Protein AF-A0A0J0XPX5-F1 (afdb_monomer)

Sequence (444 aa):
MSTADPACYPANHHSSPKAEHSPHMAPEQLPKPTETNNGHEPRLIIVSNRLPVTISKDADGEYSFKVSFSNSILWPLFHYHPGEMNFDASYWLAYREANIRFADVVASFVRTGDVVWVQDYHLMLLPMLLRSMITGESNQGEMTRREMGRVKEGVDEAVVNDINIKMPPPNRGNGGGADEGVEMLEDVEEESNPKSPTHRQSSSTPGMTPFQKSEIQARRRGKGGVRIGFFLHTPFPSSEIYRILPVRREILLGVLQCDLIGFHTYDYARHFLSACTRILGLETQPNGIEFEGRWVQVGTFPIGIDPWQFVEGVKLPVVQERLDRLEKRFEDCKVIIGVDRLDYIKGIPQKLHAFEVFLTQHPEWIEKVILIQLAIPSRQDVEEYMNLRSCVNELVGRINGQFSTPTWTPIVFMHRSVPFEELTAMYALADVCLVTSTRDGMNL

Structure (mmCIF, N/CA/C/O backbone):
data_AF-A0A0J0XPX5-F1
#
_entry.id   AF-A0A0J0XPX5-F1
#
loop_
_atom_site.group_PDB
_atom_site.id
_atom_site.type_symbol
_atom_site.label_atom_id
_atom_site.label_alt_id
_atom_site.label_comp_id
_atom_site.label_asym_id
_atom_site.label_entity_id
_atom_site.label_seq_id
_atom_site.pdbx_PDB_ins_code
_atom_site.Cartn_x
_atom_site.Cartn_y
_atom_site.Cartn_z
_atom_site.occupancy
_atom_site.B_iso_or_equiv
_atom_site.auth_seq_id
_atom_site.auth_comp_id
_atom_site.auth_asym_id
_atom_site.auth_atom_id
_atom_site.pdbx_PDB_model_num
ATOM 1 N N . MET A 1 1 ? 36.789 -47.185 -1.901 1.00 39.66 1 MET A N 1
ATOM 2 C CA . MET A 1 1 ? 35.592 -46.555 -1.307 1.00 39.66 1 MET A CA 1
ATOM 3 C C . MET A 1 1 ? 34.750 -46.053 -2.460 1.00 39.66 1 MET A C 1
ATOM 5 O O . MET A 1 1 ? 35.220 -45.224 -3.221 1.00 39.66 1 MET A O 1
ATOM 9 N N . SER A 1 2 ? 33.616 -46.716 -2.673 1.00 26.98 2 SER A N 1
ATOM 10 C CA . SER A 1 2 ? 32.777 -46.626 -3.869 1.00 26.98 2 SER A CA 1
ATOM 11 C C . SER A 1 2 ? 31.976 -45.328 -3.894 1.00 26.98 2 SER A C 1
ATOM 13 O O . SER A 1 2 ? 31.293 -45.012 -2.924 1.00 26.98 2 SER A O 1
ATOM 15 N N . THR A 1 3 ? 32.032 -44.625 -5.020 1.00 28.30 3 THR A N 1
ATOM 16 C CA . THR A 1 3 ? 31.056 -43.625 -5.464 1.00 28.30 3 THR A CA 1
ATOM 17 C C . THR A 1 3 ? 29.748 -44.332 -5.819 1.00 28.30 3 THR A C 1
ATOM 19 O O . THR A 1 3 ? 29.783 -45.354 -6.505 1.00 28.30 3 THR A O 1
ATOM 22 N N . ALA A 1 4 ? 28.614 -43.821 -5.342 1.00 28.02 4 ALA A N 1
ATOM 23 C CA . ALA A 1 4 ? 27.286 -44.318 -5.685 1.00 28.02 4 ALA A CA 1
ATOM 24 C C . ALA A 1 4 ? 26.395 -43.146 -6.114 1.00 28.02 4 ALA A C 1
ATOM 26 O O . ALA A 1 4 ? 26.244 -42.172 -5.374 1.00 28.02 4 ALA A O 1
ATOM 27 N N . ASP A 1 5 ? 25.850 -43.278 -7.322 1.00 25.75 5 ASP A N 1
ATOM 28 C CA . ASP A 1 5 ? 24.805 -42.455 -7.925 1.00 25.75 5 ASP A CA 1
ATOM 29 C C . ASP A 1 5 ? 23.528 -42.403 -7.066 1.00 25.75 5 ASP A C 1
ATOM 31 O O . ASP A 1 5 ? 23.144 -43.414 -6.465 1.00 25.75 5 ASP A O 1
ATOM 35 N N . PRO A 1 6 ? 22.794 -41.276 -7.059 1.00 31.08 6 PRO A N 1
ATOM 36 C CA . PRO A 1 6 ? 21.443 -41.230 -6.526 1.00 31.08 6 PRO A CA 1
ATOM 37 C C . PRO A 1 6 ? 20.442 -41.785 -7.552 1.00 31.08 6 PRO A C 1
ATOM 39 O O . PRO A 1 6 ? 20.221 -41.226 -8.626 1.00 31.08 6 PRO A O 1
ATOM 42 N N . ALA A 1 7 ? 19.828 -42.911 -7.191 1.00 27.81 7 ALA A N 1
ATOM 43 C CA . ALA A 1 7 ? 18.809 -43.602 -7.965 1.00 27.81 7 ALA A CA 1
ATOM 44 C C . ALA A 1 7 ? 17.503 -42.795 -8.114 1.00 27.81 7 ALA A C 1
ATOM 46 O O . ALA A 1 7 ? 17.009 -42.173 -7.172 1.00 27.81 7 ALA A O 1
ATOM 47 N N . CYS A 1 8 ? 16.935 -42.893 -9.319 1.00 23.02 8 CYS A N 1
ATOM 48 C CA . CYS A 1 8 ? 15.578 -42.518 -9.707 1.00 23.02 8 CYS A CA 1
ATOM 49 C C . CYS A 1 8 ? 14.509 -43.018 -8.722 1.00 23.02 8 CYS A C 1
ATOM 51 O O . CYS A 1 8 ? 14.453 -44.211 -8.423 1.00 23.02 8 CYS A O 1
ATOM 53 N N . TYR A 1 9 ? 13.579 -42.138 -8.345 1.00 26.06 9 TYR A N 1
ATOM 54 C CA . TYR A 1 9 ? 12.259 -42.537 -7.852 1.00 26.06 9 TYR A CA 1
ATOM 55 C C . TYR A 1 9 ? 11.246 -42.521 -9.014 1.00 26.06 9 TYR A C 1
ATOM 57 O O . TYR A 1 9 ? 11.241 -41.566 -9.793 1.00 26.06 9 TYR A O 1
ATOM 65 N N . PRO A 1 10 ? 10.403 -43.560 -9.168 1.00 25.75 10 PRO A N 1
ATOM 66 C CA . PRO A 1 10 ? 9.508 -43.699 -10.310 1.00 25.75 10 PRO A CA 1
ATOM 67 C C . PRO A 1 10 ? 8.281 -42.785 -10.210 1.00 25.75 10 PRO A C 1
ATOM 69 O O . PRO A 1 10 ? 7.664 -42.643 -9.154 1.00 25.75 10 PRO A O 1
ATOM 72 N N . ALA A 1 11 ? 7.908 -42.205 -11.351 1.00 26.33 11 ALA A N 1
ATOM 73 C CA . ALA A 1 11 ? 6.668 -41.468 -11.543 1.00 26.33 11 ALA A CA 1
ATOM 74 C C . ALA A 1 11 ? 5.464 -42.417 -11.423 1.00 26.33 11 ALA A C 1
ATOM 76 O O . ALA A 1 11 ? 5.260 -43.294 -12.264 1.00 26.33 11 ALA A O 1
ATOM 77 N N . ASN A 1 12 ? 4.644 -42.230 -10.388 1.00 27.17 12 ASN A N 1
ATOM 78 C CA . ASN A 1 12 ? 3.336 -42.870 -10.309 1.00 27.17 12 ASN A CA 1
ATOM 79 C C . ASN A 1 12 ? 2.366 -42.153 -11.253 1.00 27.17 12 ASN A C 1
ATOM 81 O O . ASN A 1 12 ? 1.932 -41.028 -11.003 1.00 27.17 12 ASN A O 1
ATOM 85 N N . HIS A 1 13 ? 2.010 -42.842 -12.335 1.00 27.92 13 HIS A N 1
ATOM 86 C CA . HIS A 1 13 ? 0.866 -42.526 -13.175 1.00 27.92 13 HIS A CA 1
ATOM 87 C C . HIS A 1 13 ? -0.432 -42.684 -12.372 1.00 27.92 13 HIS A C 1
ATOM 89 O O . HIS A 1 13 ? -0.979 -43.779 -12.267 1.00 27.92 13 HIS A O 1
ATOM 95 N N . HIS A 1 14 ? -0.963 -41.576 -11.860 1.00 27.80 14 HIS A N 1
ATOM 96 C CA . HIS A 1 14 ? -2.399 -41.441 -11.649 1.00 27.80 14 HIS A CA 1
ATOM 97 C C . HIS A 1 14 ? -2.954 -40.502 -12.715 1.00 27.80 14 HIS A C 1
ATOM 99 O O . HIS A 1 14 ? -2.689 -39.305 -12.741 1.00 27.80 14 HIS A O 1
ATOM 105 N N . SER A 1 15 ? -3.690 -41.104 -13.641 1.00 26.22 15 SER A N 1
ATOM 106 C CA . SER A 1 15 ? -4.502 -40.454 -14.659 1.00 26.22 15 SER A CA 1
ATOM 107 C C . SER A 1 15 ? -5.501 -39.489 -14.017 1.00 26.22 15 SER A C 1
ATOM 109 O O . SER A 1 15 ? -6.462 -39.929 -13.383 1.00 26.22 15 SER A O 1
ATOM 111 N N . SER A 1 16 ? -5.296 -38.185 -14.204 1.00 27.44 16 SER A N 1
ATOM 112 C CA . SER A 1 16 ? -6.329 -37.176 -13.960 1.00 27.44 16 SER A CA 1
ATOM 113 C C . SER A 1 16 ? -7.534 -37.447 -14.875 1.00 27.44 16 SER A C 1
ATOM 115 O O . SER A 1 16 ? -7.331 -37.774 -16.051 1.00 27.44 16 SER A O 1
ATOM 117 N N . PRO A 1 17 ? -8.784 -37.317 -14.396 1.00 27.50 17 PRO A N 1
ATOM 118 C CA . PRO A 1 17 ? -9.951 -37.420 -15.261 1.00 27.50 17 PRO A CA 1
ATOM 119 C C . PRO A 1 17 ? -9.884 -36.327 -16.330 1.00 27.50 17 PRO A C 1
ATOM 121 O O . PRO A 1 17 ? -9.614 -35.165 -16.024 1.00 27.50 17 PRO A O 1
ATOM 124 N N . LYS A 1 18 ? -10.119 -36.709 -17.589 1.00 26.02 18 LYS A N 1
ATOM 125 C CA . LYS A 1 18 ? -10.290 -35.775 -18.705 1.00 26.02 18 LYS A CA 1
ATOM 126 C C . LYS A 1 18 ? -11.412 -34.799 -18.344 1.00 26.02 18 LYS A C 1
ATOM 128 O O . LYS A 1 18 ? -12.549 -35.226 -18.170 1.00 26.02 18 LYS A O 1
ATOM 133 N N . ALA A 1 19 ? -11.089 -33.515 -18.232 1.00 28.69 19 ALA A N 1
ATOM 134 C CA . ALA A 1 19 ? -12.093 -32.466 -18.175 1.00 28.69 19 ALA A CA 1
ATOM 135 C C . ALA A 1 19 ? -12.814 -32.442 -19.529 1.00 28.69 19 ALA A C 1
ATOM 137 O O . ALA A 1 19 ? -12.223 -32.088 -20.552 1.00 28.69 19 ALA A O 1
ATOM 138 N N . GLU A 1 20 ? -14.064 -32.894 -19.544 1.00 27.08 20 GLU A N 1
ATOM 139 C CA . GLU A 1 20 ? -14.953 -32.728 -20.685 1.00 27.08 20 GLU A CA 1
ATOM 140 C C . GLU A 1 20 ? -15.083 -31.231 -20.996 1.00 27.08 20 GLU A C 1
ATOM 142 O O . GLU A 1 20 ? -15.319 -30.405 -20.112 1.00 27.08 20 GLU A O 1
ATOM 147 N N . HIS A 1 21 ? -14.863 -30.874 -22.261 1.00 30.92 21 HIS A N 1
ATOM 148 C CA . HIS A 1 21 ? -15.092 -29.533 -22.778 1.00 30.92 21 HIS A CA 1
ATOM 149 C C . HIS A 1 21 ? -16.581 -29.186 -22.672 1.00 30.92 21 HIS A C 1
ATOM 151 O O . HIS A 1 21 ? -17.382 -29.609 -23.505 1.00 30.92 21 HIS A O 1
ATOM 157 N N . SER A 1 22 ? -16.943 -28.378 -21.676 1.00 27.98 22 SER A N 1
ATOM 158 C CA . SER A 1 22 ? -18.191 -27.616 -21.717 1.00 27.98 22 SER A CA 1
ATOM 159 C C . SER A 1 22 ? -18.088 -26.547 -22.814 1.00 27.98 22 SER A C 1
ATOM 161 O O . SER A 1 22 ? -17.069 -25.855 -22.887 1.00 27.98 22 SER A O 1
ATOM 163 N N . PRO A 1 23 ? -19.103 -26.396 -23.681 1.00 31.84 23 PRO A N 1
ATOM 164 C CA . PRO A 1 23 ? -19.054 -25.447 -24.782 1.00 31.84 23 PRO A CA 1
ATOM 165 C C . PRO A 1 23 ? -19.019 -24.007 -24.258 1.00 31.84 23 PRO A C 1
ATOM 167 O O . PRO A 1 23 ? -19.751 -23.646 -23.337 1.00 31.84 23 PRO A O 1
ATOM 170 N N . HIS A 1 24 ? -18.157 -23.195 -24.874 1.00 35.06 24 HIS A N 1
ATOM 171 C CA . HIS A 1 24 ? -18.049 -21.754 -24.670 1.00 35.06 24 HIS A CA 1
ATOM 172 C C . HIS A 1 24 ? -19.430 -21.081 -24.726 1.00 35.06 24 HIS A C 1
ATOM 174 O O . HIS A 1 24 ? -20.058 -21.035 -25.784 1.00 35.06 24 HIS A O 1
ATOM 180 N N . MET A 1 25 ? -19.884 -20.528 -23.600 1.00 28.92 25 MET A N 1
ATOM 181 C CA . MET A 1 25 ? -20.967 -19.547 -23.595 1.00 28.92 25 MET A CA 1
ATOM 182 C C . MET A 1 25 ? -20.390 -18.181 -23.981 1.00 28.92 25 MET A C 1
ATOM 184 O O . MET A 1 25 ? -19.427 -17.709 -23.376 1.00 28.92 25 MET A O 1
ATOM 188 N N . ALA A 1 26 ? -20.967 -17.577 -25.018 1.00 34.22 26 ALA A N 1
ATOM 189 C CA . ALA A 1 26 ? -20.735 -16.191 -25.409 1.00 34.22 26 ALA A CA 1
ATOM 190 C C . ALA A 1 26 ? -21.084 -15.228 -24.250 1.00 34.22 26 ALA A C 1
ATOM 192 O O . ALA A 1 26 ? -21.871 -15.602 -23.377 1.00 34.22 26 ALA A O 1
ATOM 193 N N . PRO A 1 27 ? -20.538 -13.995 -24.223 1.00 35.91 27 PRO A N 1
ATOM 194 C CA . PRO A 1 27 ? -20.803 -13.023 -23.167 1.00 35.91 27 PRO A CA 1
ATOM 195 C C . PRO A 1 27 ? -22.201 -12.413 -23.342 1.00 35.91 27 PRO A C 1
ATOM 197 O O . PRO A 1 27 ? -22.354 -11.244 -23.681 1.00 35.91 27 PRO A O 1
ATOM 200 N N . GLU A 1 28 ? -23.241 -13.207 -23.112 1.00 40.84 28 GLU A N 1
ATOM 201 C CA . GLU A 1 28 ? -24.588 -12.704 -22.896 1.00 40.84 28 GLU A CA 1
ATOM 202 C C . GLU A 1 28 ? -24.887 -12.706 -21.398 1.00 40.84 28 GLU A C 1
ATOM 204 O O . GLU A 1 28 ? -25.047 -13.742 -20.761 1.00 40.84 28 GLU A O 1
ATOM 209 N N . GLN A 1 29 ? -24.994 -11.484 -20.873 1.00 37.91 29 GLN A N 1
ATOM 210 C CA . GLN A 1 29 ? -25.779 -11.140 -19.692 1.00 37.91 29 GLN A CA 1
ATOM 211 C C . GLN A 1 29 ? -25.262 -11.729 -18.372 1.00 37.91 29 GLN A C 1
ATOM 213 O O . GLN A 1 29 ? -25.859 -12.620 -17.771 1.00 37.91 29 GLN A O 1
ATOM 218 N N . LEU A 1 30 ? -24.221 -11.090 -17.822 1.00 31.62 30 LEU A N 1
ATOM 219 C CA . LEU A 1 30 ? -24.138 -10.954 -16.366 1.00 31.62 30 LEU A CA 1
ATOM 220 C C . LEU A 1 30 ? -25.518 -10.493 -15.859 1.00 31.62 30 LEU A C 1
ATOM 222 O O . LEU A 1 30 ? -26.053 -9.521 -16.410 1.00 31.62 30 LEU A O 1
ATOM 226 N N . PRO A 1 31 ? -26.120 -11.164 -14.861 1.00 30.62 31 PRO A N 1
ATOM 227 C CA . PRO A 1 31 ? -27.405 -10.741 -14.336 1.00 30.62 31 PRO A CA 1
ATOM 228 C C . PRO A 1 31 ? -27.250 -9.304 -13.842 1.00 30.62 31 PRO A C 1
ATOM 230 O O . PRO A 1 31 ? -26.474 -9.030 -12.925 1.00 30.62 31 PRO A O 1
ATOM 233 N N . LYS A 1 32 ? -27.966 -8.372 -14.484 1.00 34.78 32 LYS A N 1
ATOM 234 C CA . LYS A 1 32 ? -28.124 -7.020 -13.947 1.00 34.78 32 LYS A CA 1
ATOM 235 C C . LYS A 1 32 ? -28.615 -7.170 -12.505 1.00 34.78 32 LYS A C 1
ATOM 237 O O . LYS A 1 32 ? -29.470 -8.032 -12.275 1.00 34.78 32 LYS A O 1
ATOM 242 N N . PRO A 1 33 ? -28.099 -6.378 -11.548 1.00 34.19 33 PRO A N 1
ATOM 243 C CA . PRO A 1 33 ? -28.595 -6.422 -10.183 1.00 34.19 33 PRO A CA 1
ATOM 244 C C . PRO A 1 33 ? -30.110 -6.270 -10.251 1.00 34.19 33 PRO A C 1
ATOM 246 O O . PRO A 1 33 ? -30.606 -5.285 -10.796 1.00 34.19 33 PRO A O 1
ATOM 249 N N . THR A 1 34 ? -30.845 -7.278 -9.786 1.00 37.31 34 THR A N 1
ATOM 250 C CA . THR A 1 34 ? -32.293 -7.181 -9.646 1.00 37.31 34 THR A CA 1
ATOM 251 C C . THR A 1 34 ? -32.571 -5.961 -8.787 1.00 37.31 34 THR A C 1
ATOM 253 O O . THR A 1 34 ? -32.210 -5.956 -7.609 1.00 37.31 34 THR A O 1
ATOM 256 N N . GLU A 1 35 ? -33.164 -4.926 -9.385 1.00 38.56 35 GLU A N 1
ATOM 257 C CA . GLU A 1 35 ? -33.693 -3.768 -8.676 1.00 38.56 35 GLU A CA 1
ATOM 258 C C . GLU A 1 35 ? -34.715 -4.280 -7.660 1.00 38.56 35 GLU A C 1
ATOM 260 O O . GLU A 1 35 ? -35.885 -4.518 -7.965 1.00 38.56 35 GLU A O 1
ATOM 265 N N . THR A 1 36 ? -34.267 -4.505 -6.426 1.00 40.50 36 THR A N 1
ATOM 266 C CA . THR A 1 36 ? -35.172 -4.621 -5.293 1.00 40.50 36 THR A CA 1
ATOM 267 C C . THR A 1 36 ? -35.782 -3.246 -5.109 1.00 40.50 36 THR A C 1
ATOM 269 O O . THR A 1 36 ? -35.185 -2.352 -4.511 1.00 40.50 36 THR A O 1
ATOM 272 N N . ASN A 1 37 ? -36.956 -3.095 -5.707 1.00 40.28 37 ASN A N 1
ATOM 273 C CA . ASN A 1 37 ? -37.774 -1.900 -5.756 1.00 40.28 37 ASN A CA 1
ATOM 274 C C . ASN A 1 37 ? -38.374 -1.613 -4.362 1.00 40.28 37 ASN A C 1
ATOM 2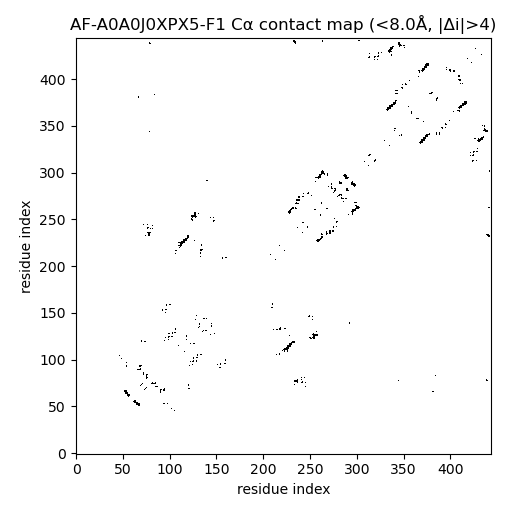76 O O . ASN A 1 37 ? -39.573 -1.732 -4.137 1.00 40.28 37 ASN A O 1
ATOM 280 N N . ASN A 1 38 ? -37.521 -1.280 -3.394 1.00 43.28 38 ASN A N 1
ATOM 281 C CA . ASN A 1 38 ? -37.903 -0.481 -2.236 1.00 43.28 38 ASN A CA 1
ATOM 282 C C . ASN 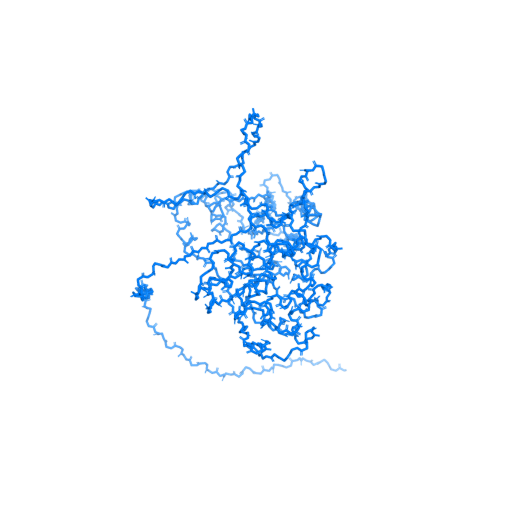A 1 38 ? -37.565 0.952 -2.636 1.00 43.28 38 ASN A C 1
ATOM 284 O O . ASN A 1 38 ? -36.398 1.199 -2.904 1.00 43.28 38 ASN A O 1
ATOM 288 N N . GLY A 1 39 ? -38.548 1.856 -2.719 1.00 48.12 39 GLY A N 1
ATOM 289 C CA . GLY A 1 39 ? -38.445 3.240 -3.228 1.00 48.12 39 GLY A CA 1
ATOM 290 C C . GLY A 1 39 ? -37.472 4.193 -2.504 1.00 48.12 39 GLY A C 1
ATOM 291 O O . GLY A 1 39 ? -37.816 5.329 -2.184 1.00 48.12 39 GLY A O 1
ATOM 292 N N . HIS A 1 40 ? -36.256 3.745 -2.230 1.00 55.50 40 HIS A N 1
ATOM 293 C CA . HIS A 1 40 ? -35.109 4.510 -1.793 1.00 55.50 40 HIS A CA 1
ATOM 294 C C . HIS A 1 40 ? -34.035 4.378 -2.865 1.00 55.50 40 HIS A C 1
ATOM 296 O O . HIS A 1 40 ? -33.471 3.304 -3.058 1.00 55.50 40 HIS A O 1
ATOM 302 N N . GLU A 1 41 ? -33.761 5.480 -3.561 1.00 62.19 41 GLU A N 1
ATOM 303 C CA . GLU A 1 41 ? -32.601 5.572 -4.443 1.00 62.19 41 GLU A CA 1
ATOM 304 C C . GLU A 1 41 ? -31.329 5.168 -3.673 1.00 62.19 41 GLU A C 1
ATOM 306 O O . GLU A 1 41 ? -31.143 5.600 -2.525 1.00 62.19 41 GLU A O 1
ATOM 311 N N . PRO A 1 42 ? -30.450 4.341 -4.268 1.00 69.00 42 PRO A N 1
ATOM 312 C CA . PRO A 1 42 ? -29.202 3.953 -3.632 1.00 69.00 42 PRO A CA 1
ATOM 313 C C . PRO A 1 42 ? -28.352 5.201 -3.367 1.00 69.00 42 PRO A C 1
ATOM 315 O O . PRO A 1 42 ? -27.966 5.931 -4.277 1.00 69.00 42 PRO A O 1
ATOM 318 N N . ARG A 1 43 ? -28.061 5.457 -2.089 1.00 82.62 43 ARG A N 1
ATOM 319 C CA . ARG A 1 43 ? -27.279 6.612 -1.638 1.00 82.62 43 ARG A CA 1
ATOM 320 C C . ARG A 1 43 ? -25.824 6.202 -1.431 1.00 82.62 43 ARG A C 1
ATOM 322 O O . ARG A 1 43 ? -25.484 5.673 -0.376 1.00 82.62 43 ARG A O 1
ATOM 329 N N . LEU A 1 44 ? -24.963 6.488 -2.406 1.00 86.19 44 LEU A N 1
ATOM 330 C CA . LEU A 1 44 ? -23.510 6.370 -2.256 1.00 86.19 44 LEU A CA 1
ATOM 331 C C . LEU A 1 44 ? -22.920 7.718 -1.827 1.00 86.19 44 LEU A C 1
ATOM 333 O O . LEU A 1 44 ? -23.132 8.733 -2.486 1.00 86.19 44 LEU A O 1
ATOM 337 N N . ILE A 1 45 ? -22.173 7.730 -0.723 1.00 85.88 45 ILE A N 1
ATOM 338 C CA . ILE A 1 45 ? -21.400 8.893 -0.278 1.00 85.88 45 ILE A CA 1
ATOM 339 C C . ILE A 1 45 ? -19.945 8.477 -0.177 1.00 85.88 45 ILE A C 1
ATOM 341 O O . ILE A 1 45 ? -19.612 7.549 0.556 1.00 85.88 45 ILE A O 1
ATOM 345 N N . ILE A 1 46 ? -19.087 9.207 -0.882 1.00 83.31 46 ILE A N 1
ATOM 346 C CA . ILE A 1 46 ? -17.642 9.057 -0.785 1.00 83.31 46 ILE A CA 1
ATOM 347 C C . ILE A 1 46 ? -17.130 10.180 0.109 1.00 83.31 46 ILE A C 1
ATOM 349 O O . ILE A 1 46 ? -17.268 11.359 -0.211 1.00 83.31 46 ILE A O 1
ATOM 353 N N . VAL A 1 47 ? -16.549 9.801 1.243 1.00 80.81 47 VAL A N 1
ATOM 354 C CA . VAL A 1 47 ? -15.798 10.711 2.109 1.00 80.81 47 VAL A CA 1
ATOM 355 C C . VAL A 1 47 ? -14.332 10.346 1.944 1.00 80.81 47 VAL A C 1
ATOM 357 O O . VAL A 1 47 ? -13.952 9.205 2.188 1.00 80.81 47 VAL A O 1
ATOM 360 N N . SER A 1 48 ? -13.511 11.296 1.510 1.00 75.88 48 SER A N 1
ATOM 361 C CA . SER A 1 48 ? -12.074 11.091 1.325 1.00 75.88 48 SER A CA 1
ATOM 362 C C . SER A 1 48 ? -11.297 12.178 2.045 1.00 75.88 48 SER A C 1
ATOM 364 O O . SER A 1 48 ? -11.635 13.354 1.917 1.00 75.88 48 SER A O 1
ATOM 366 N N . ASN A 1 49 ? -10.222 11.801 2.732 1.00 67.19 49 ASN A N 1
ATOM 367 C CA . ASN A 1 49 ? -9.213 12.753 3.168 1.00 67.19 49 ASN A CA 1
ATOM 368 C C . ASN A 1 49 ? -8.097 12.765 2.118 1.00 67.19 49 ASN A C 1
ATOM 370 O O . ASN A 1 49 ? -7.479 11.732 1.875 1.00 67.19 49 ASN A O 1
ATOM 374 N N . ARG A 1 50 ? -7.865 13.918 1.484 1.00 57.44 50 ARG A N 1
ATOM 375 C CA . ARG A 1 50 ? -6.796 14.096 0.486 1.00 57.44 50 ARG A CA 1
ATOM 376 C C . ARG A 1 50 ? -5.509 14.668 1.077 1.00 57.44 50 ARG A C 1
ATOM 378 O O . ARG A 1 50 ? -4.540 14.830 0.347 1.00 57.44 50 ARG A O 1
ATOM 385 N N . LEU A 1 51 ? -5.488 14.971 2.374 1.00 48.75 51 LEU A N 1
ATOM 386 C CA . LEU A 1 51 ? -4.324 15.538 3.039 1.00 48.75 51 LEU A CA 1
ATOM 387 C C . LEU A 1 51 ? -3.565 14.417 3.766 1.00 48.75 51 LEU A C 1
ATOM 389 O O . LEU A 1 51 ? -4.059 13.908 4.776 1.00 48.75 51 LEU A O 1
ATOM 393 N N . PRO A 1 52 ? -2.358 14.030 3.303 1.00 46.28 52 PRO A N 1
ATOM 394 C CA . PRO A 1 52 ? -1.496 13.071 3.999 1.00 46.28 52 PRO A CA 1
ATOM 395 C C . PRO A 1 52 ? -0.810 13.690 5.229 1.00 46.28 52 PRO A C 1
ATOM 397 O O . PRO A 1 52 ? 0.150 13.125 5.756 1.00 46.28 52 PRO A O 1
ATOM 400 N N . VAL A 1 53 ? -1.289 14.858 5.659 1.00 49.69 53 VAL A N 1
ATOM 401 C CA . VAL A 1 53 ? -0.624 15.791 6.553 1.00 49.69 53 VAL A CA 1
ATOM 402 C C . VAL A 1 53 ? -1.619 16.248 7.604 1.00 49.69 53 VAL A C 1
ATOM 404 O O . VAL A 1 53 ? -2.759 16.599 7.295 1.00 49.69 53 VAL A O 1
ATOM 407 N N . THR A 1 54 ? -1.183 16.239 8.858 1.00 50.56 54 THR A N 1
ATOM 408 C CA . THR A 1 54 ? -1.934 16.910 9.919 1.00 50.56 54 THR A CA 1
ATOM 409 C C . THR A 1 54 ? -1.568 18.379 9.885 1.00 50.56 54 THR A C 1
ATOM 411 O O . THR A 1 54 ? -0.389 18.722 9.920 1.00 50.56 54 THR A O 1
ATOM 414 N N . ILE A 1 55 ? -2.589 19.220 9.766 1.00 51.88 55 ILE A N 1
ATOM 415 C CA . ILE A 1 55 ? -2.460 20.669 9.820 1.00 51.88 55 ILE A CA 1
ATOM 416 C C . ILE A 1 55 ? -2.536 21.066 11.292 1.00 51.88 55 ILE A C 1
ATOM 418 O O . ILE A 1 55 ? -3.594 20.916 11.911 1.00 51.88 55 ILE A O 1
ATOM 422 N N . SER A 1 56 ? -1.422 21.548 11.839 1.00 48.91 56 SER A N 1
ATOM 423 C CA . SER A 1 56 ? -1.383 22.214 13.143 1.00 48.91 56 SER A CA 1
ATOM 424 C C . SER A 1 56 ? -1.220 23.710 12.942 1.00 48.91 56 SER A C 1
ATOM 426 O O . SER A 1 56 ? -0.394 24.138 12.144 1.00 48.91 56 SER A O 1
ATOM 428 N N . LYS A 1 57 ? -2.005 24.497 13.671 1.00 47.00 57 LYS A N 1
ATOM 429 C CA . LYS A 1 57 ? -1.864 25.948 13.727 1.00 47.00 57 LYS A CA 1
ATOM 430 C C . LYS A 1 57 ? -1.059 26.283 14.976 1.00 47.00 57 LYS A C 1
ATOM 432 O O . LYS A 1 57 ? -1.413 25.802 16.053 1.00 47.00 57 LYS A O 1
ATOM 437 N N . ASP A 1 58 ? 0.042 27.006 14.838 1.00 60.22 58 ASP A N 1
ATOM 438 C CA . ASP A 1 58 ? 0.802 27.452 16.003 1.00 60.22 58 ASP A CA 1
ATOM 439 C C . ASP A 1 58 ? 0.108 28.626 16.723 1.00 60.22 58 ASP A C 1
ATOM 441 O O . ASP A 1 58 ? -0.982 29.067 16.344 1.00 60.22 58 ASP A O 1
ATOM 445 N N . ALA A 1 59 ? 0.718 29.098 17.814 1.00 57.06 59 ALA A N 1
ATOM 446 C CA . ALA A 1 59 ? 0.178 30.187 18.628 1.00 57.06 59 ALA A CA 1
ATOM 447 C C . ALA A 1 59 ? 0.088 31.527 17.872 1.00 57.06 59 ALA A C 1
ATOM 449 O O . ALA A 1 59 ? -0.709 32.382 18.262 1.00 57.06 59 ALA A O 1
ATOM 450 N N . ASP A 1 60 ? 0.865 31.683 16.798 1.00 62.75 60 ASP A N 1
ATOM 451 C CA . ASP A 1 60 ? 0.922 32.882 15.960 1.00 62.75 60 ASP A CA 1
ATOM 452 C C . ASP A 1 60 ? -0.050 32.800 14.771 1.00 62.75 60 ASP A C 1
ATOM 454 O O . ASP A 1 60 ? -0.331 33.793 14.101 1.00 62.75 60 ASP A O 1
ATOM 458 N N . GLY A 1 61 ? -0.654 31.630 14.565 1.00 47.44 61 GLY A N 1
ATOM 459 C CA . GLY A 1 61 ? -1.654 31.389 13.544 1.00 47.44 61 GLY A CA 1
ATOM 460 C C . GLY A 1 61 ? -1.106 30.791 12.252 1.00 47.44 61 GLY A C 1
ATOM 461 O O . GLY A 1 61 ? -1.881 30.634 11.306 1.00 47.44 61 GLY A O 1
ATOM 462 N N . GLU A 1 62 ? 0.172 30.421 12.225 1.00 40.03 62 GLU A N 1
ATOM 463 C CA . GLU A 1 62 ? 0.832 29.805 11.080 1.00 40.03 62 GLU A CA 1
ATOM 464 C C . GLU A 1 62 ? 0.526 28.309 11.008 1.00 40.03 62 GLU A C 1
ATOM 466 O O . GLU A 1 62 ? 0.502 27.582 12.010 1.00 40.03 62 GLU A O 1
ATOM 471 N N . TYR A 1 63 ? 0.268 27.833 9.792 1.00 47.16 63 TYR A N 1
ATOM 472 C CA . TYR A 1 63 ? -0.022 26.428 9.543 1.00 47.16 63 TYR A CA 1
ATOM 473 C C . TYR A 1 63 ? 1.277 25.652 9.334 1.00 47.16 63 TYR A C 1
ATOM 475 O O . TYR A 1 63 ? 2.036 25.904 8.403 1.00 47.16 63 TYR A O 1
ATOM 483 N N . SER A 1 64 ? 1.507 24.649 10.176 1.00 46.91 64 SER A N 1
ATOM 484 C CA . SER A 1 64 ? 2.602 23.696 10.040 1.00 46.91 64 SER A CA 1
ATOM 485 C C . SER A 1 64 ? 2.092 22.340 9.560 1.00 46.91 64 SER A C 1
ATOM 487 O O . SER A 1 64 ? 1.037 21.841 9.963 1.00 46.91 64 SER A O 1
ATOM 489 N N . PHE A 1 65 ? 2.886 21.745 8.677 1.00 49.94 65 PHE A N 1
ATOM 490 C CA . PHE A 1 65 ? 2.620 20.486 8.003 1.00 49.94 65 PHE A CA 1
ATOM 491 C C . PHE A 1 65 ? 3.579 19.435 8.565 1.00 49.94 65 PHE A C 1
ATOM 493 O O . PHE A 1 65 ? 4.791 19.550 8.394 1.00 49.94 65 PHE A O 1
ATOM 500 N N . LYS A 1 66 ? 3.064 18.420 9.270 1.00 53.44 66 LYS A N 1
ATOM 501 C CA . LYS A 1 66 ? 3.892 17.330 9.814 1.00 53.44 66 LYS A CA 1
ATOM 502 C C . LYS A 1 66 ? 3.695 16.016 9.070 1.00 53.44 66 LYS A C 1
ATOM 504 O O . LYS A 1 66 ? 2.575 15.637 8.720 1.00 53.44 66 LYS A O 1
ATOM 509 N N . VAL A 1 67 ? 4.809 15.305 8.910 1.00 58.78 67 VAL A N 1
ATOM 510 C CA . VAL A 1 67 ? 4.883 13.925 8.427 1.00 58.78 67 VAL A CA 1
ATOM 511 C C . VAL A 1 67 ? 3.880 13.047 9.187 1.00 58.78 67 VAL A C 1
ATOM 513 O O . VAL A 1 67 ? 3.725 13.160 10.403 1.00 58.78 67 VAL A O 1
ATOM 516 N N . SER A 1 68 ? 3.142 12.196 8.471 1.00 73.69 68 SER A N 1
ATOM 517 C CA . SER A 1 68 ? 2.063 11.411 9.070 1.00 73.69 68 SER A CA 1
ATOM 518 C C . SER A 1 68 ? 2.550 10.100 9.675 1.00 73.69 68 SER A C 1
ATOM 520 O O . SER A 1 68 ? 3.279 9.328 9.052 1.00 73.69 68 SER A O 1
ATOM 522 N N . PHE A 1 69 ? 2.021 9.785 10.860 1.00 86.25 69 PHE A N 1
ATOM 523 C CA . PHE A 1 69 ? 2.118 8.474 11.513 1.00 86.25 69 PHE A CA 1
ATOM 524 C C . PHE A 1 69 ? 1.875 7.309 10.544 1.00 86.25 69 PHE A C 1
ATOM 526 O O . PHE A 1 69 ? 2.561 6.293 10.577 1.00 86.25 69 PHE A O 1
ATOM 533 N N . SER A 1 70 ? 0.917 7.472 9.632 1.00 88.31 70 SER A N 1
ATOM 534 C CA . SER A 1 70 ? 0.602 6.491 8.600 1.00 88.31 70 SER A CA 1
ATOM 535 C C . SER A 1 70 ? 1.818 6.151 7.730 1.00 88.31 70 SER A C 1
ATOM 537 O O . SER A 1 70 ? 2.099 4.974 7.528 1.00 88.31 70 SER A O 1
ATOM 539 N N . ASN A 1 71 ? 2.566 7.147 7.248 1.00 84.25 71 ASN A N 1
ATOM 540 C CA . ASN A 1 71 ? 3.669 6.936 6.308 1.00 84.25 71 ASN A CA 1
ATOM 541 C C . ASN A 1 71 ? 5.021 6.683 6.991 1.00 84.25 71 ASN A C 1
ATOM 543 O O . ASN A 1 71 ? 5.839 5.975 6.414 1.00 84.25 71 ASN A O 1
ATOM 547 N N . SER A 1 72 ? 5.236 7.194 8.208 1.00 84.00 72 SER A N 1
ATOM 548 C CA . SER A 1 72 ? 6.497 7.007 8.952 1.00 84.00 72 SER A CA 1
ATOM 549 C C . SER A 1 72 ? 6.479 5.870 9.968 1.00 84.00 72 SER A C 1
ATOM 551 O O . SER A 1 72 ? 7.534 5.474 10.448 1.00 84.00 72 SER A O 1
ATOM 553 N N . ILE A 1 73 ? 5.303 5.341 10.323 1.00 90.00 73 ILE A N 1
ATOM 554 C CA . ILE A 1 73 ? 5.163 4.256 11.310 1.00 90.00 73 ILE A CA 1
ATOM 555 C C . ILE A 1 73 ? 4.447 3.064 10.693 1.00 90.00 73 ILE A C 1
ATOM 557 O O . ILE A 1 73 ? 5.022 1.984 10.603 1.00 90.00 73 ILE A O 1
ATOM 561 N N . LEU A 1 74 ? 3.186 3.238 10.279 1.00 93.88 74 LEU A N 1
ATOM 562 C CA . LEU A 1 74 ? 2.359 2.108 9.848 1.00 93.88 74 LEU A CA 1
ATOM 563 C C . LEU A 1 74 ? 2.851 1.519 8.526 1.00 93.88 74 LEU A C 1
ATOM 565 O O . LEU A 1 74 ? 2.982 0.305 8.427 1.00 93.88 74 LEU A O 1
ATOM 569 N N . TRP A 1 75 ? 3.172 2.360 7.541 1.00 93.88 75 TRP A N 1
ATOM 570 C CA . TRP A 1 75 ? 3.683 1.922 6.243 1.00 93.88 75 TRP A CA 1
ATOM 571 C C . TRP A 1 75 ? 4.975 1.094 6.355 1.00 93.88 75 TRP A C 1
ATOM 573 O O . TRP A 1 75 ? 4.938 -0.062 5.924 1.00 93.88 75 TRP A O 1
ATOM 583 N N . PRO A 1 76 ? 6.078 1.586 6.961 1.00 93.62 76 PRO A N 1
ATOM 584 C CA . PRO A 1 76 ? 7.294 0.786 7.121 1.00 93.62 76 PRO A CA 1
ATOM 585 C C . PRO A 1 76 ? 7.047 -0.487 7.934 1.00 93.62 76 PRO A C 1
ATOM 587 O O . PRO A 1 76 ? 7.464 -1.573 7.528 1.00 93.62 76 PRO A O 1
ATOM 590 N N . LEU A 1 77 ? 6.304 -0.396 9.042 1.00 96.31 77 LEU A N 1
ATOM 591 C CA . LEU A 1 77 ? 6.001 -1.549 9.890 1.00 96.31 77 LEU A CA 1
ATOM 592 C C . LEU A 1 77 ? 5.243 -2.646 9.130 1.00 96.31 77 LEU A C 1
ATOM 594 O O . LEU A 1 77 ? 5.597 -3.824 9.213 1.00 96.31 77 LEU A O 1
ATOM 598 N N . PHE A 1 78 ? 4.192 -2.271 8.399 1.00 97.88 78 PHE A N 1
ATOM 599 C CA . PHE A 1 78 ? 3.321 -3.216 7.700 1.00 97.88 78 PHE A CA 1
ATOM 600 C C . PHE A 1 78 ? 4.019 -3.855 6.494 1.00 97.88 78 PHE A C 1
ATOM 602 O O . PHE A 1 78 ? 3.713 -4.993 6.141 1.00 97.88 78 PHE A O 1
ATOM 609 N N . HIS A 1 79 ? 5.044 -3.197 5.949 1.00 97.50 79 HIS A N 1
ATOM 610 C CA . HIS A 1 79 ? 5.892 -3.731 4.883 1.00 97.50 79 HIS A CA 1
ATOM 611 C C . HIS A 1 79 ? 7.198 -4.363 5.386 1.00 97.50 79 HIS A C 1
ATOM 613 O O . HIS A 1 79 ? 8.099 -4.597 4.590 1.00 97.50 79 HIS A O 1
ATOM 619 N N . TYR A 1 80 ? 7.296 -4.717 6.674 1.00 96.88 80 TYR A N 1
ATOM 620 C CA . TYR A 1 80 ? 8.464 -5.404 7.249 1.00 96.88 80 TYR A CA 1
ATOM 621 C C . TYR A 1 80 ? 9.777 -4.599 7.171 1.00 96.88 80 TYR A C 1
ATOM 623 O O . TYR A 1 80 ? 10.863 -5.179 7.160 1.00 96.88 80 TYR A O 1
ATOM 631 N N . HIS A 1 81 ? 9.685 -3.271 7.206 1.00 93.75 81 HIS A N 1
ATOM 632 C CA . HIS A 1 81 ? 10.813 -2.340 7.262 1.00 93.75 81 HIS A CA 1
ATOM 633 C C . HIS A 1 81 ? 10.856 -1.578 8.603 1.00 93.75 81 HIS A C 1
ATOM 635 O O . HIS A 1 81 ? 10.835 -0.351 8.610 1.00 93.75 81 HIS A O 1
ATOM 641 N N . PRO A 1 82 ? 10.920 -2.255 9.772 1.00 89.38 82 PRO A N 1
ATOM 642 C CA . PRO A 1 82 ? 10.862 -1.572 11.066 1.00 89.38 82 PRO A CA 1
ATOM 643 C C . PRO A 1 82 ? 12.067 -0.657 11.344 1.00 89.38 82 PRO A C 1
ATOM 645 O O . PRO A 1 82 ? 11.982 0.185 12.229 1.00 89.38 82 PRO A O 1
ATOM 648 N N . GLY A 1 83 ? 13.177 -0.819 10.611 1.00 87.50 83 GLY A N 1
ATOM 649 C CA . GLY A 1 83 ? 14.340 0.074 10.694 1.00 87.50 83 GLY A CA 1
ATOM 650 C C . GLY A 1 83 ? 14.080 1.478 10.141 1.00 87.50 83 GLY A C 1
ATOM 651 O O . GLY A 1 83 ? 14.728 2.416 10.580 1.00 87.50 83 GLY A O 1
ATOM 652 N N . GLU A 1 84 ? 13.087 1.622 9.260 1.00 83.75 84 GLU A N 1
ATOM 653 C CA . GLU A 1 84 ? 12.668 2.896 8.655 1.00 83.75 84 GLU A CA 1
ATOM 654 C C . GLU A 1 84 ? 11.539 3.569 9.464 1.00 83.75 84 GLU A C 1
ATOM 656 O O . GLU A 1 84 ? 10.855 4.469 8.983 1.00 83.75 84 GLU A O 1
ATOM 661 N N . MET A 1 85 ? 11.251 3.077 10.677 1.00 86.06 85 MET A N 1
ATOM 662 C CA . MET A 1 85 ? 10.231 3.665 11.544 1.00 86.06 85 MET A CA 1
ATOM 663 C C . MET A 1 85 ? 10.809 4.828 12.347 1.00 86.06 85 MET A C 1
ATOM 665 O O . MET A 1 85 ? 11.730 4.636 13.139 1.00 86.06 85 MET A O 1
ATOM 669 N N . ASN A 1 86 ? 10.176 5.998 12.256 1.00 77.94 86 ASN A N 1
ATOM 670 C CA . ASN A 1 86 ? 10.552 7.169 13.049 1.00 77.94 86 ASN A CA 1
ATOM 671 C C . ASN A 1 86 ? 9.437 7.572 14.027 1.00 77.94 86 ASN A C 1
ATOM 673 O O . ASN A 1 86 ? 8.496 8.276 13.654 1.00 77.94 86 ASN A O 1
ATOM 677 N N . PHE A 1 87 ? 9.517 7.088 15.274 1.00 76.69 87 PHE A N 1
ATOM 678 C CA . PHE A 1 87 ? 8.489 7.331 16.291 1.00 76.69 87 PHE A CA 1
ATOM 679 C C . PHE A 1 87 ? 8.589 8.721 16.920 1.00 76.69 87 PHE A C 1
ATOM 681 O O . PHE A 1 87 ? 9.428 8.972 17.782 1.00 76.69 87 PHE A O 1
ATOM 688 N N . ASP A 1 88 ? 7.624 9.569 16.574 1.00 78.38 88 ASP A N 1
ATOM 689 C CA . ASP A 1 88 ? 7.335 10.828 17.251 1.00 78.38 88 ASP A CA 1
ATOM 690 C C . ASP A 1 88 ? 5.917 10.766 17.848 1.00 78.38 88 ASP A C 1
ATOM 692 O O . ASP A 1 88 ? 4.931 10.475 17.161 1.00 78.38 88 ASP A O 1
ATOM 696 N N . ALA A 1 89 ? 5.799 11.041 19.150 1.00 79.62 89 ALA A N 1
ATOM 697 C CA . ALA A 1 89 ? 4.513 11.056 19.848 1.00 79.62 89 ALA A CA 1
ATOM 698 C C . ALA A 1 89 ? 3.527 12.076 19.244 1.00 79.62 89 ALA A C 1
ATOM 700 O O . ALA A 1 89 ? 2.314 11.851 19.268 1.00 79.62 89 ALA A O 1
ATOM 701 N N . SER A 1 90 ? 4.033 13.162 18.652 1.00 80.31 90 SER A N 1
ATOM 702 C CA . SER A 1 90 ? 3.220 14.155 17.951 1.00 80.31 90 SER A CA 1
ATOM 703 C C . SER A 1 90 ? 2.566 13.593 16.688 1.00 80.31 90 SER A C 1
ATOM 705 O O . SER A 1 90 ? 1.442 13.981 16.378 1.00 80.31 90 SER A O 1
ATOM 707 N N . TYR A 1 91 ? 3.178 12.612 16.012 1.00 84.25 91 TYR A N 1
ATOM 708 C CA . TYR A 1 91 ? 2.557 11.936 14.866 1.00 84.25 91 TYR A CA 1
ATOM 709 C C . TYR A 1 91 ? 1.352 11.105 15.302 1.00 84.25 91 TYR A C 1
ATOM 711 O O . TYR A 1 91 ? 0.322 11.084 14.626 1.00 84.25 91 TYR A O 1
ATOM 719 N N . TRP A 1 92 ? 1.456 10.433 16.451 1.00 87.56 92 TRP A N 1
ATOM 720 C CA . TRP A 1 92 ? 0.345 9.663 17.000 1.00 87.56 92 TRP A CA 1
ATOM 721 C C . TRP A 1 92 ? -0.839 10.550 17.397 1.00 87.56 92 TRP A C 1
ATOM 723 O O . TRP A 1 92 ? -1.983 10.205 17.098 1.00 87.56 92 TRP A O 1
ATOM 733 N N . LEU A 1 93 ? -0.578 11.703 18.023 1.00 84.50 93 LEU A N 1
ATOM 734 C CA . LEU A 1 93 ? -1.621 12.684 18.334 1.00 84.50 93 LEU A CA 1
ATOM 735 C C . LEU A 1 93 ? -2.355 13.122 17.057 1.00 84.50 93 LEU A C 1
ATOM 737 O O . LEU A 1 93 ? -3.568 12.959 16.956 1.00 84.50 93 LEU A O 1
ATOM 741 N N . ALA A 1 94 ? -1.596 13.545 16.049 1.00 81.56 94 ALA A N 1
ATOM 742 C CA . ALA A 1 94 ? -2.078 13.905 14.719 1.00 81.56 94 ALA A CA 1
ATOM 743 C C . ALA A 1 94 ? -2.976 12.822 14.078 1.00 81.56 94 ALA A C 1
ATOM 745 O O . ALA A 1 94 ? -4.068 13.101 13.577 1.00 81.56 94 ALA A O 1
ATOM 746 N N . TYR A 1 95 ? -2.554 11.555 14.139 1.00 87.44 95 TYR A N 1
ATOM 747 C CA . TYR A 1 95 ? -3.320 10.424 13.609 1.00 87.44 95 TYR A CA 1
ATOM 748 C C . TYR A 1 95 ? -4.679 10.253 14.299 1.00 87.44 95 TYR A C 1
ATOM 750 O O . TYR A 1 95 ? -5.693 9.985 13.644 1.00 87.44 95 TYR A O 1
ATOM 758 N N . ARG A 1 96 ? -4.709 10.423 15.624 1.00 89.00 96 ARG A N 1
ATOM 759 C CA . ARG A 1 96 ? -5.932 10.346 16.429 1.00 89.00 96 ARG A CA 1
ATOM 760 C C . ARG A 1 96 ? -6.879 11.498 16.108 1.00 89.00 96 ARG A C 1
ATOM 762 O O . ARG A 1 96 ? -8.059 11.246 15.884 1.00 89.00 96 ARG A O 1
ATOM 769 N N . GLU A 1 97 ? -6.369 12.725 16.014 1.00 83.31 97 GLU A N 1
ATOM 770 C CA . GLU A 1 97 ? -7.152 13.911 15.639 1.00 83.31 97 GLU A CA 1
ATOM 771 C C . GLU A 1 97 ? -7.793 13.760 14.259 1.00 83.31 97 GLU A C 1
ATOM 773 O O . GLU A 1 97 ? -8.992 13.996 14.095 1.00 83.31 97 GLU A O 1
ATOM 778 N N . ALA A 1 98 ? -7.018 13.298 13.274 1.00 84.31 98 ALA A N 1
ATOM 779 C CA . ALA A 1 98 ? -7.517 13.040 11.930 1.00 84.31 98 ALA A CA 1
ATOM 780 C C . ALA A 1 98 ? -8.637 11.984 11.931 1.00 84.31 98 ALA A C 1
ATOM 782 O O . ALA A 1 98 ? -9.679 12.194 11.311 1.00 84.31 98 ALA A O 1
ATOM 783 N N . ASN A 1 99 ? -8.463 10.879 12.664 1.00 90.19 99 ASN A N 1
ATOM 784 C CA . ASN A 1 99 ? -9.477 9.827 12.771 1.00 90.19 99 ASN A CA 1
ATOM 785 C C . ASN A 1 99 ? -10.747 10.299 13.504 1.00 90.19 99 ASN A C 1
ATOM 787 O O . ASN A 1 99 ? -11.847 9.922 13.101 1.00 90.19 99 ASN A O 1
ATOM 791 N N . ILE A 1 100 ? -10.622 11.139 14.539 1.00 87.06 100 ILE A N 1
ATOM 792 C CA . ILE A 1 100 ? -11.764 11.738 15.256 1.00 87.06 100 ILE A CA 1
ATOM 793 C C . ILE A 1 100 ? -12.551 12.664 14.329 1.00 87.06 100 ILE A C 1
ATOM 795 O O . ILE A 1 100 ? -13.758 12.481 14.178 1.00 87.06 100 ILE A O 1
ATOM 799 N N . ARG A 1 101 ? -11.868 13.582 13.633 1.00 83.31 101 ARG A N 1
ATOM 800 C CA . ARG A 1 101 ? -12.492 14.477 12.644 1.00 83.31 101 ARG A CA 1
ATOM 801 C C . ARG A 1 101 ? -13.213 13.686 11.553 1.00 83.31 101 ARG A C 1
ATOM 803 O O . ARG A 1 101 ? -14.346 13.999 11.193 1.00 83.31 101 ARG A O 1
ATOM 810 N N . PHE A 1 102 ? -12.582 12.628 11.044 1.00 88.25 102 PHE A N 1
ATOM 811 C CA . PHE A 1 102 ? -13.194 11.769 10.034 1.00 88.25 102 PHE A CA 1
ATOM 812 C C . PHE A 1 102 ? -14.441 11.056 10.577 1.00 88.25 102 PHE A C 1
ATOM 814 O O . PHE A 1 102 ? -15.457 10.978 9.886 1.00 88.25 102 PHE A O 1
ATOM 821 N N . ALA A 1 103 ? -14.395 10.586 11.827 1.00 89.62 103 ALA A N 1
ATOM 822 C CA . ALA A 1 103 ? -15.538 9.978 12.499 1.00 89.62 103 ALA A CA 1
ATOM 823 C C . ALA A 1 103 ? -16.704 10.961 12.658 1.00 89.62 103 ALA A C 1
ATOM 825 O O . ALA A 1 103 ? -17.833 10.581 12.356 1.00 89.62 103 ALA A O 1
ATOM 826 N N . ASP A 1 104 ? -16.446 12.214 13.044 1.00 85.19 104 ASP A N 1
ATOM 827 C CA . ASP A 1 104 ? -17.474 13.258 13.160 1.00 85.19 104 ASP A CA 1
ATOM 828 C C . ASP A 1 104 ? -18.154 13.536 11.811 1.00 85.19 104 ASP A C 1
ATOM 830 O O . ASP A 1 104 ? -19.388 13.551 11.709 1.00 85.19 104 ASP A O 1
ATOM 834 N N . VAL A 1 105 ? -17.355 13.685 10.748 1.00 85.69 105 VAL A N 1
ATOM 835 C CA . VAL A 1 105 ? -17.860 13.901 9.386 1.00 85.69 105 VAL A CA 1
ATOM 836 C C . VAL A 1 105 ? -18.722 12.721 8.944 1.00 85.69 105 VAL A C 1
ATOM 838 O O . VAL A 1 105 ? -19.875 12.920 8.557 1.00 85.69 105 VAL A O 1
ATOM 841 N N . VAL A 1 106 ? -18.218 11.488 9.047 1.00 88.81 106 VAL A N 1
ATOM 842 C CA . VAL A 1 106 ? -18.967 10.282 8.658 1.00 88.81 106 VAL A CA 1
ATOM 843 C C . VAL A 1 106 ? -20.239 10.146 9.496 1.00 88.81 106 VAL A C 1
ATOM 845 O O . VAL A 1 106 ? -21.327 9.952 8.947 1.00 88.81 106 VAL A O 1
ATOM 848 N N . ALA A 1 107 ? -20.150 10.339 10.813 1.00 87.31 107 ALA A N 1
ATOM 849 C CA . ALA A 1 107 ? -21.303 10.313 11.698 1.00 87.31 107 ALA A CA 1
ATOM 850 C C . ALA A 1 107 ? -22.363 11.335 11.265 1.00 87.31 107 ALA A C 1
ATOM 852 O O . ALA A 1 107 ? -23.553 11.037 11.350 1.00 87.31 107 ALA A O 1
ATOM 853 N N . SER A 1 108 ? -22.000 12.510 10.753 1.00 86.00 108 SER A N 1
ATOM 854 C CA . SER A 1 108 ? -22.987 13.495 10.295 1.00 86.00 108 SER A CA 1
ATOM 855 C C . SER A 1 108 ? -23.870 12.994 9.134 1.00 86.00 108 SER A C 1
ATOM 857 O O . SER A 1 108 ? -25.040 13.391 9.059 1.00 86.00 108 SER A O 1
ATOM 859 N N . PHE A 1 109 ? -23.360 12.077 8.297 1.00 86.25 109 PHE A N 1
ATOM 860 C CA . PHE A 1 109 ? -24.033 11.553 7.102 1.00 86.25 109 PHE A CA 1
ATOM 861 C C . PHE A 1 109 ? -24.771 10.228 7.308 1.00 86.25 109 PHE A C 1
ATOM 863 O O . PHE A 1 109 ? -25.772 9.997 6.614 1.00 86.25 109 PHE A O 1
ATOM 870 N N . VAL A 1 110 ? -24.279 9.390 8.226 1.00 87.50 110 VAL A N 1
ATOM 871 C CA . VAL A 1 110 ? -24.778 8.028 8.472 1.00 87.50 110 VAL A CA 1
ATOM 872 C C . VAL A 1 110 ? -26.216 8.039 8.995 1.00 87.50 110 VAL A C 1
ATOM 874 O O . VAL A 1 110 ? -26.555 8.766 9.937 1.00 87.50 110 VAL A O 1
ATOM 877 N N . ARG A 1 111 ? -27.049 7.190 8.393 1.00 86.88 111 ARG A N 1
ATOM 878 C CA . ARG A 1 111 ? -28.436 6.890 8.757 1.00 86.88 111 ARG A CA 1
ATOM 879 C C . ARG A 1 111 ? -28.557 5.449 9.260 1.00 86.88 111 ARG A C 1
ATOM 881 O O . ARG A 1 111 ? -27.666 4.625 9.079 1.00 86.88 111 ARG A O 1
ATOM 888 N N . THR A 1 112 ? -29.668 5.157 9.924 1.00 85.44 112 THR A N 1
ATOM 889 C CA . THR A 1 112 ? -30.046 3.810 10.376 1.00 85.44 112 THR A CA 1
ATOM 890 C C . THR A 1 112 ? -29.982 2.816 9.216 1.00 85.44 112 THR A C 1
ATOM 892 O O . THR A 1 112 ? -30.567 3.068 8.167 1.00 85.44 112 THR A O 1
ATOM 895 N N . GLY A 1 113 ? -29.290 1.693 9.409 1.00 84.44 113 GLY A N 1
ATOM 896 C CA . GLY A 1 113 ? -29.151 0.644 8.390 1.00 84.44 113 GLY A CA 1
ATOM 897 C C . GLY A 1 113 ? -28.058 0.861 7.334 1.00 84.44 113 GLY A C 1
ATOM 898 O O . GLY A 1 113 ? -27.817 -0.058 6.547 1.00 84.44 113 GLY A O 1
ATOM 899 N N . ASP A 1 114 ? -27.381 2.018 7.317 1.00 91.44 114 ASP A N 1
ATOM 900 C CA . ASP A 1 114 ? -26.295 2.288 6.366 1.00 91.44 114 ASP A CA 1
ATOM 901 C C . ASP A 1 114 ? -25.131 1.292 6.536 1.00 91.44 114 ASP A C 1
ATOM 903 O O . ASP A 1 114 ? -24.867 0.766 7.623 1.00 91.44 114 ASP A O 1
ATOM 907 N N . VAL A 1 115 ? -24.397 1.066 5.445 1.00 92.94 115 VAL A N 1
ATOM 908 C CA . VAL A 1 115 ? -23.126 0.336 5.453 1.00 92.94 115 VAL A CA 1
ATOM 909 C C . VAL A 1 115 ? -21.995 1.340 5.280 1.00 92.94 115 VAL A C 1
ATOM 911 O O . VAL A 1 115 ? -21.958 2.078 4.299 1.00 92.94 115 VAL A O 1
ATOM 914 N N . VAL A 1 116 ? -21.065 1.357 6.228 1.00 95.69 116 VAL A N 1
ATOM 915 C CA . VAL A 1 116 ? -19.851 2.172 6.176 1.00 95.69 116 VAL A CA 1
ATOM 916 C C . VAL A 1 116 ? -18.682 1.254 5.865 1.00 95.69 116 VAL A C 1
ATOM 918 O O . VAL A 1 116 ? -18.408 0.334 6.629 1.00 95.69 116 VAL A O 1
ATOM 921 N N . TRP A 1 117 ? -17.983 1.502 4.760 1.00 97.50 117 TRP A N 1
ATOM 922 C CA . TRP A 1 117 ? -16.802 0.729 4.385 1.00 97.50 117 TRP A CA 1
ATOM 923 C C . TRP A 1 117 ? -15.542 1.585 4.517 1.00 97.50 117 TRP A C 1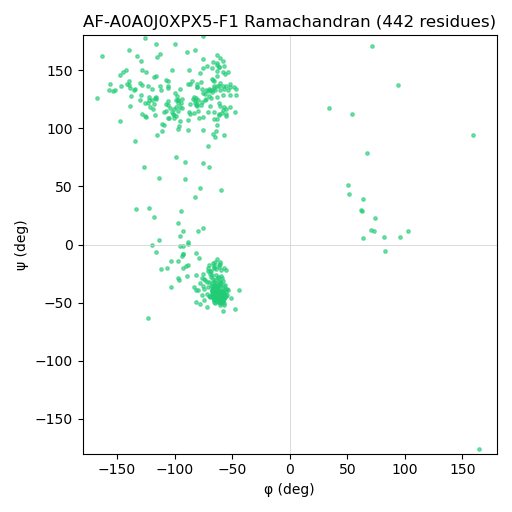
ATOM 925 O O . TRP A 1 117 ? -15.273 2.460 3.698 1.00 97.50 117 TRP A O 1
ATOM 935 N N . VAL A 1 118 ? -14.791 1.344 5.588 1.00 97.31 118 VAL A N 1
ATOM 936 C CA . VAL A 1 118 ? -13.538 2.028 5.905 1.00 97.31 118 VAL A CA 1
ATOM 937 C C . VAL A 1 118 ? -12.394 1.413 5.104 1.00 97.31 118 VAL A C 1
ATOM 939 O O . VAL A 1 118 ? -12.276 0.191 5.011 1.00 97.31 118 VAL A O 1
ATOM 942 N N . GLN A 1 119 ? -11.546 2.270 4.540 1.00 97.00 119 GLN A N 1
ATOM 943 C CA . GLN A 1 119 ? -10.444 1.864 3.678 1.00 97.00 119 GLN A CA 1
ATOM 944 C C . GLN A 1 119 ? -9.099 2.226 4.314 1.00 97.00 119 GLN A C 1
ATOM 946 O O . GLN A 1 119 ? -8.825 3.392 4.598 1.00 97.00 119 GLN A O 1
ATOM 951 N N . ASP A 1 120 ? -8.260 1.204 4.444 1.00 96.19 120 ASP A N 1
ATOM 952 C CA . ASP A 1 120 ? -6.814 1.264 4.621 1.00 96.19 120 ASP A CA 1
ATOM 953 C C . ASP A 1 120 ? -6.250 1.759 5.971 1.00 96.19 120 ASP A C 1
ATOM 955 O O . ASP A 1 120 ? -6.951 2.251 6.858 1.00 96.19 120 ASP A O 1
ATOM 959 N N . TYR A 1 121 ? -4.928 1.613 6.133 1.00 95.12 121 TYR A N 1
ATOM 960 C CA . TYR A 1 121 ? -4.185 1.833 7.385 1.00 95.12 121 TYR A CA 1
ATOM 961 C C . TYR A 1 121 ? -4.272 3.261 7.959 1.00 95.12 121 TYR A C 1
ATOM 963 O O . TYR A 1 121 ? -3.969 3.488 9.131 1.00 95.12 121 TYR A O 1
ATOM 971 N N . HIS A 1 122 ? -4.721 4.241 7.175 1.00 92.56 122 HIS A N 1
ATOM 972 C CA . HIS A 1 122 ? -4.903 5.624 7.624 1.00 92.56 122 HIS A CA 1
ATOM 973 C C . HIS A 1 122 ? -6.065 5.784 8.620 1.00 92.56 122 HIS A C 1
ATOM 975 O O . HIS A 1 122 ? -6.062 6.719 9.421 1.00 92.56 122 HIS A O 1
ATOM 981 N N . LEU A 1 123 ? -7.051 4.880 8.574 1.00 94.75 123 LEU A N 1
ATOM 982 C CA . LEU A 1 123 ? -8.329 5.017 9.277 1.00 94.75 123 LEU A CA 1
ATOM 983 C C . LEU A 1 123 ? -8.612 3.852 10.238 1.00 94.75 123 LEU A C 1
ATOM 985 O O . LEU A 1 123 ? -9.762 3.480 10.462 1.00 94.75 123 LEU A O 1
ATOM 989 N N . MET A 1 124 ? -7.573 3.252 10.825 1.00 97.38 124 MET A N 1
ATOM 990 C CA . MET A 1 124 ? -7.731 2.056 11.664 1.00 97.38 124 MET A CA 1
ATOM 991 C C . MET A 1 124 ? -8.431 2.334 13.003 1.00 97.38 124 MET A C 1
ATOM 993 O O . MET A 1 124 ? -8.936 1.400 13.616 1.00 97.38 124 MET A O 1
ATOM 997 N N . LEU A 1 125 ? -8.510 3.594 13.456 1.00 96.69 125 LEU A N 1
ATOM 998 C CA . LEU A 1 125 ? -9.271 3.976 14.659 1.00 96.69 125 LEU A CA 1
ATOM 999 C C . LEU A 1 125 ? -10.724 4.357 14.357 1.00 96.69 125 LEU A C 1
ATOM 1001 O O . LEU A 1 125 ? -11.557 4.371 15.268 1.00 96.69 125 LEU A O 1
ATOM 1005 N N . LEU A 1 126 ? -11.036 4.669 13.097 1.00 95.44 126 LEU A N 1
ATOM 1006 C CA . LEU A 1 126 ? -12.352 5.140 12.678 1.00 95.44 126 LEU A CA 1
ATOM 1007 C C . LEU A 1 126 ? -13.497 4.192 13.076 1.00 95.44 126 LEU A C 1
ATOM 1009 O O . LEU A 1 126 ? -14.492 4.707 13.587 1.00 95.44 126 LEU A O 1
ATOM 1013 N N . PRO A 1 127 ? -13.411 2.852 12.916 1.00 96.44 127 PRO A N 1
ATOM 1014 C CA . PRO A 1 127 ? -14.532 1.979 13.265 1.00 96.44 127 PRO A CA 1
ATOM 1015 C C . PRO A 1 127 ? -14.902 2.072 14.748 1.00 96.44 127 PRO A C 1
ATOM 1017 O O . PRO A 1 127 ? -16.079 2.180 15.092 1.00 96.44 127 PRO A O 1
ATOM 1020 N N . MET A 1 128 ? -13.895 2.109 15.622 1.00 95.44 128 MET A N 1
ATOM 1021 C CA . MET A 1 128 ? -14.078 2.257 17.063 1.00 95.44 128 MET A CA 1
ATOM 1022 C C . MET A 1 128 ? -14.673 3.617 17.434 1.00 95.44 128 MET A C 1
ATOM 1024 O O . MET A 1 128 ? -15.652 3.673 18.179 1.00 95.44 128 MET A O 1
ATOM 1028 N N . LEU A 1 129 ? -14.138 4.708 16.882 1.00 93.00 129 LEU A N 1
ATOM 1029 C CA . LEU A 1 129 ? -14.655 6.058 17.126 1.00 93.00 129 LEU A CA 1
ATOM 1030 C C . LEU A 1 129 ? -16.107 6.201 16.656 1.00 93.00 129 LEU A C 1
ATOM 1032 O O . LEU A 1 129 ? -16.968 6.653 17.413 1.00 93.00 129 LEU A O 1
ATOM 1036 N N . LEU A 1 130 ? -16.393 5.758 15.431 1.00 91.88 130 LEU A N 1
ATOM 1037 C CA . LEU A 1 130 ? -17.713 5.849 14.818 1.00 91.88 130 LEU A CA 1
ATOM 1038 C C . LEU A 1 130 ? -18.744 4.999 15.567 1.00 91.88 130 LEU A C 1
ATOM 1040 O O . LEU A 1 130 ? -19.848 5.476 15.845 1.00 91.88 130 LEU A O 1
ATOM 1044 N N . ARG A 1 131 ? -18.398 3.760 15.943 1.00 90.44 131 ARG A N 1
ATOM 1045 C CA . ARG A 1 131 ? -19.317 2.894 16.694 1.00 90.44 131 ARG A CA 1
ATOM 1046 C C . ARG A 1 131 ? -19.635 3.480 18.065 1.00 90.44 131 ARG A C 1
ATOM 1048 O O . ARG A 1 131 ? -20.804 3.455 18.458 1.00 90.44 131 ARG A O 1
ATOM 1055 N N . SER A 1 132 ? -18.659 4.071 18.754 1.00 89.19 132 SER A N 1
ATOM 1056 C CA . SER A 1 132 ? -18.905 4.775 20.017 1.00 89.19 132 SER A CA 1
ATOM 1057 C C . SER A 1 132 ? -19.813 5.990 19.852 1.00 89.19 132 SER A C 1
ATOM 1059 O O . SER A 1 132 ? -20.725 6.161 20.655 1.00 89.19 132 SER A O 1
ATOM 1061 N N . MET A 1 133 ? -19.648 6.789 18.792 1.00 86.81 133 MET A N 1
ATOM 1062 C CA . MET A 1 133 ? -20.555 7.912 18.514 1.00 86.81 133 MET A CA 1
ATOM 1063 C C . MET A 1 133 ? -21.994 7.445 18.230 1.00 86.81 133 MET A C 1
ATOM 1065 O O . MET A 1 133 ? -22.950 8.108 18.625 1.00 86.81 133 MET A O 1
ATOM 1069 N N . ILE A 1 134 ? -22.164 6.316 17.532 1.00 85.06 134 ILE A N 1
ATOM 1070 C CA . ILE A 1 134 ? -23.477 5.792 17.123 1.00 85.06 134 ILE A CA 1
ATOM 1071 C C . ILE A 1 134 ? -24.205 5.097 18.278 1.00 85.06 134 ILE A C 1
ATOM 1073 O O . ILE A 1 134 ? -25.378 5.370 18.530 1.00 85.06 134 ILE A O 1
ATOM 1077 N N . THR A 1 135 ? -23.523 4.168 18.946 1.00 81.44 135 THR A N 1
ATOM 1078 C CA . THR A 1 135 ? -24.121 3.274 19.952 1.00 81.44 135 THR A CA 1
ATOM 1079 C C . THR A 1 135 ? -24.006 3.822 21.365 1.00 81.44 135 THR A C 1
ATOM 1081 O O . THR A 1 135 ? -24.785 3.436 22.233 1.00 81.44 135 THR A O 1
ATOM 1084 N N . GLY A 1 136 ? -23.074 4.743 21.589 1.00 79.00 136 GLY A N 1
ATOM 1085 C CA . GLY A 1 136 ? -22.750 5.283 22.891 1.00 79.00 136 GLY A CA 1
ATOM 1086 C C . GLY A 1 136 ? -21.596 4.566 23.584 1.00 79.00 136 GLY A C 1
ATOM 1087 O O . GLY A 1 136 ? -21.548 3.338 23.617 1.00 79.00 136 GLY A O 1
ATOM 1088 N N . GLU A 1 137 ? -20.696 5.325 24.209 1.00 73.31 137 GLU A N 1
ATOM 1089 C CA . GLU A 1 137 ? -19.508 4.759 24.868 1.00 73.31 137 GLU A CA 1
ATOM 1090 C C . GLU A 1 137 ? -19.831 3.777 25.993 1.00 73.31 137 GLU A C 1
ATOM 1092 O O . GLU A 1 137 ? -19.129 2.785 26.166 1.00 73.31 137 GLU A O 1
ATOM 1097 N N . SER A 1 138 ? -20.907 4.022 26.742 1.00 72.06 138 SER A N 1
ATOM 1098 C CA . SER A 1 138 ? -21.344 3.164 27.850 1.00 72.06 138 SER A CA 1
ATOM 1099 C C . SER A 1 138 ? -21.697 1.739 27.418 1.00 72.06 138 SER A C 1
ATOM 1101 O O . SER A 1 138 ? -21.723 0.849 28.261 1.00 72.06 138 SER A O 1
ATOM 1103 N N . ASN A 1 139 ? -21.969 1.533 26.126 1.00 75.06 139 ASN A N 1
ATOM 1104 C CA . ASN A 1 139 ? -22.329 0.238 25.552 1.00 75.06 139 ASN A CA 1
ATOM 1105 C C . ASN A 1 139 ? -21.114 -0.537 25.021 1.00 75.06 139 ASN A C 1
ATOM 1107 O O . ASN A 1 139 ? -21.275 -1.649 24.529 1.00 75.06 139 ASN A O 1
ATOM 1111 N N . GLN A 1 140 ? -19.914 0.042 25.105 1.00 80.31 140 GLN A N 1
ATOM 1112 C CA . GLN A 1 140 ? -18.668 -0.619 24.727 1.00 80.31 140 GLN A CA 1
ATOM 1113 C C . GLN A 1 140 ? -18.088 -1.403 25.909 1.00 80.31 140 GLN A C 1
ATOM 1115 O O . GLN A 1 140 ? -18.246 -1.020 27.078 1.00 80.31 140 GLN A O 1
ATOM 1120 N N . GLY A 1 141 ? -17.371 -2.485 25.609 1.00 84.75 141 GLY A N 1
ATOM 1121 C CA . GLY A 1 141 ? -16.698 -3.279 26.630 1.00 84.75 141 GLY A CA 1
ATOM 1122 C C . GLY A 1 141 ? -15.611 -2.488 27.363 1.00 84.75 141 GLY A C 1
ATOM 1123 O O . GLY A 1 141 ? -15.165 -1.417 26.942 1.00 84.75 141 GLY A O 1
ATOM 1124 N N . GLU A 1 142 ? -15.194 -3.000 28.521 1.00 86.50 142 GLU A N 1
ATOM 1125 C CA . GLU A 1 142 ? -14.207 -2.331 29.379 1.00 86.50 142 GLU A CA 1
ATOM 1126 C C . GLU A 1 142 ? -12.873 -2.092 28.656 1.00 86.50 142 GLU A C 1
ATOM 1128 O O . GLU A 1 142 ? -12.289 -1.012 28.776 1.00 86.50 142 GLU A O 1
ATOM 1133 N N . MET A 1 143 ? -12.427 -3.064 27.850 1.00 87.56 143 MET A N 1
ATOM 1134 C CA . MET A 1 143 ? -11.185 -2.956 27.085 1.00 87.56 143 MET A CA 1
ATOM 1135 C C . MET A 1 143 ? -11.251 -1.807 26.075 1.00 87.56 143 MET A C 1
ATOM 1137 O O . MET A 1 143 ? -10.348 -0.968 26.063 1.00 87.56 143 MET A O 1
ATOM 1141 N N . THR A 1 144 ? -12.327 -1.723 25.285 1.00 89.88 144 THR A N 1
ATOM 1142 C CA . THR A 1 144 ? -12.525 -0.621 24.334 1.00 89.88 144 THR A CA 1
ATOM 1143 C C . THR A 1 144 ? -12.625 0.719 25.049 1.00 89.88 144 THR A C 1
ATOM 1145 O O . THR A 1 144 ? -11.945 1.661 24.653 1.00 89.88 144 THR A O 1
ATOM 1148 N N . ARG A 1 145 ? -13.406 0.829 26.134 1.00 87.69 145 ARG A N 1
ATOM 1149 C CA . ARG A 1 145 ? -13.553 2.098 26.872 1.00 87.69 145 ARG A CA 1
ATOM 1150 C C . ARG A 1 145 ? -12.226 2.615 27.426 1.00 87.69 145 ARG A C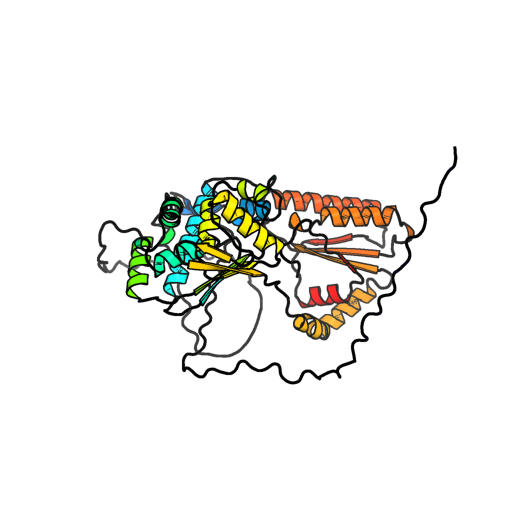 1
ATOM 1152 O O . ARG A 1 145 ? -11.955 3.811 27.333 1.00 87.69 145 ARG A O 1
ATOM 1159 N N . ARG A 1 146 ? -11.382 1.730 27.965 1.00 88.50 146 ARG A N 1
ATOM 1160 C CA . ARG A 1 146 ? -10.071 2.117 28.508 1.00 88.50 146 ARG A CA 1
ATOM 1161 C C . ARG A 1 146 ? -9.162 2.708 27.434 1.00 88.50 146 ARG A C 1
ATOM 1163 O O . ARG A 1 146 ? -8.561 3.757 27.646 1.00 88.50 146 ARG A O 1
ATOM 1170 N N . GLU A 1 147 ? -9.051 2.036 26.293 1.00 89.31 147 GLU A N 1
ATOM 1171 C CA . GLU A 1 147 ? -8.163 2.482 25.213 1.00 89.31 147 GLU A CA 1
ATOM 1172 C C . GLU A 1 147 ? -8.768 3.675 24.447 1.00 89.31 147 GLU A C 1
ATOM 1174 O O . GLU A 1 147 ? -8.035 4.564 24.025 1.00 89.31 147 GLU A O 1
ATOM 1179 N N . MET A 1 148 ? -10.100 3.789 24.376 1.00 87.00 148 MET A N 1
ATOM 1180 C CA . MET A 1 148 ? -10.791 4.983 23.873 1.00 87.00 148 MET A CA 1
ATOM 1181 C C . MET A 1 148 ? -10.399 6.246 24.647 1.00 87.00 148 MET A C 1
ATOM 1183 O O . MET A 1 148 ? -10.169 7.288 24.037 1.00 87.00 148 MET A O 1
ATOM 1187 N N . GLY A 1 149 ? -10.298 6.159 25.979 1.00 84.88 149 GLY A N 1
ATOM 1188 C CA . GLY A 1 149 ? -9.841 7.273 26.812 1.00 84.88 149 GLY A CA 1
ATOM 1189 C C . GLY A 1 149 ? -8.458 7.772 26.387 1.00 84.88 149 GLY A C 1
ATOM 1190 O O . GLY A 1 149 ? -8.272 8.967 26.169 1.00 84.88 149 GLY A O 1
ATOM 1191 N N . ARG A 1 150 ? -7.522 6.847 26.143 1.00 86.94 150 ARG A N 1
ATOM 1192 C CA . ARG A 1 150 ? -6.171 7.164 25.643 1.00 86.94 150 ARG A CA 1
ATOM 1193 C C . ARG A 1 150 ? -6.177 7.717 24.225 1.00 86.94 150 ARG A C 1
ATOM 1195 O O . ARG A 1 150 ? -5.407 8.615 23.919 1.00 86.94 150 ARG A O 1
ATOM 1202 N N . VAL A 1 151 ? -7.071 7.226 23.363 1.00 86.06 151 VAL A N 1
ATOM 1203 C CA . VAL A 1 151 ? -7.269 7.755 22.003 1.00 86.06 151 VAL A CA 1
ATOM 1204 C C . VAL A 1 151 ? -7.836 9.182 22.015 1.00 86.06 151 VAL A C 1
ATOM 1206 O O . VAL A 1 151 ? -7.696 9.900 21.024 1.00 86.06 151 VAL A O 1
ATOM 1209 N N . LYS A 1 152 ? -8.379 9.671 23.132 1.00 82.94 152 LYS A N 1
ATOM 1210 C CA . LYS A 1 152 ? -8.908 11.044 23.260 1.00 82.94 152 LYS A CA 1
ATOM 1211 C C . LYS A 1 152 ? -8.043 11.990 24.085 1.00 82.94 152 LYS A C 1
ATOM 1213 O O . LYS A 1 152 ? -8.134 13.197 23.914 1.00 82.94 152 LYS A O 1
ATOM 1218 N N . GLU A 1 153 ? -7.165 11.457 24.922 1.00 83.25 153 GLU A N 1
ATOM 1219 C CA . GLU A 1 153 ? -6.259 12.225 25.776 1.00 83.25 153 GLU A CA 1
ATOM 1220 C C . GLU A 1 153 ? -5.346 13.196 24.997 1.00 83.25 153 GLU A C 1
ATOM 1222 O O . GLU A 1 153 ? -4.528 12.769 24.182 1.00 83.25 153 GLU A O 1
ATOM 1227 N N . GLY A 1 154 ? -5.466 14.499 25.255 1.00 71.75 154 GLY A N 1
ATOM 1228 C CA . GLY A 1 154 ? -4.600 15.526 24.659 1.00 71.75 154 GLY A CA 1
ATOM 1229 C C . GLY A 1 154 ? -4.975 15.978 23.244 1.00 71.75 154 GLY A C 1
ATOM 1230 O O . GLY A 1 154 ? -4.225 16.751 22.663 1.00 71.75 154 GLY A O 1
ATOM 1231 N N . VAL A 1 155 ? -6.109 15.524 22.696 1.00 71.19 155 VAL A N 1
ATOM 1232 C CA . VAL A 1 155 ? -6.666 16.046 21.434 1.00 71.19 155 VAL A CA 1
ATOM 1233 C C . VAL A 1 155 ? -7.316 17.404 21.698 1.00 71.19 155 VAL A C 1
ATOM 1235 O O . VAL A 1 155 ? -8.205 17.496 22.546 1.00 71.19 155 VAL A O 1
ATOM 1238 N N . ASP A 1 156 ? -6.875 18.444 20.986 1.00 60.94 156 ASP A N 1
ATOM 1239 C CA . ASP A 1 156 ? -7.383 19.809 21.165 1.00 60.94 156 ASP A CA 1
ATOM 1240 C C . ASP A 1 156 ? -8.835 19.938 20.661 1.00 60.94 156 ASP A C 1
ATOM 1242 O O . ASP A 1 156 ? -9.180 19.583 19.530 1.00 60.94 156 ASP A O 1
ATOM 1246 N N . GLU A 1 157 ? -9.712 20.471 21.513 1.00 52.50 157 GLU A N 1
ATOM 1247 C CA . GLU A 1 157 ? -11.129 20.669 21.215 1.00 52.50 157 GLU A CA 1
ATOM 1248 C C . GLU A 1 157 ? -11.376 21.735 20.131 1.00 52.50 157 GLU A C 1
ATOM 1250 O O . GLU A 1 157 ? -12.396 21.668 19.442 1.00 52.50 157 GLU A O 1
ATOM 1255 N N . ALA A 1 158 ? -10.477 22.709 19.943 1.00 45.81 158 ALA A N 1
ATOM 1256 C CA . ALA A 1 158 ? -10.614 23.750 18.918 1.00 45.81 158 ALA A CA 1
ATOM 1257 C C . ALA A 1 158 ? -10.318 23.211 17.508 1.00 45.81 158 ALA A C 1
ATOM 1259 O O . ALA A 1 158 ? -11.036 23.509 16.554 1.00 45.81 158 ALA A O 1
ATOM 1260 N N . VAL A 1 159 ? -9.326 22.326 17.409 1.00 47.50 159 VAL A N 1
ATOM 1261 C CA . VAL A 1 159 ? -8.888 21.640 16.186 1.00 47.50 159 VAL A CA 1
ATOM 1262 C C . VAL A 1 159 ? -10.023 20.784 15.595 1.00 47.50 159 VAL A C 1
ATOM 1264 O O . VAL A 1 159 ? -10.157 20.677 14.376 1.00 47.50 159 VAL A O 1
ATOM 1267 N N . VAL A 1 160 ? -10.912 20.227 16.420 1.00 46.56 160 VAL A N 1
ATOM 1268 C CA . VAL A 1 160 ? -12.085 19.452 15.963 1.00 46.56 160 VAL A CA 1
ATOM 1269 C C . VAL A 1 160 ? -13.214 20.342 15.403 1.00 46.56 160 VAL A C 1
ATOM 1271 O O . VAL A 1 160 ? -13.987 19.888 14.562 1.00 46.56 160 VAL A O 1
ATOM 1274 N N . ASN A 1 161 ? -13.308 21.611 15.820 1.00 40.44 161 ASN A N 1
ATOM 1275 C CA . ASN A 1 161 ? -14.457 22.481 15.526 1.00 40.44 161 ASN A CA 1
ATOM 1276 C C . ASN A 1 161 ? -14.309 23.366 14.274 1.00 40.44 161 ASN A C 1
ATOM 1278 O O . ASN A 1 161 ? -15.302 23.954 13.844 1.00 40.44 161 ASN A O 1
ATOM 1282 N N . ASP A 1 162 ? -13.127 23.450 13.660 1.00 38.44 162 ASP A N 1
ATOM 1283 C CA . ASP A 1 162 ? -12.854 24.358 12.531 1.00 38.44 162 ASP A CA 1
ATOM 1284 C C . ASP A 1 162 ? -13.306 23.798 11.160 1.00 38.44 162 ASP A C 1
ATOM 1286 O O . ASP A 1 162 ? -12.624 23.897 10.140 1.00 38.44 162 ASP A O 1
ATOM 1290 N N . ILE A 1 163 ? -14.482 23.160 11.114 1.00 42.59 163 ILE A N 1
ATOM 1291 C CA . ILE A 1 163 ? -15.071 22.625 9.876 1.00 42.59 163 ILE A CA 1
ATOM 1292 C C . ILE A 1 163 ? -15.956 23.702 9.245 1.00 42.59 163 ILE A C 1
ATOM 1294 O O . ILE A 1 163 ? -17.182 23.596 9.227 1.00 42.59 163 ILE A O 1
ATOM 1298 N N . ASN A 1 164 ? -15.344 24.749 8.692 1.00 32.19 164 ASN A N 1
ATOM 1299 C CA . ASN A 1 164 ? -16.049 25.700 7.831 1.00 32.19 164 ASN A CA 1
ATOM 1300 C C . ASN A 1 164 ? -15.952 25.259 6.358 1.00 32.19 164 ASN A C 1
ATOM 1302 O O . ASN A 1 164 ? -15.474 25.987 5.491 1.00 32.19 164 ASN A O 1
ATOM 1306 N N . ILE A 1 165 ? -16.389 24.028 6.061 1.00 36.22 165 ILE A N 1
ATOM 1307 C CA . ILE A 1 165 ? -16.503 23.547 4.677 1.00 36.22 165 ILE A CA 1
ATOM 1308 C C . ILE A 1 165 ? -17.748 24.204 4.065 1.00 36.22 165 ILE A C 1
ATOM 1310 O O . ILE A 1 165 ? -18.876 23.754 4.280 1.00 36.22 165 ILE A O 1
ATOM 1314 N N . LYS A 1 166 ? -17.556 25.287 3.298 1.00 26.98 166 LYS A N 1
ATOM 1315 C CA . LYS A 1 166 ? -18.598 25.820 2.408 1.00 26.98 166 LYS A CA 1
ATOM 1316 C C . LYS A 1 166 ? -18.948 24.739 1.380 1.00 26.98 166 LYS A C 1
ATOM 1318 O O . LYS A 1 166 ? -18.134 24.384 0.535 1.00 26.98 166 LYS A O 1
ATOM 1323 N N . MET A 1 167 ? -20.160 24.201 1.486 1.00 29.97 167 MET A N 1
ATOM 1324 C CA . MET A 1 167 ? -20.699 23.200 0.564 1.00 29.97 167 MET A CA 1
ATOM 1325 C C . MET A 1 167 ? -20.909 23.790 -0.840 1.00 29.97 167 MET A C 1
ATOM 1327 O O . MET A 1 167 ? -21.427 24.906 -0.941 1.00 29.97 167 MET A O 1
ATOM 1331 N N . PRO A 1 168 ? -20.636 23.046 -1.926 1.00 27.44 168 PRO A N 1
ATOM 1332 C CA . PRO A 1 168 ? -21.296 23.312 -3.193 1.00 27.44 168 PRO A CA 1
ATOM 1333 C C . PRO A 1 168 ? -22.795 22.979 -3.060 1.00 27.44 168 PRO A C 1
ATOM 1335 O O . PRO A 1 168 ? -23.154 22.013 -2.377 1.00 27.44 168 PRO A O 1
ATOM 1338 N N . PRO A 1 169 ? -23.696 23.764 -3.676 1.00 25.67 169 PRO A N 1
ATOM 1339 C CA . PRO A 1 169 ? -25.123 23.468 -3.655 1.00 25.67 169 PRO A CA 1
ATOM 1340 C C . PRO A 1 169 ? -25.417 22.128 -4.356 1.00 25.67 169 PRO A C 1
ATOM 1342 O O . PRO A 1 169 ? -24.653 21.705 -5.226 1.00 25.67 169 PRO A O 1
ATOM 1345 N N . PRO A 1 170 ? -26.528 21.451 -4.007 1.00 26.89 170 PRO A N 1
ATOM 1346 C CA . PRO A 1 170 ? -26.914 20.200 -4.647 1.00 26.89 170 PRO A CA 1
ATOM 1347 C C . PRO A 1 170 ? -27.154 20.450 -6.137 1.00 26.89 170 PRO A C 1
ATOM 1349 O O . PRO A 1 170 ? -28.095 21.154 -6.513 1.00 26.89 170 PRO A O 1
ATOM 1352 N N . ASN A 1 171 ? -26.287 19.894 -6.982 1.00 32.62 171 ASN A N 1
ATOM 1353 C CA . ASN A 1 171 ? -26.409 20.065 -8.419 1.00 32.62 171 ASN A CA 1
ATOM 1354 C C . ASN A 1 171 ? -27.622 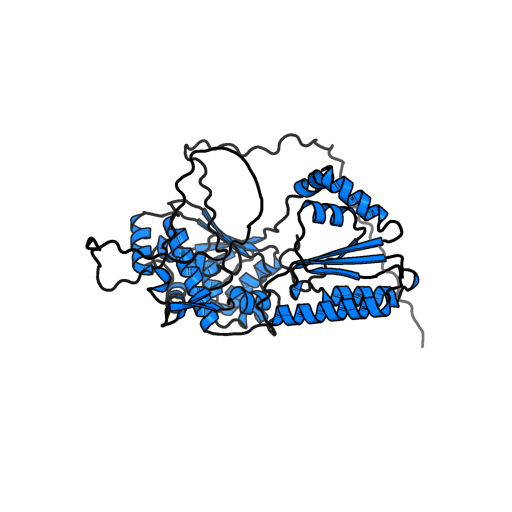19.261 -8.906 1.00 32.62 171 ASN A C 1
ATOM 1356 O O . ASN A 1 171 ? -27.655 18.032 -8.813 1.00 32.62 171 ASN A O 1
ATOM 1360 N N . ARG A 1 172 ? -28.644 19.972 -9.396 1.00 28.34 172 ARG A N 1
ATOM 1361 C CA . ARG A 1 172 ? -29.678 19.386 -10.255 1.00 28.34 172 ARG A CA 1
ATOM 1362 C C . ARG A 1 172 ? -28.982 18.880 -11.516 1.00 28.34 172 ARG A C 1
ATOM 1364 O O . ARG A 1 172 ? -28.087 19.543 -12.025 1.00 28.34 172 ARG A O 1
ATOM 1371 N N . GLY A 1 173 ? -29.364 17.682 -11.944 1.00 29.67 173 GLY A N 1
ATOM 1372 C CA . GLY A 1 173 ? -28.574 16.862 -12.850 1.00 29.67 173 GLY A CA 1
ATOM 1373 C C . GLY A 1 173 ? -28.132 17.533 -14.148 1.00 29.67 173 GLY A C 1
ATOM 1374 O O . GLY A 1 173 ? -28.856 18.326 -14.741 1.00 29.67 173 GLY A O 1
ATOM 1375 N N . ASN A 1 174 ? -26.965 17.107 -14.619 1.00 26.27 174 ASN A N 1
ATOM 1376 C CA . ASN A 1 174 ? -26.791 16.706 -16.004 1.00 26.27 174 ASN A CA 1
ATOM 1377 C C . ASN A 1 174 ? -25.600 15.743 -16.092 1.00 26.27 174 ASN A C 1
ATOM 1379 O O . ASN A 1 174 ? -24.604 15.928 -15.396 1.00 26.27 174 ASN A O 1
ATOM 1383 N N . GLY A 1 175 ? -25.749 14.684 -16.886 1.00 30.36 175 GLY A N 1
ATOM 1384 C CA . GLY A 1 175 ? -24.717 13.673 -17.092 1.00 30.36 175 GLY A CA 1
ATOM 1385 C C . GLY A 1 175 ? -23.500 14.221 -17.837 1.00 30.36 175 GLY A C 1
ATOM 1386 O O . GLY A 1 175 ? -23.610 15.139 -18.646 1.00 30.36 175 GLY A O 1
ATOM 1387 N N . GLY A 1 176 ? -22.349 13.616 -17.562 1.00 24.08 176 GLY A N 1
ATOM 1388 C CA . GLY A 1 176 ? -21.084 13.897 -18.229 1.00 24.08 176 GLY A CA 1
ATOM 1389 C C . GLY A 1 176 ? -19.932 13.439 -17.351 1.00 24.08 176 GLY A C 1
ATOM 1390 O O . GLY A 1 176 ? -19.530 14.153 -16.439 1.00 24.08 176 GLY A O 1
ATOM 1391 N N . GLY A 1 177 ? -19.454 12.216 -17.585 1.00 31.66 177 GLY A N 1
ATOM 1392 C CA . GLY A 1 177 ? -18.180 11.765 -17.043 1.00 31.66 177 GLY A CA 1
ATOM 1393 C C . GLY A 1 177 ? -17.049 12.536 -17.714 1.00 31.66 177 GLY A C 1
ATOM 1394 O O . GLY A 1 177 ? -16.980 12.574 -18.939 1.00 31.66 177 GLY A O 1
ATOM 1395 N N . ALA A 1 178 ? -16.196 13.145 -16.901 1.00 25.86 178 ALA A N 1
ATOM 1396 C CA . ALA A 1 178 ? -14.871 13.598 -17.281 1.00 25.86 178 ALA A CA 1
ATOM 1397 C C . ALA A 1 178 ? -13.988 13.447 -16.039 1.00 25.86 178 ALA A C 1
ATOM 1399 O O . ALA A 1 178 ? -14.160 14.140 -15.036 1.00 25.86 178 ALA A O 1
ATOM 1400 N N . ASP A 1 179 ? -13.127 12.440 -16.101 1.00 31.06 179 ASP A N 1
ATOM 1401 C CA . ASP A 1 179 ? -11.853 12.417 -15.403 1.00 31.06 179 ASP A CA 1
ATOM 1402 C C . ASP A 1 179 ? -10.980 13.467 -16.093 1.00 31.06 179 ASP A C 1
ATOM 1404 O O . ASP A 1 179 ? -10.800 13.367 -17.300 1.00 31.06 179 ASP A O 1
ATOM 1408 N N . GLU A 1 180 ? -10.528 14.502 -15.383 1.00 27.02 180 GLU A N 1
ATOM 1409 C CA . GLU A 1 180 ? -9.447 15.378 -15.847 1.00 27.02 180 GLU A CA 1
ATOM 1410 C C . GLU A 1 180 ? -8.938 16.285 -14.710 1.00 27.02 180 GLU A C 1
ATOM 1412 O O . GLU A 1 180 ? -9.704 16.985 -14.052 1.00 27.02 180 GLU A O 1
ATOM 1417 N N . GLY A 1 181 ? -7.618 16.224 -14.492 1.00 23.80 181 GLY A N 1
ATOM 1418 C CA . GLY A 1 181 ? -6.728 17.347 -14.168 1.00 23.80 181 GLY A CA 1
ATOM 1419 C C . GLY A 1 181 ? -7.064 18.258 -12.984 1.00 23.80 181 GLY A C 1
ATOM 1420 O O . GLY A 1 181 ? -7.942 19.109 -13.057 1.00 23.80 181 GLY A O 1
ATOM 1421 N N . VAL A 1 182 ? -6.247 18.204 -11.928 1.00 25.33 182 VAL A N 1
ATOM 1422 C CA . VAL A 1 182 ? -6.146 19.326 -10.981 1.00 25.33 182 VAL A CA 1
ATOM 1423 C C . VAL A 1 182 ? -5.068 20.283 -11.490 1.00 25.33 182 VAL A C 1
ATOM 1425 O O . VAL A 1 182 ? -3.879 19.968 -11.423 1.00 25.33 182 VAL A O 1
ATOM 1428 N N . GLU A 1 183 ? -5.495 21.438 -12.003 1.00 23.41 183 GLU A N 1
ATOM 1429 C CA . GLU A 1 183 ? -4.648 22.622 -12.152 1.00 23.41 183 GLU A CA 1
ATOM 1430 C C . GLU A 1 183 ? -4.244 23.153 -10.771 1.00 23.41 183 GLU A C 1
ATOM 1432 O O . GLU A 1 183 ? -5.058 23.278 -9.854 1.00 23.41 183 GLU A O 1
ATOM 1437 N N . MET A 1 184 ? -2.956 23.463 -10.646 1.00 26.73 184 MET A N 1
ATOM 1438 C CA . MET A 1 184 ? -2.398 24.276 -9.573 1.00 26.73 184 MET A CA 1
ATOM 1439 C C . MET A 1 184 ? -2.811 25.725 -9.835 1.00 26.73 184 MET A C 1
ATOM 1441 O O . MET A 1 184 ? -2.520 26.244 -10.911 1.00 26.73 184 MET A O 1
ATOM 1445 N N . LEU A 1 185 ? -3.455 26.383 -8.872 1.00 24.59 185 LEU A N 1
ATOM 1446 C CA . LEU A 1 185 ? -3.612 27.835 -8.899 1.00 24.59 185 LEU A CA 1
ATOM 1447 C C . LEU A 1 185 ? -3.019 28.436 -7.627 1.00 24.59 185 LEU A C 1
ATOM 1449 O O . LEU A 1 185 ? -3.391 28.066 -6.513 1.00 24.59 185 LEU A O 1
ATOM 1453 N N . GLU A 1 186 ? -2.053 29.318 -7.873 1.00 24.61 186 GLU A N 1
ATOM 1454 C CA . GLU A 1 186 ? -1.346 30.190 -6.941 1.00 24.61 186 GLU A CA 1
ATOM 1455 C C . GLU A 1 186 ? -2.254 31.326 -6.437 1.00 24.61 186 GLU A C 1
ATOM 1457 O O . GLU A 1 186 ? -3.210 31.718 -7.106 1.00 24.61 186 GLU A O 1
ATOM 1462 N N . ASP A 1 187 ? -1.912 31.807 -5.239 1.00 26.81 187 ASP A N 1
ATOM 1463 C CA . ASP A 1 187 ? -2.136 33.123 -4.629 1.00 26.81 187 ASP A CA 1
ATOM 1464 C C . ASP A 1 187 ? -3.422 33.904 -4.952 1.00 26.81 187 ASP A C 1
ATOM 1466 O O . ASP A 1 187 ? -3.634 34.424 -6.046 1.00 26.81 187 ASP A O 1
ATOM 1470 N N . VAL A 1 188 ? -4.227 34.138 -3.907 1.00 27.17 188 VAL A N 1
ATOM 1471 C CA . VAL A 1 188 ? -5.189 35.247 -3.880 1.00 27.17 188 VAL A CA 1
ATOM 1472 C C . VAL A 1 188 ? -4.995 36.044 -2.593 1.00 27.17 188 VAL A C 1
ATOM 1474 O O . VAL A 1 188 ? -5.271 35.561 -1.495 1.00 27.17 188 VAL A O 1
ATOM 1477 N N . GLU A 1 189 ? -4.512 37.272 -2.767 1.00 24.80 189 GLU A N 1
ATOM 1478 C CA . GLU A 1 189 ? -4.423 38.330 -1.762 1.00 24.80 189 GLU A CA 1
ATOM 1479 C C . GLU A 1 189 ? -5.814 38.668 -1.182 1.00 24.80 189 GLU A C 1
ATOM 1481 O O . GLU A 1 189 ? -6.804 38.790 -1.909 1.00 24.80 189 GLU A O 1
ATOM 1486 N N . GLU A 1 190 ? -5.897 38.838 0.141 1.00 28.34 190 GLU A N 1
ATOM 1487 C CA . GLU A 1 190 ? -7.112 39.262 0.847 1.00 28.34 190 GLU A CA 1
ATOM 1488 C C . GLU A 1 190 ? -7.266 40.795 0.822 1.00 28.34 190 GLU A C 1
ATOM 1490 O O . GLU A 1 190 ? -6.535 41.525 1.494 1.00 28.34 190 GLU A O 1
ATOM 1495 N N . GLU A 1 191 ? -8.287 41.295 0.117 1.00 25.50 191 GLU A N 1
ATOM 1496 C CA . GLU A 1 191 ? -8.845 42.628 0.367 1.00 25.50 191 GLU A CA 1
ATOM 1497 C C . GLU A 1 191 ? -9.827 42.590 1.547 1.00 25.50 191 GLU A C 1
ATOM 1499 O O . GLU A 1 191 ? -10.799 41.830 1.593 1.00 25.50 191 GLU A O 1
ATOM 1504 N N . SER A 1 192 ? -9.572 43.470 2.511 1.00 26.73 192 SER A N 1
ATOM 1505 C CA . SER A 1 192 ? -10.354 43.648 3.730 1.00 26.73 192 SER A CA 1
ATOM 1506 C C . SER A 1 192 ? -11.610 44.498 3.504 1.00 26.73 192 SER A C 1
ATOM 1508 O O . SER A 1 192 ? -11.559 45.576 2.914 1.00 26.73 192 SER A O 1
ATOM 1510 N N . ASN A 1 193 ? -12.751 44.072 4.060 1.00 25.89 193 ASN A N 1
ATOM 1511 C CA . ASN A 1 193 ? -13.776 45.020 4.511 1.00 25.89 193 ASN A CA 1
ATOM 1512 C C . ASN A 1 193 ? -14.691 44.409 5.596 1.00 25.89 193 ASN A C 1
ATOM 1514 O O . ASN A 1 193 ? -15.175 43.286 5.429 1.00 25.89 193 ASN A O 1
ATOM 1518 N N . PRO A 1 194 ? -14.973 45.116 6.709 1.00 27.06 194 PRO A N 1
ATOM 1519 C CA . PRO A 1 194 ? -15.632 44.539 7.872 1.00 27.06 194 PRO A CA 1
ATOM 1520 C C . PRO A 1 194 ? -17.160 44.634 7.763 1.00 27.06 194 PRO A C 1
ATOM 1522 O O . PRO A 1 194 ? -17.718 45.678 7.422 1.00 27.06 194 PRO A O 1
ATOM 1525 N N . LYS A 1 195 ? -17.871 43.563 8.138 1.00 28.58 195 LYS A N 1
ATOM 1526 C CA . LYS A 1 195 ? -19.300 43.633 8.482 1.00 28.58 195 LYS A CA 1
ATOM 1527 C C . LYS A 1 195 ? -19.521 43.180 9.922 1.00 28.58 195 LYS A C 1
ATOM 1529 O O . LYS A 1 195 ? -18.961 42.192 10.382 1.00 28.58 195 LYS A O 1
ATOM 1534 N N . SER A 1 196 ? -20.323 43.982 10.613 1.00 25.34 196 SER A N 1
ATOM 1535 C CA . SER A 1 196 ? -20.624 43.982 12.043 1.00 25.34 196 SER A CA 1
ATOM 1536 C C . SER A 1 196 ? -21.285 42.692 12.560 1.00 25.34 196 SER A C 1
ATOM 1538 O O . SER A 1 196 ? -22.003 42.017 11.816 1.00 25.34 196 SER A O 1
ATOM 1540 N N . PRO A 1 197 ? -21.104 42.352 13.853 1.00 28.56 197 PRO A N 1
ATOM 1541 C CA . PRO A 1 197 ? -21.629 41.119 14.418 1.00 28.56 197 PRO A CA 1
ATOM 1542 C C . PRO A 1 197 ? -23.099 41.286 14.818 1.00 28.56 197 PRO A C 1
ATOM 1544 O O . PRO A 1 197 ? -23.460 42.169 15.594 1.00 28.56 197 PRO A O 1
ATOM 1547 N N . THR A 1 198 ? -23.956 40.388 14.334 1.00 27.47 198 THR A N 1
ATOM 1548 C CA . THR A 1 198 ? -25.275 40.151 14.930 1.00 27.47 198 THR A CA 1
ATOM 1549 C C . THR A 1 198 ? -25.172 38.948 15.861 1.00 27.47 198 THR A C 1
ATOM 1551 O O . THR A 1 198 ? -24.895 37.827 15.440 1.00 27.47 198 THR A O 1
ATOM 1554 N N . HIS A 1 199 ? -25.365 39.194 17.157 1.00 28.72 199 HIS A N 1
ATOM 1555 C CA . HIS A 1 199 ? -25.403 38.168 18.195 1.00 28.72 199 HIS A CA 1
ATOM 1556 C C . HIS A 1 199 ? -26.512 37.142 17.911 1.00 28.72 199 HIS A C 1
ATOM 1558 O O . HIS A 1 199 ? -27.698 37.443 18.039 1.00 28.72 199 HIS A O 1
ATOM 1564 N N . ARG A 1 200 ? -26.133 35.894 17.613 1.00 29.00 200 ARG A N 1
ATOM 1565 C CA . ARG A 1 200 ? -26.970 34.720 17.891 1.00 29.00 200 ARG A CA 1
ATOM 1566 C C . ARG A 1 200 ? -26.437 34.046 19.147 1.00 29.00 200 ARG A C 1
ATOM 1568 O O . ARG A 1 200 ? -25.333 33.513 19.149 1.00 29.00 200 ARG A O 1
ATOM 1575 N N . GLN A 1 201 ? -27.222 34.093 20.220 1.00 28.44 201 GLN A N 1
ATOM 1576 C CA . GLN A 1 201 ? -26.967 33.329 21.437 1.00 28.44 201 GLN A CA 1
ATOM 1577 C C . GLN A 1 201 ? -27.050 31.830 21.114 1.00 28.44 201 GLN A C 1
ATOM 1579 O O . GLN A 1 201 ? -28.133 31.298 20.878 1.00 28.44 201 GLN A O 1
ATOM 1584 N N . SER A 1 202 ? -25.906 31.143 21.093 1.00 31.09 202 SER A N 1
ATOM 1585 C CA . SER A 1 202 ? -25.861 29.685 21.175 1.00 31.09 202 SER A CA 1
ATOM 1586 C C . SER A 1 202 ? -25.992 29.283 22.641 1.00 31.09 202 SER A C 1
ATOM 1588 O O . SER A 1 202 ? -25.153 29.655 23.461 1.00 31.09 202 SER A O 1
ATOM 1590 N N . SER A 1 203 ? -27.023 28.515 22.979 1.00 33.22 203 SER A N 1
ATOM 1591 C CA . SER A 1 203 ? -27.155 27.870 24.283 1.00 33.22 203 SER A CA 1
ATOM 1592 C C . SER A 1 203 ? -26.037 26.831 24.459 1.00 33.22 203 SER A C 1
ATOM 1594 O O . SER A 1 203 ? -26.171 25.687 24.019 1.00 33.22 203 SER A O 1
ATOM 1596 N N . SER A 1 204 ? -24.917 27.224 25.061 1.00 35.06 204 SER A N 1
ATOM 1597 C CA . SER A 1 204 ? -23.858 26.306 25.471 1.00 35.06 204 SER A CA 1
ATOM 1598 C C . SER A 1 204 ? -24.246 25.655 26.799 1.00 35.06 204 SER A C 1
ATOM 1600 O O . SER A 1 204 ? -24.453 26.316 27.811 1.00 35.06 204 SER A O 1
ATOM 1602 N N . THR A 1 205 ? -24.377 24.331 26.804 1.00 37.34 205 THR A N 1
ATOM 1603 C CA . THR A 1 205 ? -24.393 23.552 28.048 1.00 37.34 205 THR A CA 1
ATOM 1604 C C . THR A 1 205 ? -22.937 23.454 28.531 1.00 37.34 205 THR A C 1
ATOM 1606 O O . THR A 1 205 ? -22.104 22.971 27.758 1.00 37.34 205 THR A O 1
ATOM 1609 N N . PRO A 1 206 ? -22.572 23.941 29.733 1.00 40.75 206 PRO A N 1
ATOM 1610 C CA . PRO A 1 206 ? -21.179 23.925 30.186 1.00 40.75 206 PRO A CA 1
ATOM 1611 C C . PRO A 1 206 ? -20.704 22.492 30.486 1.00 40.75 206 PRO A C 1
ATOM 1613 O O . PRO A 1 206 ? -21.410 21.752 31.166 1.00 40.75 206 PRO A O 1
ATOM 1616 N N . GLY A 1 207 ? -19.507 22.116 30.013 1.00 51.47 207 GLY A N 1
ATOM 1617 C CA . GLY A 1 207 ? -18.784 20.916 30.471 1.00 51.47 207 GLY A CA 1
ATOM 1618 C C . GLY A 1 207 ? -18.796 19.666 29.574 1.00 51.47 207 GLY A C 1
ATOM 1619 O O . GLY A 1 207 ? -18.388 18.612 30.049 1.00 51.47 207 GLY A O 1
ATOM 1620 N N . MET A 1 208 ? -19.245 19.742 28.314 1.00 51.28 208 MET A N 1
ATOM 1621 C CA . MET A 1 208 ? -19.212 18.603 27.373 1.00 51.28 208 MET A CA 1
ATOM 1622 C C . MET A 1 208 ? -18.223 18.820 26.220 1.00 51.28 208 MET A C 1
ATOM 1624 O O . MET A 1 208 ? -18.278 19.863 25.560 1.00 51.28 208 MET A O 1
ATOM 1628 N N . THR A 1 209 ? -17.400 17.806 25.929 1.00 55.31 209 THR A N 1
ATOM 1629 C CA . THR A 1 209 ? -16.449 17.799 24.801 1.00 55.31 209 THR A CA 1
ATOM 1630 C C . THR A 1 209 ? -17.184 17.798 23.445 1.00 55.31 209 THR A C 1
ATOM 1632 O O . THR A 1 209 ? -18.339 17.360 23.367 1.00 55.31 209 THR A O 1
ATOM 1635 N N . PRO A 1 210 ? -16.566 18.254 22.336 1.00 52.31 210 PRO A N 1
ATOM 1636 C CA . PRO A 1 210 ? -17.153 18.176 20.992 1.00 52.31 210 PRO A CA 1
ATOM 1637 C C . PRO A 1 210 ? -17.552 16.752 20.599 1.00 52.31 210 PRO A C 1
ATOM 1639 O O . PRO A 1 210 ? -18.661 16.544 20.116 1.00 52.31 210 PRO A O 1
ATOM 1642 N N . PHE A 1 211 ? -16.717 15.762 20.931 1.00 53.62 211 PHE A N 1
ATOM 1643 C CA . PHE A 1 211 ? -17.055 14.354 20.741 1.00 53.62 211 PHE A CA 1
ATOM 1644 C C . PHE A 1 211 ? -18.338 13.981 21.494 1.00 53.62 211 PHE A C 1
ATOM 1646 O O . PHE A 1 211 ? -19.225 13.355 20.924 1.00 53.62 211 PHE A O 1
ATOM 1653 N N . GLN A 1 212 ? -18.473 14.385 22.762 1.00 62.25 212 GLN A N 1
ATOM 1654 C CA . GLN A 1 212 ? -19.684 14.122 23.545 1.00 62.25 212 GLN A CA 1
ATOM 1655 C C . GLN A 1 212 ? -20.912 14.812 22.932 1.00 62.25 212 GLN A C 1
ATOM 1657 O O . GLN A 1 212 ? -22.006 14.247 22.932 1.00 62.25 212 GLN A O 1
ATOM 1662 N N . LYS A 1 213 ? -20.752 16.006 22.346 1.00 63.53 213 LYS A N 1
ATOM 1663 C CA . LYS A 1 213 ? -21.824 16.689 21.601 1.00 63.53 213 LYS A CA 1
ATOM 1664 C C . LYS A 1 213 ? -22.204 15.922 20.329 1.00 63.53 213 LYS A C 1
ATOM 1666 O O . LYS A 1 213 ? -23.398 15.700 20.110 1.00 63.53 213 LYS A O 1
ATOM 1671 N N . SER A 1 214 ? -21.227 15.476 19.536 1.00 57.25 214 SER A N 1
ATOM 1672 C CA . SER A 1 214 ? -21.428 14.634 18.347 1.00 57.25 214 SER A CA 1
ATOM 1673 C C . SER A 1 214 ? -22.104 13.311 18.697 1.00 57.25 214 SER A C 1
ATOM 1675 O O . SER A 1 214 ? -23.050 12.903 18.023 1.00 57.25 214 SER A O 1
ATOM 1677 N N . GLU A 1 215 ? -21.689 12.671 19.790 1.00 61.81 215 GLU A N 1
ATOM 1678 C CA . GLU A 1 215 ? -22.281 11.444 20.322 1.00 61.81 215 GLU A CA 1
ATOM 1679 C C . GLU A 1 215 ? -23.748 11.668 20.715 1.00 61.81 215 GLU A C 1
ATOM 1681 O O . GLU A 1 215 ? -24.632 10.932 20.277 1.00 61.81 215 GLU A O 1
ATOM 1686 N N . ILE A 1 216 ? -24.052 12.726 21.475 1.00 61.44 216 ILE A N 1
ATOM 1687 C CA . ILE A 1 216 ? -25.434 13.078 21.840 1.00 61.44 216 ILE A CA 1
ATOM 1688 C C . ILE A 1 216 ? -26.274 13.345 20.584 1.00 61.44 216 ILE A C 1
ATOM 1690 O O . ILE A 1 216 ? -27.422 12.896 20.494 1.00 61.44 216 ILE A O 1
ATOM 1694 N N . GLN A 1 217 ? -25.721 14.050 19.595 1.00 59.25 217 GLN A N 1
ATOM 1695 C CA . GLN A 1 217 ? -26.415 14.344 18.344 1.00 59.25 217 GLN A CA 1
ATOM 1696 C C . GLN A 1 217 ? -26.645 13.082 17.499 1.00 59.25 217 GLN A C 1
ATOM 1698 O O . GLN A 1 217 ? -27.720 12.923 16.919 1.00 59.25 217 GLN A O 1
ATOM 1703 N N . ALA A 1 218 ? -25.676 12.169 17.444 1.00 56.34 218 ALA A N 1
ATOM 1704 C CA . ALA A 1 218 ? -25.787 10.896 16.745 1.00 56.34 218 ALA A CA 1
ATOM 1705 C C . ALA A 1 218 ? -26.812 9.967 17.414 1.00 56.34 218 ALA A C 1
ATOM 1707 O O . ALA A 1 218 ? -27.651 9.403 16.707 1.00 56.34 218 ALA A O 1
ATOM 1708 N N . ARG A 1 219 ? -26.825 9.895 18.752 1.00 61.38 219 ARG A N 1
ATOM 1709 C CA . ARG A 1 219 ? -27.821 9.146 19.540 1.00 61.38 219 ARG A CA 1
ATOM 1710 C C . ARG A 1 219 ? -29.243 9.655 19.301 1.00 61.38 219 ARG A C 1
ATOM 1712 O O . ARG A 1 219 ? -30.145 8.860 19.048 1.00 61.38 219 ARG A O 1
ATOM 1719 N N . ARG A 1 220 ? -29.448 10.980 19.298 1.00 58.41 220 ARG A N 1
ATOM 1720 C CA . ARG A 1 220 ? -30.761 11.603 19.015 1.00 58.41 220 ARG A CA 1
ATOM 1721 C C . ARG A 1 220 ? -31.314 11.255 17.628 1.00 58.41 220 ARG A C 1
ATOM 1723 O O . ARG A 1 220 ? -32.519 11.348 17.428 1.00 58.41 220 ARG A O 1
ATOM 1730 N N . ARG A 1 221 ? -30.457 10.856 16.682 1.00 55.84 221 ARG A N 1
ATOM 1731 C CA . ARG A 1 221 ? -30.841 10.479 15.311 1.00 55.84 221 ARG A CA 1
ATOM 1732 C C . ARG A 1 221 ? -31.212 8.995 15.150 1.00 55.84 221 ARG A C 1
ATOM 1734 O O . ARG A 1 221 ? -31.542 8.604 14.038 1.00 55.84 221 ARG A O 1
ATOM 1741 N N . GLY A 1 222 ? -31.171 8.174 16.207 1.00 52.53 222 GLY A N 1
ATOM 1742 C CA . GLY A 1 222 ? -31.713 6.804 16.179 1.00 52.53 222 GLY A CA 1
ATOM 1743 C C . GLY A 1 222 ? -31.020 5.846 15.198 1.00 52.53 222 GLY A C 1
ATOM 1744 O O . GLY A 1 222 ? -31.688 5.041 14.552 1.00 52.53 222 GLY A O 1
ATOM 1745 N N . LYS A 1 223 ? -29.688 5.926 15.073 1.00 61.72 223 LYS A N 1
ATOM 1746 C CA . LYS A 1 223 ? -28.864 5.214 14.071 1.00 61.72 223 LYS A CA 1
ATOM 1747 C C . LYS A 1 223 ? -28.606 3.729 14.386 1.00 61.72 223 LYS A C 1
ATOM 1749 O O . LYS A 1 223 ? -27.470 3.263 14.351 1.00 61.72 223 LYS A O 1
ATOM 1754 N N . GLY A 1 224 ? -29.649 2.977 14.721 1.00 65.88 224 GLY A N 1
ATOM 1755 C CA . GLY A 1 224 ? -29.545 1.524 14.883 1.00 65.88 224 GLY A CA 1
ATOM 1756 C C . GLY A 1 224 ? -29.154 0.813 13.577 1.00 65.88 224 GLY A C 1
ATOM 1757 O O . GLY A 1 224 ? -29.380 1.323 12.483 1.00 65.88 224 GLY A O 1
ATOM 1758 N N . GLY A 1 225 ? -28.559 -0.377 13.677 1.00 77.44 225 GLY A N 1
ATOM 1759 C CA . GLY A 1 225 ? -28.357 -1.261 12.519 1.00 77.44 225 GLY A CA 1
ATOM 1760 C C . GLY A 1 225 ? -27.315 -0.816 11.483 1.00 77.44 225 GLY A C 1
ATOM 1761 O O . GLY A 1 225 ? -27.285 -1.386 10.396 1.00 77.44 225 GLY A O 1
ATOM 1762 N N . VAL A 1 226 ? -26.472 0.177 11.787 1.00 89.88 226 VAL A N 1
ATOM 1763 C CA . VAL A 1 226 ? -25.325 0.537 10.936 1.00 89.88 226 VAL A CA 1
ATOM 1764 C C . VAL A 1 226 ? -24.302 -0.598 10.955 1.00 89.88 226 VAL A C 1
ATOM 1766 O O . VAL A 1 226 ? -23.929 -1.066 12.032 1.00 89.88 226 VAL A O 1
ATOM 1769 N N . ARG A 1 227 ? -23.834 -1.012 9.775 1.00 92.81 227 ARG A N 1
ATOM 1770 C CA . ARG A 1 227 ? -22.773 -2.019 9.617 1.00 92.81 227 ARG A CA 1
ATOM 1771 C C . ARG A 1 227 ? -21.473 -1.344 9.205 1.00 92.81 227 ARG A C 1
ATOM 1773 O O . ARG A 1 227 ? -21.486 -0.480 8.333 1.00 92.81 227 ARG A O 1
ATOM 1780 N N . ILE A 1 228 ? -20.361 -1.745 9.807 1.00 96.69 228 ILE A N 1
ATOM 1781 C CA . ILE A 1 228 ? -19.038 -1.176 9.551 1.00 96.69 228 ILE A CA 1
ATOM 1782 C C . ILE A 1 228 ? -18.119 -2.275 9.018 1.00 96.69 228 ILE A C 1
ATOM 1784 O O . ILE A 1 228 ? -17.840 -3.250 9.711 1.00 96.69 228 ILE A O 1
ATOM 1788 N N . GLY A 1 229 ? -17.646 -2.118 7.787 1.00 98.12 229 GLY A N 1
ATOM 1789 C CA . GLY A 1 229 ? -16.587 -2.935 7.202 1.00 98.12 229 GLY A CA 1
ATOM 1790 C C . GLY A 1 229 ? -15.257 -2.186 7.196 1.00 98.12 229 GLY A C 1
ATOM 1791 O O . GLY A 1 229 ? -15.246 -0.964 7.059 1.00 98.12 229 GLY A O 1
ATOM 1792 N N . PHE A 1 230 ? -14.144 -2.904 7.286 1.00 98.69 230 PHE A N 1
ATOM 1793 C CA . PHE A 1 230 ? -12.796 -2.372 7.084 1.00 98.69 230 PHE A CA 1
ATOM 1794 C C . PHE A 1 230 ? -12.027 -3.255 6.109 1.00 98.69 230 PHE A C 1
ATOM 1796 O O . PHE A 1 230 ? -12.116 -4.478 6.192 1.00 98.69 230 PHE A O 1
ATOM 1803 N N . PHE A 1 231 ? -11.260 -2.653 5.204 1.00 98.75 231 PHE A N 1
ATOM 1804 C CA . PHE A 1 231 ? -10.356 -3.384 4.323 1.00 98.75 231 PHE A CA 1
ATOM 1805 C C . PHE A 1 231 ? -8.947 -2.783 4.368 1.00 98.75 231 PHE A C 1
ATOM 1807 O O . PHE A 1 231 ? -8.794 -1.573 4.200 1.00 98.75 231 PHE A O 1
ATOM 1814 N N . LEU A 1 232 ? -7.929 -3.620 4.595 1.00 98.56 232 LEU A N 1
ATOM 1815 C CA . LEU A 1 232 ? -6.522 -3.209 4.585 1.00 98.56 232 LEU A CA 1
ATOM 1816 C C . LEU A 1 232 ? -5.886 -3.504 3.223 1.00 98.56 232 LEU A C 1
ATOM 1818 O O . LEU A 1 232 ? -5.851 -4.665 2.811 1.00 98.56 232 LEU A O 1
ATOM 1822 N N . HIS A 1 233 ? -5.352 -2.470 2.564 1.00 97.94 233 HIS A N 1
ATOM 1823 C CA . HIS A 1 233 ? -4.720 -2.604 1.241 1.00 97.94 233 HIS A CA 1
ATOM 1824 C C . HIS A 1 233 ? -3.230 -2.946 1.317 1.00 97.94 233 HIS A C 1
ATOM 1826 O O . HIS A 1 233 ? -2.622 -3.405 0.356 1.00 97.94 233 HIS A O 1
ATOM 1832 N N . THR A 1 234 ? -2.617 -2.735 2.475 1.00 97.94 234 THR A N 1
ATOM 1833 C CA . THR A 1 234 ? -1.240 -3.151 2.748 1.00 97.94 234 THR A CA 1
ATOM 1834 C C . THR A 1 234 ? -1.202 -4.572 3.321 1.00 97.94 234 THR A C 1
ATOM 1836 O O . THR A 1 234 ? -2.231 -5.114 3.744 1.00 97.94 234 THR A O 1
ATOM 1839 N N . PRO A 1 235 ? -0.026 -5.221 3.363 1.00 98.56 235 PRO A N 1
ATOM 1840 C CA . PRO A 1 235 ? 0.128 -6.435 4.148 1.00 98.56 235 PRO A CA 1
ATOM 1841 C C . PRO A 1 235 ? -0.207 -6.174 5.619 1.00 98.56 235 PRO A C 1
ATOM 1843 O O . PRO A 1 235 ? 0.085 -5.107 6.154 1.00 98.56 235 PRO A O 1
ATOM 1846 N N . PHE A 1 236 ? -0.740 -7.178 6.314 1.00 98.62 236 PHE A N 1
ATOM 1847 C CA . PHE A 1 236 ? -0.722 -7.170 7.776 1.00 98.62 236 PHE A CA 1
ATOM 1848 C C . PHE A 1 236 ? 0.506 -7.959 8.257 1.00 98.62 236 PHE A C 1
ATOM 1850 O O . PHE A 1 236 ? 0.647 -9.136 7.896 1.00 98.62 236 PHE A O 1
ATOM 1857 N N . PRO A 1 237 ? 1.421 -7.352 9.034 1.00 98.38 237 PRO A N 1
ATOM 1858 C CA . PRO A 1 237 ? 2.674 -7.998 9.392 1.00 98.38 237 PRO A CA 1
ATOM 1859 C C . PRO A 1 237 ? 2.462 -9.077 10.457 1.00 98.38 237 PRO A C 1
ATOM 1861 O O . PRO A 1 237 ? 1.487 -9.064 11.210 1.00 98.38 237 PRO A O 1
ATOM 1864 N N . SER A 1 238 ? 3.407 -10.011 10.563 1.00 98.38 238 SER A N 1
ATOM 1865 C CA . SER A 1 238 ? 3.390 -11.028 11.612 1.00 98.38 238 SER A CA 1
ATOM 1866 C C . SER A 1 238 ? 3.370 -10.389 13.005 1.00 98.38 238 SER A C 1
ATOM 1868 O O . SER A 1 238 ? 3.867 -9.281 13.212 1.00 98.38 238 SER A O 1
ATOM 1870 N N . SER A 1 239 ? 2.836 -11.099 14.000 1.00 97.69 239 SER A N 1
ATOM 1871 C CA . SER A 1 239 ? 2.711 -10.569 15.365 1.00 97.69 239 SER A CA 1
ATOM 1872 C C . SER A 1 239 ? 4.046 -10.170 16.006 1.00 97.69 239 SER A C 1
ATOM 1874 O O . SER A 1 239 ? 4.067 -9.286 16.859 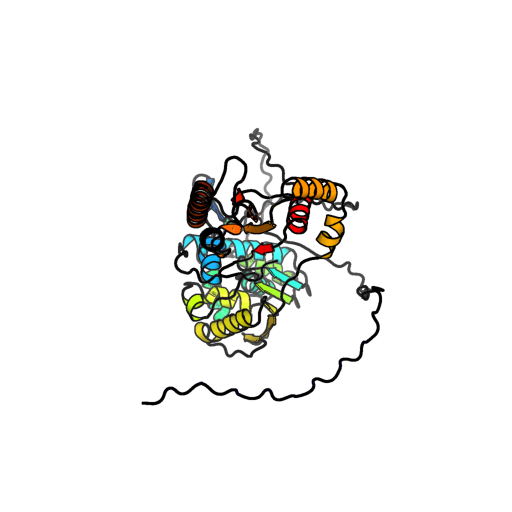1.00 97.69 239 SER A O 1
ATOM 1876 N N . GLU A 1 240 ? 5.153 -10.801 15.601 1.00 97.69 240 GLU A N 1
ATOM 1877 C CA . GLU A 1 240 ? 6.502 -10.476 16.086 1.00 97.69 240 GLU A CA 1
ATOM 1878 C C . GLU A 1 240 ? 6.996 -9.118 15.578 1.00 97.69 240 GLU A C 1
ATOM 1880 O O . GLU A 1 240 ? 7.706 -8.424 16.304 1.00 97.69 240 GLU A O 1
ATOM 1885 N N . ILE A 1 241 ? 6.583 -8.731 14.368 1.00 97.94 241 ILE A N 1
ATOM 1886 C CA . ILE A 1 241 ? 6.839 -7.404 13.808 1.00 97.94 241 ILE A CA 1
ATOM 1887 C C . ILE A 1 241 ? 5.814 -6.414 14.358 1.00 97.94 241 ILE A C 1
ATOM 1889 O O . ILE A 1 241 ? 6.191 -5.396 14.923 1.00 97.94 241 ILE A O 1
ATOM 1893 N N . TYR A 1 242 ? 4.520 -6.739 14.305 1.00 98.25 242 TYR A N 1
ATOM 1894 C CA . TYR A 1 242 ? 3.448 -5.840 14.739 1.00 98.25 242 TYR A CA 1
ATOM 1895 C C . TYR A 1 242 ? 3.601 -5.366 16.196 1.00 98.25 242 TYR A C 1
ATOM 1897 O O . TYR A 1 242 ? 3.294 -4.219 16.512 1.00 98.25 242 TYR A O 1
ATOM 1905 N N . ARG A 1 243 ? 4.125 -6.208 17.101 1.00 96.88 243 ARG A N 1
ATOM 1906 C CA . ARG A 1 243 ? 4.334 -5.827 18.512 1.00 96.88 243 ARG A CA 1
ATOM 1907 C C . ARG A 1 243 ? 5.360 -4.707 18.727 1.00 96.88 243 ARG A C 1
ATOM 1909 O O . ARG A 1 243 ? 5.387 -4.162 19.829 1.00 96.88 243 ARG A O 1
ATOM 1916 N N . ILE A 1 244 ? 6.179 -4.381 17.720 1.00 96.38 244 ILE A N 1
ATOM 1917 C CA . ILE A 1 244 ? 7.105 -3.236 17.745 1.00 96.38 244 ILE A CA 1
ATOM 1918 C C . ILE A 1 244 ? 6.314 -1.928 17.893 1.00 96.38 244 ILE A C 1
ATOM 1920 O O . ILE A 1 244 ? 6.781 -0.999 18.545 1.00 96.38 244 ILE A O 1
ATOM 1924 N N . LEU A 1 245 ? 5.088 -1.871 17.358 1.00 95.62 245 LEU A N 1
ATOM 1925 C CA . LEU A 1 245 ? 4.222 -0.701 17.445 1.00 95.62 245 LEU A CA 1
ATOM 1926 C C . LEU A 1 245 ? 3.876 -0.362 18.911 1.00 95.62 245 LEU A C 1
ATOM 1928 O O . LEU A 1 245 ? 3.265 -1.187 19.610 1.00 95.62 245 LEU A O 1
ATOM 1932 N N . PRO A 1 246 ? 4.191 0.856 19.397 1.00 92.31 246 PRO A N 1
ATOM 1933 C CA . PRO A 1 246 ? 3.864 1.246 20.769 1.00 92.31 246 PRO A CA 1
ATOM 1934 C C . PRO A 1 246 ? 2.354 1.243 21.041 1.00 92.31 246 PRO A C 1
ATOM 1936 O O . PRO A 1 246 ? 1.912 0.686 22.043 1.00 92.31 246 PRO A O 1
ATOM 1939 N N . VAL A 1 247 ? 1.568 1.751 20.087 1.00 94.38 247 VAL A N 1
ATOM 1940 C CA . VAL A 1 247 ? 0.098 1.921 20.147 1.00 94.38 247 VAL A CA 1
ATOM 1941 C C . VAL A 1 247 ? -0.669 0.742 19.526 1.00 94.38 247 VAL A C 1
ATOM 1943 O O . VAL A 1 247 ? -1.757 0.862 18.958 1.00 94.38 247 VAL A O 1
ATOM 1946 N N . ARG A 1 248 ? -0.054 -0.444 19.577 1.00 96.00 248 ARG A N 1
ATOM 1947 C CA . ARG A 1 248 ? -0.556 -1.684 18.960 1.00 96.00 248 ARG A CA 1
ATOM 1948 C C . ARG A 1 248 ? -1.943 -2.100 19.435 1.00 96.00 248 ARG A C 1
ATOM 1950 O O . ARG A 1 248 ? -2.662 -2.745 18.672 1.00 96.00 248 ARG A O 1
ATOM 1957 N N . ARG A 1 249 ? -2.303 -1.789 20.686 1.00 96.88 249 ARG A N 1
ATOM 1958 C CA . ARG A 1 249 ? -3.592 -2.184 21.274 1.00 96.88 249 ARG A CA 1
ATOM 1959 C C . ARG A 1 249 ? -4.708 -1.327 20.697 1.00 96.88 249 ARG A C 1
ATOM 1961 O O . ARG A 1 249 ? -5.706 -1.870 20.240 1.00 96.88 249 ARG A O 1
ATOM 1968 N N . GLU A 1 250 ? -4.496 -0.019 20.666 1.00 96.31 250 GLU A N 1
ATOM 1969 C CA . GLU A 1 250 ? -5.417 0.990 20.158 1.00 96.31 250 GLU A CA 1
ATOM 1970 C C . GLU A 1 250 ? -5.767 0.722 18.695 1.00 96.31 250 GLU A C 1
ATOM 1972 O O . GLU A 1 250 ? -6.941 0.722 18.340 1.00 96.31 250 GLU A O 1
ATOM 1977 N N . ILE A 1 251 ? -4.768 0.407 17.865 1.00 97.69 251 ILE A N 1
ATOM 1978 C CA . ILE A 1 251 ? -4.978 0.084 16.448 1.00 97.69 251 ILE A CA 1
ATOM 1979 C C . ILE A 1 251 ? -5.780 -1.217 16.263 1.00 97.69 251 ILE A C 1
ATOM 1981 O O . ILE A 1 251 ? -6.727 -1.233 15.478 1.00 97.69 251 ILE A O 1
ATOM 1985 N N . LEU A 1 252 ? -5.466 -2.296 16.998 1.00 98.25 252 LEU A N 1
ATOM 1986 C CA . LEU A 1 252 ? -6.231 -3.550 16.890 1.00 98.25 252 LEU A CA 1
ATOM 1987 C C . LEU A 1 252 ? -7.680 -3.370 17.347 1.00 98.25 252 LEU A C 1
ATOM 1989 O O . LEU A 1 252 ? -8.600 -3.811 16.664 1.00 98.25 252 LEU A O 1
ATOM 1993 N N . LEU A 1 253 ? -7.889 -2.713 18.489 1.00 97.25 253 LEU A N 1
ATOM 1994 C CA . LEU A 1 253 ? -9.226 -2.455 19.028 1.00 97.25 253 LEU A CA 1
ATOM 1995 C C . LEU A 1 253 ? -10.021 -1.509 18.128 1.00 97.25 253 LEU A C 1
ATOM 1997 O O . LEU A 1 253 ? -11.220 -1.705 17.949 1.00 97.25 253 LEU A O 1
ATOM 2001 N N . GLY A 1 254 ? -9.331 -0.555 17.502 1.00 97.19 254 GLY A N 1
ATOM 2002 C CA . GLY A 1 254 ? -9.845 0.289 16.435 1.00 97.19 254 GLY A CA 1
ATOM 2003 C C . GLY A 1 254 ? -10.574 -0.514 15.360 1.00 97.19 254 GLY A C 1
ATOM 2004 O O . GLY A 1 254 ? -11.756 -0.286 15.104 1.00 97.19 254 GLY A O 1
ATOM 2005 N N . VAL A 1 255 ? -9.885 -1.505 14.791 1.00 98.06 255 VAL A N 1
ATOM 2006 C CA . VAL A 1 255 ? -10.395 -2.336 13.692 1.00 98.06 255 VAL A CA 1
ATOM 2007 C C . VAL A 1 255 ? -11.382 -3.409 14.172 1.00 98.06 255 VAL A C 1
ATOM 2009 O O . VAL A 1 255 ? -12.351 -3.693 13.470 1.00 98.06 255 VAL A O 1
ATOM 2012 N N . LEU A 1 256 ? -11.220 -3.966 15.379 1.00 97.44 256 LEU A N 1
ATOM 2013 C CA . LEU A 1 256 ? -12.146 -4.960 15.960 1.00 97.44 256 LEU A CA 1
ATOM 2014 C C . LEU A 1 256 ? -13.564 -4.418 16.208 1.00 97.44 256 LEU A C 1
ATOM 2016 O O . LEU A 1 256 ? -14.512 -5.178 16.414 1.00 97.44 256 LEU A O 1
ATOM 2020 N N . GLN A 1 257 ? -13.751 -3.101 16.134 1.00 96.06 257 GLN A N 1
ATOM 2021 C CA . GLN A 1 257 ? -15.075 -2.487 16.134 1.00 96.06 257 GLN A CA 1
ATOM 2022 C C . GLN A 1 257 ? -15.773 -2.534 14.759 1.00 96.06 257 GLN A C 1
ATOM 2024 O O . GLN A 1 257 ? -16.821 -1.915 14.574 1.00 96.06 257 GLN A O 1
ATOM 2029 N N . CYS A 1 258 ? -15.258 -3.301 13.798 1.00 96.94 258 CYS A N 1
ATOM 2030 C CA . CYS A 1 258 ? -15.970 -3.661 12.571 1.00 96.94 258 CYS A CA 1
ATOM 2031 C C . CYS A 1 258 ? -16.921 -4.851 12.779 1.00 96.94 258 CYS A C 1
ATOM 2033 O O . CYS A 1 258 ? -16.883 -5.546 13.795 1.00 96.94 258 CYS A O 1
ATOM 2035 N N . ASP A 1 259 ? -17.792 -5.066 11.797 1.00 95.50 259 ASP A N 1
ATOM 2036 C CA . ASP A 1 259 ? -18.576 -6.290 11.612 1.00 95.50 259 ASP A CA 1
ATOM 2037 C C . ASP A 1 259 ? -17.891 -7.221 10.586 1.00 95.50 259 ASP A C 1
ATOM 2039 O O . ASP A 1 259 ? -17.989 -8.442 10.695 1.00 95.50 259 ASP A O 1
ATOM 2043 N N . LEU A 1 260 ? -17.142 -6.648 9.630 1.00 98.06 260 LEU A N 1
ATOM 2044 C CA . LEU A 1 260 ? -16.299 -7.364 8.665 1.00 98.06 260 LEU A CA 1
ATOM 2045 C C . LEU A 1 260 ? -14.923 -6.694 8.532 1.00 98.06 260 LEU A C 1
ATOM 2047 O O . LEU A 1 260 ? -14.838 -5.484 8.334 1.00 98.06 260 LEU A O 1
ATOM 2051 N N . ILE A 1 261 ? -13.859 -7.491 8.578 1.00 98.81 261 ILE A N 1
ATOM 2052 C CA . ILE A 1 261 ? -12.472 -7.083 8.340 1.00 98.81 261 ILE A CA 1
ATOM 2053 C C . ILE A 1 261 ? -11.945 -7.882 7.146 1.00 98.81 261 ILE A C 1
ATOM 2055 O O . ILE A 1 261 ? -11.986 -9.113 7.145 1.00 98.81 261 ILE A O 1
ATOM 2059 N N . GLY A 1 262 ? -11.456 -7.187 6.127 1.00 98.62 262 GLY A N 1
ATOM 2060 C CA . GLY A 1 262 ? -10.937 -7.781 4.904 1.00 98.62 262 GLY A CA 1
ATOM 2061 C C . GLY A 1 262 ? -9.448 -7.523 4.696 1.00 98.62 262 GLY A C 1
ATOM 2062 O O . GLY A 1 262 ? -8.940 -6.445 5.005 1.00 98.62 262 GLY A O 1
ATOM 2063 N N . PHE A 1 263 ? -8.776 -8.518 4.125 1.00 98.81 263 PHE A N 1
ATOM 2064 C CA . PHE A 1 263 ? -7.384 -8.450 3.680 1.00 98.81 263 PHE A CA 1
ATOM 2065 C C . PHE A 1 263 ? -7.248 -9.028 2.269 1.00 98.81 263 PHE A C 1
ATOM 2067 O O . PHE A 1 263 ? -8.100 -9.802 1.838 1.00 98.81 263 PHE A O 1
ATOM 2074 N N . HIS A 1 264 ? -6.156 -8.734 1.563 1.00 98.44 264 HIS A N 1
ATOM 2075 C CA . HIS A 1 264 ? -5.902 -9.340 0.250 1.00 98.44 264 HIS A CA 1
ATOM 2076 C C . HIS A 1 264 ? -5.676 -10.856 0.299 1.00 98.44 264 HIS A C 1
ATOM 2078 O O . HIS A 1 264 ? -6.168 -11.578 -0.564 1.00 98.44 264 HIS A O 1
ATOM 2084 N N . THR A 1 265 ? -4.941 -11.350 1.301 1.00 98.12 265 THR A N 1
ATOM 2085 C CA . THR A 1 265 ? -4.519 -12.756 1.382 1.00 98.12 265 THR A CA 1
ATOM 2086 C C . THR A 1 265 ? -4.848 -13.374 2.736 1.00 98.12 265 THR A C 1
ATOM 2088 O O . THR A 1 265 ? -4.989 -12.679 3.748 1.00 98.12 265 THR A O 1
ATOM 2091 N N . TYR A 1 266 ? -4.930 -14.707 2.767 1.00 97.75 266 TYR A N 1
ATOM 2092 C CA . TYR A 1 266 ? -5.160 -15.449 4.006 1.00 97.75 266 TYR A CA 1
ATOM 2093 C C . TYR A 1 266 ? -4.012 -15.300 5.007 1.00 97.75 266 TYR A C 1
ATOM 2095 O O . TYR A 1 266 ? -4.255 -15.277 6.211 1.00 97.75 266 TYR A O 1
ATOM 2103 N N . ASP A 1 267 ? -2.774 -15.124 4.542 1.00 98.25 267 ASP A N 1
ATOM 2104 C CA . ASP A 1 267 ? -1.640 -14.894 5.437 1.00 98.25 267 ASP A CA 1
ATOM 2105 C C . ASP A 1 267 ? -1.779 -13.597 6.234 1.00 98.25 267 ASP A C 1
ATOM 2107 O O . ASP A 1 267 ? -1.524 -13.593 7.439 1.00 98.25 267 ASP A O 1
ATOM 2111 N N . TYR A 1 268 ? -2.250 -12.517 5.606 1.00 98.50 268 TYR A N 1
ATOM 2112 C CA . TYR A 1 268 ? -2.485 -11.246 6.297 1.00 98.50 268 TYR A CA 1
ATOM 2113 C C . TYR A 1 268 ? -3.619 -11.372 7.319 1.00 98.50 268 TYR A C 1
ATOM 2115 O O . TYR A 1 268 ? -3.459 -10.958 8.468 1.00 98.50 268 TYR A O 1
ATOM 2123 N N . ALA A 1 269 ? -4.718 -12.036 6.946 1.00 98.44 269 ALA A N 1
ATOM 2124 C CA . ALA A 1 269 ? -5.809 -12.341 7.870 1.00 98.44 269 ALA A CA 1
ATOM 2125 C C . ALA A 1 269 ? -5.322 -13.168 9.074 1.00 98.44 269 ALA A C 1
ATOM 2127 O O . ALA A 1 269 ? -5.556 -12.806 10.226 1.00 98.44 269 ALA A O 1
ATOM 2128 N N . ARG A 1 270 ? -4.563 -14.241 8.830 1.00 98.38 270 ARG A N 1
ATOM 2129 C CA . ARG A 1 270 ? -3.977 -15.093 9.873 1.00 98.38 270 ARG A CA 1
ATOM 2130 C C . ARG A 1 270 ? -3.023 -14.319 10.784 1.00 98.38 270 ARG A C 1
ATOM 2132 O O . ARG A 1 270 ? -3.008 -14.546 11.995 1.00 98.38 270 ARG A O 1
ATOM 2139 N N . HIS A 1 271 ? -2.221 -13.409 10.234 1.00 98.62 271 HIS A N 1
ATOM 2140 C CA . HIS A 1 271 ? -1.340 -12.552 11.023 1.00 98.62 271 HIS A CA 1
ATOM 2141 C C . HIS A 1 271 ? -2.114 -11.583 11.918 1.00 98.62 271 HIS A C 1
ATOM 2143 O O . HIS A 1 271 ? -1.749 -11.442 13.088 1.00 98.62 271 HIS A O 1
ATOM 2149 N N . PHE A 1 272 ? -3.205 -10.999 11.419 1.00 98.69 272 PHE A N 1
ATOM 2150 C CA . PHE A 1 272 ? -4.114 -10.178 12.218 1.00 98.69 272 PHE A CA 1
ATOM 2151 C C . PHE A 1 272 ? -4.720 -1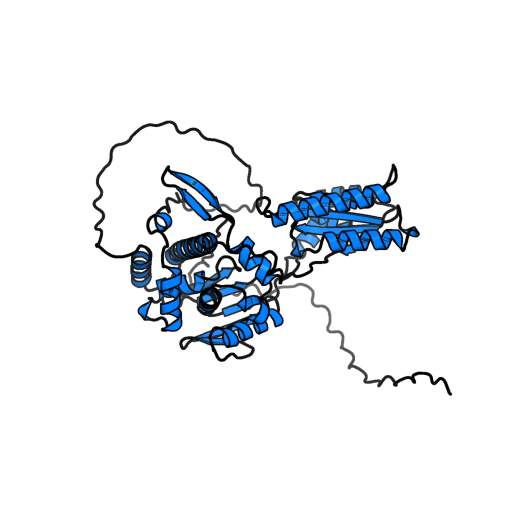0.971 13.382 1.00 98.69 272 PHE A C 1
ATOM 2153 O O . PHE A 1 272 ? -4.585 -10.559 14.535 1.00 98.69 272 PHE A O 1
ATOM 2160 N N . LEU A 1 273 ? -5.283 -12.155 13.114 1.00 98.44 273 LEU A N 1
ATOM 2161 C CA . LEU A 1 273 ? -5.835 -13.037 14.151 1.00 98.44 273 LEU A CA 1
ATOM 2162 C C . LEU A 1 273 ? -4.776 -13.391 15.216 1.00 98.44 273 LEU A C 1
ATOM 2164 O O . LEU A 1 273 ? -5.019 -13.268 16.416 1.00 98.44 273 LEU A O 1
ATOM 2168 N N . SER A 1 274 ? -3.556 -13.741 14.787 1.00 98.44 274 SER A N 1
ATOM 2169 C CA . SER A 1 274 ? -2.430 -14.017 15.693 1.00 98.44 274 SER A CA 1
ATOM 2170 C C . SER A 1 274 ? -2.038 -12.798 16.537 1.00 98.44 274 SER A C 1
ATOM 2172 O O . SER A 1 274 ? -1.689 -12.947 17.711 1.00 98.44 274 SER A O 1
ATOM 2174 N N . ALA A 1 275 ? -2.080 -11.589 15.970 1.00 98.56 275 ALA A N 1
ATOM 2175 C CA . ALA A 1 275 ? -1.819 -10.357 16.707 1.00 98.56 275 ALA A CA 1
ATOM 2176 C C . ALA A 1 275 ? -2.903 -10.098 17.766 1.00 98.56 275 ALA A C 1
ATOM 2178 O O . ALA A 1 275 ? -2.560 -9.801 18.911 1.00 98.56 275 ALA A O 1
ATOM 2179 N N . CYS A 1 276 ? -4.184 -10.298 17.437 1.00 98.38 276 CYS A N 1
ATOM 2180 C CA . CYS A 1 276 ? -5.289 -10.212 18.395 1.00 98.38 276 CYS A CA 1
ATOM 2181 C C . CYS A 1 276 ? -5.114 -11.187 19.567 1.00 98.38 276 CYS A C 1
ATOM 2183 O O . CYS A 1 276 ? -5.196 -10.767 20.722 1.00 98.38 276 CYS A O 1
ATOM 2185 N N . THR A 1 277 ? -4.775 -12.452 19.306 1.00 97.81 277 THR A N 1
ATOM 2186 C CA . THR A 1 277 ? -4.517 -13.425 20.379 1.00 97.81 277 THR A CA 1
ATOM 2187 C C . THR A 1 277 ? -3.328 -13.020 21.246 1.00 97.81 277 THR A C 1
ATOM 2189 O O . THR A 1 277 ? -3.443 -12.968 22.467 1.00 97.81 277 THR A O 1
ATOM 2192 N N . ARG A 1 278 ? -2.183 -12.676 20.647 1.00 97.81 278 ARG A N 1
ATOM 2193 C CA . ARG A 1 278 ? -0.944 -12.420 21.406 1.00 97.81 278 ARG A CA 1
ATOM 2194 C C . ARG A 1 278 ? -0.933 -11.090 22.161 1.00 97.81 278 ARG A C 1
ATOM 2196 O O . ARG A 1 278 ? -0.243 -10.983 23.169 1.00 97.81 278 ARG A O 1
ATOM 2203 N N . ILE A 1 279 ? -1.637 -10.071 21.667 1.00 97.38 279 ILE A N 1
ATOM 2204 C CA . ILE A 1 279 ? -1.577 -8.704 22.218 1.00 97.38 279 ILE A CA 1
ATOM 2205 C C . ILE A 1 279 ? -2.797 -8.381 23.075 1.00 97.38 279 ILE A C 1
ATOM 2207 O O . ILE A 1 279 ? -2.671 -7.664 24.073 1.00 97.38 279 ILE A O 1
ATOM 2211 N N . LEU A 1 280 ? -3.974 -8.875 22.685 1.00 96.69 280 LEU A N 1
ATOM 2212 C CA . LEU A 1 280 ? -5.228 -8.610 23.388 1.00 96.69 280 LEU A CA 1
ATOM 2213 C C . LEU A 1 280 ? -5.693 -9.798 24.239 1.00 96.69 280 LEU A C 1
ATOM 2215 O O . LEU A 1 280 ? -6.547 -9.597 25.096 1.00 96.69 280 LEU A O 1
ATOM 2219 N N . GLY A 1 281 ? -5.118 -10.992 24.052 1.00 96.31 281 GLY A N 1
ATOM 2220 C CA . GLY A 1 281 ? -5.522 -12.197 24.781 1.00 96.31 281 GLY A CA 1
ATOM 2221 C C . GLY A 1 281 ? -6.859 -12.767 24.307 1.00 96.31 281 GLY A C 1
ATOM 2222 O O . GLY A 1 281 ? -7.527 -13.447 25.076 1.00 96.31 281 GLY A O 1
ATOM 2223 N N . LEU A 1 282 ? -7.272 -12.454 23.074 1.00 95.75 282 LEU A N 1
ATOM 2224 C CA . LEU A 1 282 ? -8.545 -12.907 22.511 1.00 95.75 282 LEU A CA 1
ATOM 2225 C C . LEU A 1 282 ? -8.420 -14.308 21.904 1.00 95.75 282 LEU A C 1
ATOM 2227 O O . LEU A 1 282 ? -7.439 -14.622 21.219 1.00 95.75 282 LEU A O 1
ATOM 2231 N N . GLU A 1 283 ? -9.450 -15.124 22.099 1.00 92.44 283 GLU A N 1
ATOM 2232 C CA . GLU A 1 283 ? -9.611 -16.379 21.370 1.00 92.44 283 GLU A CA 1
ATOM 2233 C C . GLU A 1 283 ? -10.087 -16.089 19.945 1.00 92.44 283 GLU A C 1
ATOM 2235 O O . GLU A 1 283 ? -10.973 -15.266 19.717 1.00 92.44 283 GLU A O 1
ATOM 2240 N N . THR A 1 284 ? -9.457 -16.736 18.967 1.00 95.00 284 THR A N 1
ATOM 2241 C CA . THR A 1 284 ? -9.709 -16.481 17.546 1.00 95.00 284 THR A CA 1
ATOM 2242 C C . THR A 1 284 ? -9.993 -17.782 16.810 1.00 95.00 284 THR A C 1
ATOM 2244 O O . THR A 1 284 ? -9.493 -18.846 17.177 1.00 95.00 284 THR A O 1
ATOM 2247 N N . GLN A 1 285 ? -10.803 -17.696 15.758 1.00 93.06 285 GLN A N 1
ATOM 2248 C CA . GLN A 1 285 ? -11.045 -18.784 14.814 1.00 93.06 285 GLN A CA 1
ATOM 2249 C C . GLN A 1 285 ? -10.515 -18.382 13.430 1.00 93.06 285 GLN A C 1
ATOM 2251 O O . GLN A 1 285 ? -10.344 -17.191 13.161 1.00 93.06 285 GLN A O 1
ATOM 2256 N N . PRO A 1 286 ? -10.289 -19.334 12.506 1.00 91.31 286 PRO A N 1
ATOM 2257 C CA . PRO A 1 286 ? -9.746 -19.032 11.177 1.00 91.31 286 PRO A CA 1
ATOM 2258 C C . PRO A 1 286 ? -10.526 -17.992 10.356 1.00 91.31 286 PRO A C 1
ATOM 2260 O O . PRO A 1 286 ? -9.959 -17.408 9.436 1.00 91.31 286 PRO A O 1
ATOM 2263 N N . ASN A 1 287 ? -11.809 -17.782 10.659 1.00 89.56 287 ASN A N 1
ATOM 2264 C CA . ASN A 1 287 ? -12.735 -16.900 9.946 1.00 89.56 287 ASN A CA 1
ATOM 2265 C C . ASN A 1 287 ? -13.193 -15.677 10.766 1.00 89.56 287 ASN A C 1
ATOM 2267 O O . ASN A 1 287 ? -14.052 -14.929 10.296 1.00 89.56 287 ASN A O 1
ATOM 2271 N N . GLY A 1 288 ? -12.682 -15.468 11.982 1.00 93.12 288 GLY A N 1
ATOM 2272 C CA . GLY A 1 288 ? -13.151 -14.361 12.812 1.00 93.12 288 GLY A CA 1
ATOM 2273 C C . GLY A 1 288 ? -12.783 -14.441 14.286 1.00 93.12 288 GLY A C 1
ATOM 2274 O O . GLY A 1 288 ? -12.043 -15.318 14.733 1.00 93.12 288 GLY A O 1
ATOM 2275 N N . ILE A 1 289 ? -13.291 -13.467 15.036 1.00 94.88 289 ILE A N 1
ATOM 2276 C CA . ILE A 1 289 ? -13.011 -13.275 16.461 1.00 94.88 289 ILE A CA 1
ATOM 2277 C C . ILE A 1 289 ? -14.313 -12.902 17.164 1.00 94.88 289 ILE A C 1
ATOM 2279 O O . ILE A 1 289 ? -15.040 -12.028 16.692 1.00 94.88 289 ILE A O 1
ATOM 2283 N N . GLU A 1 290 ? -14.588 -13.517 18.314 1.00 90.12 290 GLU A N 1
ATOM 2284 C CA . GLU A 1 290 ? -15.613 -13.008 19.221 1.00 90.12 290 GLU A CA 1
ATOM 2285 C C . GLU A 1 290 ? -15.028 -11.862 20.051 1.00 90.12 290 GLU A C 1
ATOM 2287 O O . GLU A 1 290 ? -14.033 -12.016 20.761 1.00 90.12 290 GLU A O 1
ATOM 2292 N N . PHE A 1 291 ? -15.632 -10.683 19.943 1.00 91.88 291 PHE A N 1
ATOM 2293 C CA . PHE A 1 291 ? -15.152 -9.474 20.589 1.00 91.88 291 PHE A CA 1
ATOM 2294 C C . PHE A 1 291 ? -16.321 -8.673 21.163 1.00 91.88 291 PHE A C 1
ATOM 2296 O O . PHE A 1 291 ? -17.221 -8.247 20.441 1.00 91.88 291 PHE A O 1
ATOM 2303 N N . GLU A 1 292 ? -16.309 -8.485 22.487 1.00 88.25 292 GLU A N 1
ATOM 2304 C CA . GLU A 1 292 ? -17.331 -7.737 23.239 1.00 88.25 292 GLU A CA 1
ATOM 2305 C C . GLU A 1 292 ? -18.773 -8.199 22.940 1.00 88.25 292 GLU A C 1
ATOM 2307 O O . GLU A 1 292 ? -19.682 -7.392 22.750 1.00 88.25 292 GLU A O 1
ATOM 2312 N N . GLY A 1 293 ? -18.976 -9.521 22.876 1.00 82.19 293 GLY A N 1
ATOM 2313 C CA . GLY A 1 293 ? -20.280 -10.138 22.607 1.00 82.19 293 GLY A CA 1
ATOM 2314 C C . GLY A 1 293 ? -20.748 -10.024 21.153 1.00 82.19 293 GLY A C 1
ATOM 2315 O O . GLY A 1 293 ? -21.912 -10.294 20.860 1.00 82.19 293 GLY A O 1
ATOM 2316 N N . ARG A 1 294 ? -19.865 -9.609 20.233 1.00 87.94 294 ARG A N 1
ATOM 2317 C CA . ARG A 1 294 ? -20.117 -9.569 18.789 1.00 87.94 294 ARG A CA 1
ATOM 2318 C C . ARG A 1 294 ? -19.160 -10.498 18.059 1.00 87.94 294 ARG A C 1
ATOM 2320 O O . ARG A 1 294 ? -17.983 -10.584 18.395 1.00 87.94 294 ARG A O 1
ATOM 2327 N N . TRP A 1 295 ? -19.654 -11.134 17.006 1.00 91.19 295 TRP A N 1
ATOM 2328 C CA . TRP A 1 295 ? -18.796 -11.829 16.059 1.00 91.19 295 TRP A CA 1
ATOM 2329 C C . TRP A 1 295 ? -18.226 -10.839 15.042 1.00 91.19 295 TRP A C 1
ATOM 2331 O O . TRP A 1 295 ? -18.982 -10.169 14.337 1.00 91.19 295 TRP A O 1
ATOM 2341 N N . VAL A 1 296 ? -16.900 -10.753 14.967 1.00 95.94 296 VAL A N 1
ATOM 2342 C CA . VAL A 1 296 ? -16.178 -9.952 13.978 1.00 95.94 296 VAL A CA 1
ATOM 2343 C C . VAL A 1 296 ? -15.685 -10.889 12.884 1.00 95.94 296 VAL A C 1
ATOM 2345 O O . VAL A 1 296 ? -14.767 -11.685 13.101 1.00 95.94 296 VAL A O 1
ATOM 2348 N N . GLN A 1 297 ? -16.294 -10.801 11.702 1.00 97.56 297 GLN A N 1
ATOM 2349 C CA . GLN A 1 297 ? -15.909 -11.635 10.568 1.00 97.56 297 GLN A CA 1
ATOM 2350 C C . GLN A 1 297 ? -14.561 -11.168 10.010 1.00 97.56 297 GLN A C 1
ATOM 2352 O O . GLN A 1 297 ? -14.375 -9.981 9.746 1.00 97.56 297 GLN A O 1
ATOM 2357 N N . VAL A 1 298 ? -13.639 -12.101 9.770 1.00 98.38 298 VAL A N 1
ATOM 2358 C CA . VAL A 1 298 ? -12.365 -11.841 9.089 1.00 98.38 298 VAL A CA 1
ATOM 2359 C C . VAL A 1 298 ? -12.341 -12.634 7.784 1.00 98.38 298 VAL A C 1
ATOM 2361 O O . VAL A 1 298 ? -12.593 -13.838 7.773 1.00 98.38 298 VAL A O 1
ATOM 2364 N N . GLY A 1 299 ? -12.075 -11.955 6.669 1.00 95.62 299 GLY A N 1
ATOM 2365 C CA . GLY A 1 299 ? -12.143 -12.536 5.330 1.00 95.62 299 GLY A CA 1
ATOM 2366 C C . GLY A 1 299 ? -11.018 -12.078 4.409 1.00 95.62 299 GLY A C 1
ATOM 2367 O O . GLY A 1 299 ? -10.284 -11.132 4.698 1.00 95.62 299 GLY A O 1
ATOM 2368 N N . THR A 1 300 ? -10.896 -12.769 3.279 1.00 98.06 300 THR A N 1
ATOM 2369 C CA . THR A 1 300 ? -9.882 -12.506 2.256 1.00 98.06 300 THR A CA 1
ATOM 2370 C C . THR A 1 300 ? -10.553 -12.120 0.949 1.00 98.06 300 THR A C 1
ATOM 2372 O O . THR A 1 300 ? -11.324 -12.907 0.401 1.00 98.06 300 THR A O 1
ATOM 2375 N N . PHE A 1 301 ? -10.248 -10.929 0.450 1.00 97.81 301 PHE A N 1
ATOM 2376 C CA . PHE A 1 301 ? -10.830 -10.368 -0.762 1.00 97.81 301 PHE A CA 1
ATOM 2377 C C . PHE A 1 301 ? -9.687 -9.769 -1.598 1.00 97.81 301 PHE A C 1
ATOM 2379 O O . PHE A 1 301 ? -9.312 -8.613 -1.384 1.00 97.81 301 PHE A O 1
ATOM 2386 N N . PRO A 1 302 ? -9.050 -10.554 -2.489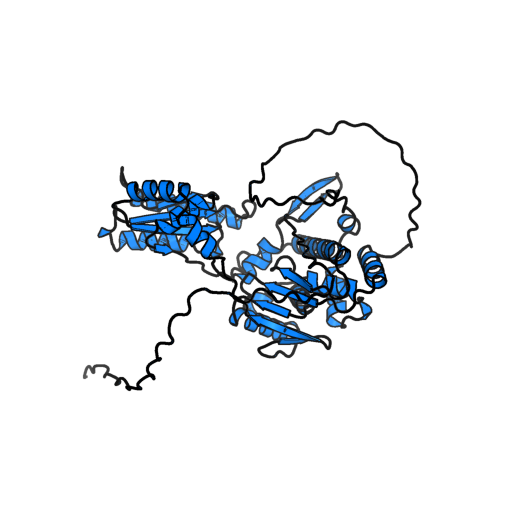 1.00 96.94 302 PRO A N 1
ATOM 2387 C CA . PRO A 1 302 ? -8.005 -10.028 -3.358 1.00 96.94 302 PRO A CA 1
ATOM 2388 C C . PRO A 1 302 ? -8.621 -8.974 -4.282 1.00 96.94 302 PRO A C 1
ATOM 2390 O O . PRO A 1 302 ? -9.641 -9.225 -4.924 1.00 96.94 302 PRO A O 1
ATOM 2393 N N . ILE A 1 303 ? -8.027 -7.780 -4.306 1.00 96.81 303 ILE A N 1
ATOM 2394 C CA . ILE A 1 303 ? -8.492 -6.707 -5.185 1.00 96.81 303 ILE A CA 1
ATOM 2395 C C . ILE A 1 303 ? -7.999 -6.988 -6.607 1.00 96.81 303 ILE A C 1
ATOM 2397 O O . ILE A 1 303 ? -6.933 -7.576 -6.789 1.00 96.81 303 ILE A O 1
ATOM 2401 N N . GLY A 1 304 ? -8.788 -6.588 -7.597 1.00 96.12 304 GLY A N 1
ATOM 2402 C CA . GLY A 1 304 ? -8.423 -6.646 -9.007 1.00 96.12 304 GLY A CA 1
ATOM 2403 C C . GLY A 1 304 ? -8.582 -5.283 -9.671 1.00 96.12 304 GLY A C 1
ATOM 2404 O O . GLY A 1 304 ? -9.034 -4.323 -9.046 1.00 96.12 304 GLY A O 1
ATOM 2405 N N . ILE A 1 305 ? -8.220 -5.228 -10.946 1.00 95.94 305 ILE A N 1
ATOM 2406 C CA . ILE A 1 305 ? -8.416 -4.065 -11.816 1.00 95.94 305 ILE A CA 1
ATOM 2407 C C . ILE A 1 305 ? -9.658 -4.247 -12.696 1.00 95.94 305 ILE A C 1
ATOM 2409 O O . ILE A 1 305 ? -10.232 -5.337 -12.745 1.00 95.94 305 ILE A O 1
ATOM 2413 N N . ASP A 1 306 ? -10.042 -3.200 -13.428 1.00 96.44 306 ASP A N 1
ATOM 2414 C CA . ASP A 1 306 ? -10.882 -3.343 -14.620 1.00 96.44 306 ASP A CA 1
ATOM 2415 C C . ASP A 1 306 ? -9.981 -3.570 -15.852 1.00 96.44 306 ASP A C 1
ATOM 2417 O O . ASP A 1 306 ? -9.413 -2.613 -16.386 1.00 96.44 306 ASP A O 1
ATOM 2421 N N . PRO A 1 307 ? -9.794 -4.823 -16.314 1.00 96.50 307 PRO A N 1
ATOM 2422 C CA . PRO A 1 307 ? -8.889 -5.106 -17.424 1.00 96.50 307 PRO A CA 1
ATOM 2423 C C . PRO A 1 307 ? -9.420 -4.570 -18.759 1.00 96.50 307 PRO A C 1
ATOM 2425 O O . PRO A 1 307 ? -8.637 -4.328 -19.680 1.00 96.50 307 PRO A O 1
ATOM 2428 N N . TRP A 1 308 ? -10.736 -4.361 -18.882 1.00 97.06 308 TRP A N 1
ATOM 2429 C CA . TRP A 1 308 ? -11.345 -3.912 -20.131 1.00 97.06 308 TRP A CA 1
ATOM 2430 C C . TRP A 1 308 ? -10.948 -2.485 -20.478 1.00 97.06 308 TRP A C 1
ATOM 2432 O O . TRP A 1 308 ? -10.831 -2.166 -21.658 1.00 97.06 308 TRP A O 1
ATOM 2442 N N . GLN A 1 309 ? -10.639 -1.659 -19.474 1.00 96.38 309 GLN A N 1
ATOM 2443 C CA . GLN A 1 309 ? -10.115 -0.317 -19.699 1.00 96.38 309 GLN A CA 1
ATOM 2444 C C . GLN A 1 309 ? -8.817 -0.349 -20.526 1.00 96.38 309 GLN A C 1
ATOM 2446 O O . GLN A 1 309 ? -8.652 0.473 -21.422 1.00 96.38 309 GLN A O 1
ATOM 2451 N N . PHE A 1 310 ? -7.931 -1.327 -20.303 1.00 97.38 310 PHE A N 1
ATOM 2452 C CA . PHE A 1 310 ? -6.704 -1.494 -21.093 1.00 97.38 310 PHE A CA 1
ATOM 2453 C C . PHE A 1 310 ? -6.957 -2.188 -22.438 1.00 97.38 310 PHE A C 1
ATOM 2455 O O . PHE A 1 310 ? -6.387 -1.782 -23.451 1.00 97.38 310 PHE A O 1
ATOM 2462 N N . VAL A 1 311 ? -7.839 -3.197 -22.475 1.00 97.44 311 VAL A N 1
ATOM 2463 C CA . VAL A 1 311 ? -8.202 -3.910 -23.718 1.00 97.44 311 VAL A CA 1
ATOM 2464 C C . VAL A 1 311 ? -8.871 -2.979 -24.732 1.00 97.44 311 VAL A C 1
ATOM 2466 O O . VAL A 1 311 ? -8.599 -3.076 -25.927 1.00 97.44 311 VAL A O 1
ATOM 2469 N N . GLU A 1 312 ? -9.734 -2.071 -24.282 1.00 97.44 312 GLU A N 1
ATOM 2470 C CA . GLU A 1 312 ? -10.339 -1.054 -25.145 1.00 97.44 312 GLU A CA 1
ATOM 2471 C C . GLU A 1 312 ? -9.420 0.158 -25.319 1.00 97.44 312 GLU A C 1
ATOM 2473 O O . GLU A 1 312 ? -9.323 0.698 -26.421 1.00 97.44 312 GLU A O 1
ATOM 2478 N N . GLY A 1 313 ? -8.684 0.540 -24.271 1.00 97.25 313 GLY A N 1
ATOM 2479 C CA . GLY A 1 313 ? -7.732 1.649 -24.299 1.00 97.25 313 GLY A CA 1
ATOM 2480 C C . GLY A 1 313 ? -6.668 1.487 -25.380 1.00 97.25 313 GLY A C 1
ATOM 2481 O O . GLY A 1 313 ? -6.392 2.437 -26.110 1.00 97.25 313 GLY A O 1
ATOM 2482 N N . VAL A 1 314 ? -6.130 0.276 -25.570 1.00 97.75 314 VAL A N 1
ATOM 2483 C CA . VAL A 1 314 ? -5.113 0.029 -26.604 1.00 97.75 314 VAL A CA 1
ATOM 2484 C C . VAL A 1 314 ? -5.644 0.243 -28.023 1.00 97.75 314 VAL A C 1
ATOM 2486 O O . VAL A 1 314 ? -4.873 0.602 -28.905 1.00 97.75 314 VAL A O 1
ATOM 2489 N N . LYS A 1 315 ? -6.954 0.091 -28.259 1.00 97.81 315 LYS A N 1
ATOM 2490 C CA . LYS A 1 315 ? -7.577 0.272 -29.582 1.00 97.81 315 LYS A CA 1
ATOM 2491 C C . LYS A 1 315 ? -7.783 1.742 -29.951 1.00 97.81 315 LYS A C 1
ATOM 2493 O O . LYS A 1 315 ? -8.125 2.035 -31.097 1.00 97.81 315 LYS A O 1
ATOM 2498 N N . LEU A 1 316 ? -7.624 2.664 -28.999 1.00 98.19 316 LEU A N 1
ATOM 2499 C CA . LEU A 1 316 ? -7.808 4.088 -29.254 1.00 98.19 316 LEU A CA 1
ATOM 2500 C C . LEU A 1 316 ? -6.777 4.579 -30.285 1.00 98.19 316 LEU A C 1
ATOM 2502 O O . LEU A 1 316 ? -5.592 4.268 -30.144 1.00 98.19 316 LEU A O 1
ATOM 2506 N N . PRO A 1 317 ? -7.175 5.399 -31.280 1.00 98.25 317 PRO A N 1
ATOM 2507 C CA . PRO A 1 317 ? -6.256 5.872 -32.318 1.00 98.25 317 PRO A CA 1
ATOM 2508 C C . PRO A 1 317 ? -5.007 6.571 -31.764 1.00 98.25 317 PRO A C 1
ATOM 2510 O O . PRO A 1 317 ? -3.910 6.351 -32.266 1.00 98.25 317 PRO A O 1
ATOM 2513 N N . VAL A 1 318 ? -5.157 7.355 -30.689 1.00 98.06 318 VAL A N 1
ATOM 2514 C CA . VAL A 1 318 ? -4.040 8.043 -30.017 1.00 98.06 318 VAL A CA 1
ATOM 2515 C C . VAL A 1 318 ? -3.031 7.066 -29.401 1.00 98.06 318 VAL A C 1
ATOM 2517 O O . VAL A 1 318 ? -1.826 7.321 -29.433 1.00 98.06 318 VAL A O 1
ATOM 2520 N N . VAL A 1 319 ? -3.508 5.932 -28.878 1.00 98.38 319 VAL A N 1
ATOM 2521 C CA . VAL A 1 319 ? -2.666 4.893 -28.273 1.00 98.38 319 VAL A CA 1
ATOM 2522 C C . VAL A 1 319 ? -1.968 4.084 -29.358 1.00 98.38 319 VAL A C 1
ATOM 2524 O O . VAL A 1 319 ? -0.765 3.872 -29.251 1.00 98.38 319 VAL A O 1
ATOM 2527 N N . GLN A 1 320 ? -2.673 3.715 -30.431 1.00 98.50 320 GLN A N 1
ATOM 2528 C CA . GLN A 1 320 ? -2.080 3.035 -31.590 1.00 98.50 320 GLN A CA 1
ATOM 2529 C C . GLN A 1 320 ? -0.980 3.882 -32.243 1.00 98.50 320 GLN A C 1
ATOM 2531 O O . GLN A 1 320 ? 0.138 3.413 -32.415 1.00 98.50 320 GLN A O 1
ATOM 2536 N N . GLU A 1 321 ? -1.234 5.171 -32.497 1.00 98.19 321 GLU A N 1
ATOM 2537 C CA . GLU A 1 321 ? -0.215 6.069 -33.056 1.00 98.19 321 GLU A CA 1
ATOM 2538 C C . GLU A 1 321 ? 0.993 6.219 -32.112 1.00 98.19 321 GLU A C 1
ATOM 2540 O O . GLU A 1 321 ? 2.144 6.343 -32.546 1.00 98.19 321 GLU A O 1
ATOM 2545 N N . ARG A 1 322 ? 0.756 6.218 -30.793 1.00 97.75 322 ARG A N 1
ATOM 2546 C CA . ARG A 1 322 ? 1.839 6.257 -29.809 1.00 97.75 322 ARG A CA 1
ATOM 2547 C C . ARG A 1 322 ? 2.645 4.962 -29.796 1.00 97.75 322 ARG A C 1
ATOM 2549 O O . ARG A 1 322 ? 3.873 5.060 -29.777 1.00 97.75 322 ARG A O 1
ATOM 2556 N N . LEU A 1 323 ? 1.977 3.814 -29.827 1.00 98.12 323 LEU A N 1
ATOM 2557 C CA . LEU A 1 323 ? 2.584 2.490 -29.875 1.00 98.12 323 LEU A CA 1
ATOM 2558 C C . LEU A 1 323 ? 3.452 2.337 -31.128 1.00 98.12 323 LEU A C 1
ATOM 2560 O O . LEU A 1 323 ? 4.643 2.087 -30.981 1.00 98.12 323 LEU A O 1
ATOM 2564 N N . ASP A 1 324 ? 2.935 2.665 -32.317 1.00 98.06 324 ASP A N 1
ATOM 2565 C CA . ASP A 1 324 ? 3.678 2.610 -33.587 1.00 98.06 324 ASP A CA 1
ATOM 2566 C C . ASP A 1 324 ? 4.995 3.406 -33.538 1.00 98.06 324 ASP A C 1
ATOM 2568 O O . ASP A 1 324 ? 6.020 3.018 -34.106 1.00 98.06 324 ASP A O 1
ATOM 2572 N N . ARG A 1 325 ? 4.988 4.571 -32.876 1.00 97.75 325 ARG A N 1
ATOM 2573 C CA . ARG A 1 325 ? 6.199 5.393 -32.706 1.00 97.75 325 ARG A CA 1
ATOM 2574 C C . ARG A 1 325 ? 7.195 4.763 -31.743 1.00 97.75 325 ARG A C 1
ATOM 2576 O O . ARG A 1 325 ? 8.398 4.942 -31.924 1.00 97.75 325 ARG A O 1
ATOM 2583 N N . LEU A 1 326 ? 6.706 4.114 -30.690 1.00 96.75 326 LEU A N 1
ATOM 2584 C CA . LEU A 1 326 ? 7.555 3.436 -29.720 1.00 96.75 326 LEU A CA 1
ATOM 2585 C C . LEU A 1 326 ? 8.157 2.162 -30.321 1.00 96.75 326 LEU A C 1
ATOM 2587 O O . LEU A 1 326 ? 9.359 1.963 -30.180 1.00 96.75 326 LEU A O 1
ATOM 2591 N N . GLU A 1 327 ? 7.373 1.376 -31.057 1.00 97.25 327 GLU A N 1
ATOM 2592 C CA . GLU A 1 327 ? 7.843 0.183 -31.768 1.00 97.25 327 GLU A CA 1
ATOM 2593 C C . GLU A 1 327 ? 8.950 0.536 -32.762 1.00 97.25 327 GLU A C 1
ATOM 2595 O O . GLU A 1 327 ? 10.032 -0.029 -32.688 1.00 97.25 327 GLU A O 1
ATOM 2600 N N . LYS A 1 328 ? 8.758 1.566 -33.599 1.00 96.81 328 LYS A N 1
ATOM 2601 C CA . LYS A 1 328 ? 9.815 2.053 -34.511 1.00 96.81 328 LYS A CA 1
ATOM 2602 C C . LYS A 1 328 ? 11.072 2.527 -33.784 1.00 96.81 328 LYS A C 1
ATOM 2604 O O . LYS A 1 328 ? 12.172 2.429 -34.313 1.00 96.81 328 LYS A O 1
ATOM 2609 N N . ARG A 1 329 ? 10.925 3.102 -32.587 1.00 94.06 329 ARG A N 1
ATOM 2610 C CA . ARG A 1 329 ? 12.066 3.579 -31.793 1.00 94.06 329 ARG A CA 1
ATOM 2611 C C . ARG A 1 329 ? 12.878 2.422 -31.206 1.00 94.06 329 ARG A C 1
ATOM 2613 O O . ARG A 1 329 ? 14.079 2.588 -31.012 1.00 94.06 329 ARG A O 1
ATOM 2620 N N . PHE A 1 330 ? 12.227 1.308 -30.886 1.00 94.75 330 PHE A N 1
ATOM 2621 C CA . PHE A 1 330 ? 12.828 0.167 -30.196 1.00 94.75 330 PHE A CA 1
ATOM 2622 C C . PHE A 1 330 ? 12.805 -1.116 -31.041 1.00 94.75 330 PHE A C 1
ATOM 2624 O O . PHE A 1 330 ? 12.889 -2.199 -30.480 1.00 94.75 330 PHE A O 1
ATOM 2631 N N . GLU A 1 331 ? 12.729 -1.001 -32.371 1.00 92.44 331 GLU A N 1
ATOM 2632 C CA . GLU A 1 331 ? 12.504 -2.119 -33.306 1.00 92.44 331 GLU A CA 1
ATOM 2633 C C . GLU A 1 331 ? 13.513 -3.271 -33.131 1.00 92.44 331 GLU A C 1
ATOM 2635 O O . GLU A 1 331 ? 13.135 -4.440 -33.150 1.00 92.44 331 GLU A O 1
ATOM 2640 N N . ASP A 1 332 ? 14.780 -2.943 -32.864 1.00 91.94 332 ASP A N 1
ATOM 2641 C CA . ASP A 1 332 ? 15.869 -3.915 -32.685 1.00 91.94 332 ASP A CA 1
ATOM 2642 C C . ASP A 1 332 ? 16.140 -4.293 -31.213 1.00 91.94 332 ASP A C 1
ATOM 2644 O O . ASP A 1 332 ? 17.117 -4.980 -30.903 1.00 91.94 332 ASP A O 1
ATOM 2648 N N . CYS A 1 333 ? 15.304 -3.838 -30.276 1.00 95.50 333 CYS A N 1
ATOM 2649 C CA . CYS A 1 333 ? 15.498 -4.031 -28.841 1.00 95.50 333 CYS A CA 1
ATOM 2650 C C . CYS A 1 333 ? 14.310 -4.742 -28.193 1.00 95.50 333 CYS A C 1
ATOM 2652 O O . CYS A 1 333 ? 13.157 -4.371 -28.377 1.00 95.50 333 CYS A O 1
ATOM 2654 N N . LYS A 1 334 ? 14.601 -5.701 -27.313 1.00 98.31 334 LYS A N 1
ATOM 2655 C CA . LYS A 1 334 ? 13.619 -6.196 -26.348 1.00 98.31 334 LYS A CA 1
ATOM 2656 C C . LYS A 1 334 ? 13.341 -5.150 -25.277 1.00 98.31 334 LYS A C 1
ATOM 2658 O O . LYS A 1 334 ? 14.272 -4.590 -24.701 1.00 98.31 334 LYS A O 1
ATOM 2663 N N . VAL A 1 335 ? 12.068 -4.904 -24.991 1.00 98.62 335 VAL A N 1
ATOM 2664 C CA . VAL A 1 335 ? 11.636 -3.876 -24.043 1.00 98.62 335 VAL A CA 1
ATOM 2665 C C . VAL A 1 335 ? 11.193 -4.524 -22.737 1.00 98.62 335 VAL A C 1
ATOM 2667 O O . VAL A 1 335 ? 10.214 -5.265 -22.681 1.00 98.62 335 VAL A O 1
ATOM 2670 N N . ILE A 1 336 ? 11.907 -4.204 -21.661 1.00 98.81 336 ILE A N 1
ATOM 2671 C CA . ILE A 1 336 ? 11.512 -4.510 -20.288 1.00 98.81 336 ILE A CA 1
ATOM 2672 C C . ILE A 1 336 ? 10.898 -3.246 -19.693 1.00 98.81 336 ILE A C 1
ATOM 2674 O O . ILE A 1 336 ? 11.514 -2.181 -19.748 1.00 98.81 336 ILE A O 1
ATOM 2678 N N . ILE A 1 337 ? 9.719 -3.350 -19.087 1.00 98.62 337 ILE A N 1
ATOM 2679 C CA . ILE A 1 337 ? 9.071 -2.239 -18.391 1.00 98.62 337 ILE A CA 1
ATOM 2680 C C . ILE A 1 337 ? 8.998 -2.490 -16.885 1.00 98.62 337 ILE A C 1
ATOM 2682 O O . ILE A 1 337 ? 8.652 -3.578 -16.428 1.00 98.62 337 ILE A O 1
ATOM 2686 N N . GLY A 1 338 ? 9.310 -1.463 -16.101 1.00 98.56 338 GLY A N 1
ATOM 2687 C CA . GLY A 1 338 ? 8.988 -1.380 -14.682 1.00 98.56 338 GLY A CA 1
ATOM 2688 C C . GLY A 1 338 ? 8.153 -0.133 -14.425 1.00 98.56 338 GLY A C 1
ATOM 2689 O O . GLY A 1 338 ? 8.566 0.962 -14.804 1.00 98.56 338 GLY A O 1
ATOM 2690 N N . VAL A 1 339 ? 6.993 -0.286 -13.788 1.00 98.38 339 VAL A N 1
ATOM 2691 C CA . VAL A 1 339 ? 6.111 0.830 -13.423 1.00 98.38 339 VAL A CA 1
ATOM 2692 C C . VAL A 1 339 ? 5.838 0.763 -11.934 1.00 98.38 339 VAL A C 1
ATOM 2694 O O . VAL A 1 339 ? 5.145 -0.126 -11.453 1.00 98.38 339 VAL A O 1
ATOM 2697 N N . ASP A 1 340 ? 6.394 1.713 -11.192 1.00 97.62 340 ASP A N 1
ATOM 2698 C CA . ASP A 1 340 ? 6.341 1.699 -9.738 1.00 97.62 340 ASP A CA 1
ATOM 2699 C C . ASP A 1 340 ? 6.224 3.125 -9.203 1.00 97.62 340 ASP A C 1
ATOM 2701 O O . ASP A 1 340 ? 6.796 4.063 -9.759 1.00 97.62 340 ASP A O 1
ATOM 2705 N N . ARG A 1 341 ? 5.553 3.310 -8.062 1.00 95.25 341 ARG A N 1
ATOM 2706 C CA . ARG A 1 341 ? 5.835 4.495 -7.239 1.00 95.25 341 ARG A CA 1
ATOM 2707 C C . ARG A 1 341 ? 7.283 4.419 -6.765 1.00 95.25 341 ARG A C 1
ATOM 2709 O O . ARG A 1 341 ? 7.770 3.330 -6.466 1.00 95.25 341 ARG A O 1
ATOM 2716 N N . LEU A 1 342 ? 7.953 5.563 -6.656 1.00 94.38 342 LEU A N 1
ATOM 2717 C CA . LEU A 1 342 ? 9.282 5.628 -6.059 1.00 94.38 342 LEU A CA 1
ATOM 2718 C C . LEU A 1 342 ? 9.154 5.394 -4.549 1.00 94.38 342 LEU A C 1
ATOM 2720 O O . LEU A 1 342 ? 8.985 6.329 -3.778 1.00 94.38 342 LEU A O 1
ATOM 2724 N N . ASP A 1 343 ? 9.133 4.125 -4.160 1.00 94.31 343 ASP A N 1
ATOM 2725 C CA . ASP A 1 343 ? 8.865 3.637 -2.811 1.00 94.31 343 ASP A CA 1
ATOM 2726 C C . ASP A 1 343 ? 9.792 2.451 -2.530 1.00 94.31 343 ASP A C 1
ATOM 2728 O O . ASP A 1 343 ? 10.008 1.601 -3.400 1.00 94.31 343 ASP A O 1
ATOM 2732 N N . TYR A 1 344 ? 10.365 2.388 -1.330 1.00 92.81 344 TYR A N 1
ATOM 2733 C CA . TYR A 1 344 ? 11.408 1.409 -1.004 1.00 92.81 344 TYR A CA 1
ATOM 2734 C C . TYR A 1 344 ? 10.888 -0.031 -1.023 1.00 92.81 344 TYR A C 1
ATOM 2736 O O . TYR A 1 344 ? 11.666 -0.965 -1.217 1.00 92.81 344 TYR A O 1
ATOM 2744 N N . ILE A 1 345 ? 9.569 -0.220 -0.912 1.00 95.44 345 ILE A N 1
ATOM 2745 C CA . ILE A 1 345 ? 8.945 -1.543 -0.993 1.00 95.44 345 ILE A CA 1
ATOM 2746 C C . ILE A 1 345 ? 8.972 -2.129 -2.410 1.00 95.44 345 ILE A C 1
ATOM 2748 O O . ILE A 1 345 ? 8.814 -3.334 -2.578 1.00 95.44 345 ILE A O 1
ATOM 2752 N N . LYS A 1 346 ? 9.147 -1.293 -3.446 1.00 97.25 346 LYS A N 1
ATOM 2753 C CA . LYS A 1 346 ? 9.035 -1.697 -4.861 1.00 97.25 346 LYS A CA 1
ATOM 2754 C C . LYS A 1 346 ? 10.290 -2.373 -5.403 1.00 97.25 346 LYS A C 1
ATOM 2756 O O . LYS A 1 346 ? 10.291 -2.899 -6.512 1.00 97.25 346 LYS A O 1
ATOM 2761 N N . GLY A 1 347 ? 11.364 -2.385 -4.617 1.00 97.12 347 GLY A N 1
ATOM 2762 C CA . GLY A 1 347 ? 12.586 -3.099 -4.967 1.00 97.12 347 GLY A CA 1
ATOM 2763 C C . GLY A 1 347 ? 13.271 -2.570 -6.234 1.00 97.12 347 GLY A C 1
ATOM 2764 O O . GLY A 1 347 ? 13.918 -3.337 -6.945 1.00 97.12 347 GLY A O 1
ATOM 2765 N N . ILE A 1 348 ? 13.112 -1.276 -6.552 1.00 98.19 348 ILE A N 1
ATOM 2766 C CA . ILE A 1 348 ? 13.715 -0.655 -7.745 1.00 98.19 348 ILE A CA 1
ATOM 2767 C C . ILE A 1 348 ? 15.248 -0.819 -7.744 1.00 98.19 348 ILE A C 1
ATOM 2769 O O . ILE A 1 348 ? 15.776 -1.243 -8.770 1.00 98.19 348 ILE A O 1
ATOM 2773 N N . PRO A 1 349 ? 15.989 -0.587 -6.637 1.00 98.12 349 PRO A N 1
ATOM 2774 C CA . PRO A 1 349 ? 17.433 -0.837 -6.614 1.00 98.12 349 PRO A CA 1
ATOM 2775 C C . PRO A 1 349 ? 17.807 -2.283 -6.972 1.00 98.12 349 PRO A C 1
ATOM 2777 O O . PRO A 1 349 ? 18.710 -2.511 -7.772 1.00 98.12 349 PRO A O 1
ATOM 2780 N N . GLN A 1 350 ? 17.082 -3.269 -6.435 1.00 98.38 350 GLN A N 1
ATOM 2781 C CA . GLN A 1 350 ? 17.294 -4.691 -6.715 1.00 98.38 350 GLN A CA 1
ATOM 2782 C C . GLN A 1 350 ? 17.033 -5.006 -8.189 1.00 98.38 350 GLN A C 1
ATOM 2784 O O . GLN A 1 350 ? 17.794 -5.753 -8.798 1.00 98.38 350 GLN A O 1
ATOM 2789 N N . LYS A 1 351 ? 15.997 -4.393 -8.771 1.00 98.56 351 LYS A N 1
ATOM 2790 C CA . LYS A 1 351 ? 15.677 -4.491 -10.197 1.00 98.56 351 LYS A CA 1
ATOM 2791 C C . LYS A 1 351 ? 16.827 -3.991 -11.073 1.00 98.56 351 LYS A C 1
ATOM 2793 O O . LYS A 1 351 ? 17.248 -4.688 -11.992 1.00 98.56 351 LYS A O 1
ATOM 2798 N N . LEU A 1 352 ? 17.363 -2.810 -10.755 1.00 98.69 352 LEU A N 1
ATOM 2799 C CA . LEU A 1 352 ? 18.482 -2.205 -11.482 1.00 98.69 352 LEU A CA 1
ATOM 2800 C C . LEU A 1 352 ? 19.761 -3.043 -11.356 1.00 98.69 352 LEU A C 1
ATOM 2802 O O . LEU A 1 352 ? 20.419 -3.304 -12.359 1.00 98.69 352 LEU A O 1
ATOM 2806 N N . HIS A 1 353 ? 20.079 -3.528 -10.154 1.00 98.56 353 HIS A N 1
ATOM 2807 C CA . HIS A 1 353 ? 21.219 -4.421 -9.943 1.00 98.56 353 HIS A CA 1
ATOM 2808 C C . HIS A 1 353 ? 21.079 -5.750 -10.690 1.00 98.56 353 HIS A C 1
ATOM 2810 O O . HIS A 1 353 ? 22.044 -6.221 -11.285 1.00 98.56 353 HIS A O 1
ATOM 2816 N N . ALA A 1 354 ? 19.889 -6.355 -10.696 1.00 98.62 354 ALA A N 1
ATOM 2817 C CA . ALA A 1 354 ? 19.647 -7.582 -11.450 1.00 98.62 354 ALA A CA 1
ATOM 2818 C C . ALA A 1 354 ? 19.837 -7.359 -12.958 1.00 98.62 354 ALA A C 1
ATOM 2820 O O . ALA A 1 354 ? 20.438 -8.197 -13.628 1.00 98.62 354 ALA A O 1
ATOM 2821 N N . PHE A 1 355 ? 19.385 -6.216 -13.479 1.00 98.69 355 PHE A N 1
ATOM 2822 C CA . PHE A 1 355 ? 19.575 -5.856 -14.882 1.00 98.69 355 PHE A CA 1
ATOM 2823 C C . PHE A 1 355 ? 21.052 -5.613 -15.235 1.00 98.69 355 PHE A C 1
ATOM 2825 O O . PHE A 1 355 ? 21.530 -6.079 -16.265 1.00 98.69 355 PHE A O 1
ATOM 2832 N N . GLU A 1 356 ? 21.810 -4.964 -14.352 1.00 98.69 356 GLU A N 1
ATOM 2833 C CA . GLU A 1 356 ? 23.263 -4.821 -14.487 1.00 98.69 356 GLU A CA 1
ATOM 2834 C C . GLU A 1 356 ? 23.987 -6.177 -14.515 1.00 98.69 356 GLU A C 1
ATOM 2836 O O . GLU A 1 356 ? 24.844 -6.419 -15.370 1.00 98.69 356 GLU A O 1
ATOM 2841 N N . VAL A 1 357 ? 23.639 -7.078 -13.592 1.00 98.69 357 VAL A N 1
ATOM 2842 C CA . VAL A 1 357 ? 24.204 -8.433 -13.549 1.00 98.69 357 VAL A CA 1
ATOM 2843 C C . VAL A 1 357 ? 23.859 -9.193 -14.827 1.00 98.69 357 VAL A C 1
ATOM 2845 O O . VAL A 1 357 ? 24.736 -9.840 -15.393 1.00 98.69 357 VAL A O 1
ATOM 2848 N N . PHE A 1 358 ? 22.622 -9.072 -15.313 1.00 98.69 358 PHE A N 1
ATOM 2849 C CA . PHE A 1 358 ? 22.186 -9.663 -16.574 1.00 98.69 358 PHE A CA 1
ATOM 2850 C C . PHE A 1 358 ? 23.044 -9.188 -17.753 1.00 98.69 358 PHE A C 1
ATOM 2852 O O . PHE A 1 358 ? 23.596 -10.027 -18.456 1.00 98.69 358 PHE A O 1
ATOM 2859 N N . LEU A 1 359 ? 23.250 -7.877 -17.922 1.00 98.56 359 LEU A N 1
ATOM 2860 C CA . LEU A 1 359 ? 24.101 -7.343 -18.996 1.00 98.56 359 LEU A CA 1
ATOM 2861 C C . LEU A 1 359 ? 25.574 -7.758 -18.855 1.00 98.56 359 LEU A C 1
ATOM 2863 O O . LEU A 1 359 ? 26.260 -7.962 -19.853 1.00 98.56 359 LEU A O 1
ATOM 2867 N N . THR A 1 360 ? 26.063 -7.903 -17.622 1.00 98.38 360 THR A N 1
ATOM 2868 C CA . THR A 1 360 ? 27.440 -8.345 -17.350 1.00 98.38 360 THR A CA 1
ATOM 2869 C C . THR A 1 360 ? 27.645 -9.819 -17.699 1.00 98.38 360 THR A C 1
ATOM 2871 O O . THR A 1 360 ? 28.668 -10.185 -18.274 1.00 98.38 360 THR A O 1
ATOM 2874 N N . GLN A 1 361 ? 26.697 -10.677 -17.318 1.00 98.62 361 GLN A N 1
ATOM 2875 C CA . GLN A 1 361 ? 26.783 -12.127 -17.517 1.00 98.62 361 GLN A CA 1
ATOM 2876 C C . GLN A 1 361 ? 26.393 -12.549 -18.933 1.00 98.62 361 GLN A C 1
ATOM 2878 O O . GLN A 1 361 ? 26.873 -13.575 -19.412 1.00 98.62 361 GLN A O 1
ATOM 2883 N N . HIS A 1 362 ? 25.561 -11.747 -19.592 1.00 98.44 362 HIS A N 1
ATOM 2884 C CA . HIS A 1 362 ? 25.048 -11.992 -20.930 1.00 98.44 362 HIS A CA 1
ATOM 2885 C C . HIS A 1 362 ? 25.318 -10.791 -21.851 1.00 98.44 362 HIS A C 1
ATOM 2887 O O . HIS A 1 362 ? 24.382 -10.107 -22.284 1.00 98.44 362 HIS A O 1
ATOM 2893 N N . PRO A 1 363 ? 26.599 -10.503 -22.163 1.00 97.88 363 PRO A N 1
ATOM 2894 C CA . PRO A 1 363 ? 26.982 -9.351 -22.977 1.00 97.88 363 PRO A CA 1
ATOM 2895 C C . PRO A 1 363 ? 26.403 -9.397 -24.397 1.00 97.88 363 PRO A C 1
ATOM 2897 O O . PRO A 1 363 ? 26.327 -8.368 -25.060 1.00 97.88 363 PRO A O 1
ATOM 2900 N N . GLU A 1 364 ? 25.942 -10.556 -24.875 1.00 98.12 364 GLU A N 1
ATOM 2901 C CA . GLU A 1 364 ? 25.231 -10.698 -26.145 1.00 98.12 364 GLU A CA 1
ATOM 2902 C C . GLU A 1 364 ? 23.920 -9.898 -26.232 1.00 98.12 364 GLU A C 1
ATOM 2904 O O . GLU A 1 364 ? 23.419 -9.710 -27.347 1.00 98.12 364 GLU A O 1
ATOM 2909 N N . TRP A 1 365 ? 23.380 -9.444 -25.094 1.00 98.12 365 TRP A N 1
ATOM 2910 C CA . TRP A 1 365 ? 22.183 -8.601 -24.995 1.00 98.12 365 TRP A CA 1
ATOM 2911 C C . TRP A 1 365 ? 22.469 -7.099 -24.963 1.00 98.12 365 TRP A C 1
ATOM 2913 O O . TRP A 1 365 ? 21.532 -6.306 -25.061 1.00 98.12 365 TRP A O 1
ATOM 2923 N N . ILE A 1 366 ? 23.735 -6.690 -24.856 1.00 97.06 366 ILE A N 1
ATOM 2924 C CA . ILE A 1 366 ? 24.127 -5.284 -24.999 1.00 97.06 366 ILE A CA 1
ATOM 2925 C C . ILE A 1 366 ? 23.656 -4.785 -26.376 1.00 97.06 366 ILE A C 1
ATOM 2927 O O . ILE A 1 366 ? 23.797 -5.493 -27.371 1.00 97.06 366 ILE A O 1
ATOM 2931 N N . GLU A 1 367 ? 23.036 -3.601 -26.413 1.00 96.75 367 GLU A N 1
ATOM 2932 C CA . GLU A 1 367 ? 22.361 -3.017 -27.591 1.00 96.75 367 GLU A CA 1
ATOM 2933 C C . GLU A 1 367 ? 21.133 -3.783 -28.127 1.00 96.75 367 GLU A C 1
ATOM 2935 O O . GLU A 1 367 ? 20.562 -3.376 -29.133 1.00 96.75 367 GLU A O 1
ATOM 2940 N N . LYS A 1 368 ? 20.669 -4.849 -27.453 1.00 98.12 368 LYS A N 1
ATOM 2941 C CA . LYS A 1 368 ? 19.488 -5.643 -27.869 1.00 98.12 368 LYS A CA 1
ATOM 2942 C C . LYS A 1 368 ? 18.355 -5.665 -26.853 1.00 98.12 368 LYS A C 1
ATOM 2944 O O . LYS A 1 368 ? 17.342 -6.330 -27.063 1.00 98.12 368 LYS A O 1
ATOM 2949 N N . VAL A 1 369 ? 18.524 -4.994 -25.723 1.00 98.50 369 VAL A N 1
ATOM 2950 C CA . VAL A 1 369 ? 17.533 -4.930 -24.649 1.00 98.50 369 VAL A CA 1
ATOM 2951 C C . VAL A 1 369 ? 17.530 -3.539 -24.038 1.00 98.50 369 VAL A C 1
ATOM 2953 O O . VAL A 1 369 ? 18.556 -2.864 -24.009 1.00 98.50 369 VAL A O 1
ATOM 2956 N N . ILE A 1 370 ? 16.386 -3.102 -23.533 1.00 98.31 370 ILE A N 1
ATOM 2957 C CA . ILE A 1 370 ? 16.262 -1.850 -22.798 1.00 98.31 370 ILE A CA 1
ATOM 2958 C C . ILE A 1 370 ? 15.334 -2.029 -21.603 1.00 98.31 370 ILE A C 1
ATOM 2960 O O . ILE A 1 370 ? 14.313 -2.708 -21.693 1.00 98.31 370 ILE A O 1
ATOM 2964 N N . LEU A 1 371 ? 15.684 -1.401 -20.484 1.00 98.81 371 LEU A N 1
ATOM 2965 C CA . LEU A 1 371 ? 14.822 -1.272 -19.319 1.00 98.81 371 LEU A CA 1
ATOM 2966 C C . LEU A 1 371 ? 14.218 0.130 -19.286 1.00 98.81 371 LEU A C 1
ATOM 2968 O O . LEU A 1 371 ? 14.918 1.118 -19.069 1.00 98.81 371 LEU A O 1
ATOM 2972 N N . ILE A 1 372 ? 12.903 0.219 -19.445 1.00 98.50 372 ILE A N 1
ATOM 2973 C CA . ILE A 1 372 ? 12.145 1.441 -19.205 1.00 98.50 372 ILE A CA 1
ATOM 2974 C C . ILE A 1 372 ? 11.581 1.381 -17.785 1.00 98.50 372 ILE A C 1
ATOM 2976 O O . ILE A 1 372 ? 10.640 0.639 -17.513 1.00 98.50 372 ILE A O 1
ATOM 2980 N N . GLN A 1 373 ? 12.150 2.167 -16.870 1.00 98.69 373 GLN A N 1
ATOM 2981 C CA . GLN A 1 373 ? 11.648 2.287 -15.501 1.00 98.69 373 GLN A CA 1
ATOM 2982 C C . GLN A 1 373 ? 10.914 3.617 -15.329 1.00 98.69 373 GLN A C 1
ATOM 2984 O O . GLN A 1 373 ? 11.524 4.686 -15.239 1.00 98.69 373 GLN A O 1
ATOM 2989 N N . LEU A 1 374 ? 9.592 3.531 -15.216 1.00 98.12 374 LEU A N 1
ATOM 2990 C CA . LEU A 1 374 ? 8.728 4.620 -14.799 1.00 98.12 374 LEU A CA 1
ATOM 2991 C C . LEU A 1 374 ? 8.626 4.626 -13.268 1.00 98.12 374 LEU A C 1
ATOM 2993 O O . LEU A 1 374 ? 8.103 3.692 -12.662 1.00 98.12 374 LEU A O 1
ATOM 2997 N N . ALA A 1 375 ? 9.156 5.674 -12.646 1.00 96.69 375 ALA A N 1
ATOM 2998 C CA . ALA A 1 375 ? 9.110 5.912 -11.211 1.00 96.69 375 ALA A CA 1
ATOM 2999 C C . ALA A 1 375 ? 8.158 7.078 -10.909 1.00 96.69 375 ALA A C 1
ATOM 3001 O O . ALA A 1 375 ? 8.500 8.246 -11.092 1.00 96.69 375 ALA A O 1
ATOM 3002 N N . ILE A 1 376 ? 6.950 6.777 -10.444 1.00 94.62 376 ILE A N 1
ATOM 3003 C CA . ILE A 1 376 ? 5.943 7.790 -10.117 1.00 94.62 376 ILE A CA 1
ATOM 3004 C C . ILE A 1 376 ? 6.352 8.484 -8.804 1.00 94.62 376 ILE A C 1
ATOM 3006 O O . ILE A 1 376 ? 6.542 7.789 -7.796 1.00 94.62 376 ILE A O 1
ATOM 3010 N N . PRO A 1 377 ? 6.493 9.825 -8.776 1.00 89.50 377 PRO A N 1
ATOM 3011 C CA . PRO A 1 377 ? 6.840 10.552 -7.561 1.00 89.50 377 PRO A CA 1
ATOM 3012 C C . PRO A 1 377 ? 5.867 10.259 -6.415 1.00 89.50 377 PRO A C 1
ATOM 3014 O O . PRO A 1 377 ? 4.653 10.230 -6.603 1.00 89.50 377 PRO A O 1
ATOM 3017 N N . SER A 1 378 ? 6.395 10.044 -5.212 1.00 81.56 378 SER A N 1
ATOM 3018 C CA . SER A 1 378 ? 5.599 9.710 -4.030 1.00 81.56 378 SER A CA 1
ATOM 3019 C C . SER A 1 378 ? 6.314 10.209 -2.777 1.00 81.56 378 SER A C 1
ATOM 3021 O O . SER A 1 378 ? 7.503 9.955 -2.631 1.00 81.56 378 SER A O 1
ATOM 3023 N N . ARG A 1 379 ? 5.586 10.884 -1.873 1.00 77.00 379 ARG A N 1
ATOM 3024 C CA . ARG A 1 379 ? 6.052 11.270 -0.520 1.00 77.00 379 ARG A CA 1
ATOM 3025 C C . ARG A 1 379 ? 7.416 11.981 -0.516 1.00 77.00 379 ARG A C 1
ATOM 3027 O O . ARG A 1 379 ? 8.325 11.593 0.205 1.00 77.00 379 ARG A O 1
ATOM 3034 N N . GLN A 1 380 ? 7.550 13.018 -1.341 1.00 74.75 380 GLN A N 1
ATOM 3035 C CA . GLN A 1 380 ? 8.836 13.677 -1.603 1.00 74.75 380 GLN A CA 1
ATOM 3036 C C . GLN A 1 380 ? 9.437 14.405 -0.392 1.00 74.75 380 GLN A C 1
ATOM 3038 O O . GLN A 1 380 ? 10.643 14.626 -0.380 1.00 74.75 380 GLN A O 1
ATOM 3043 N N . ASP A 1 381 ? 8.623 14.717 0.617 1.00 71.06 381 ASP A N 1
ATOM 3044 C CA . ASP A 1 381 ? 9.048 15.413 1.839 1.00 71.06 381 ASP A CA 1
ATOM 3045 C C . ASP A 1 381 ? 9.537 14.460 2.946 1.00 71.06 381 ASP A C 1
ATOM 3047 O O . ASP A 1 381 ? 9.839 14.892 4.056 1.00 71.06 381 ASP A O 1
ATOM 3051 N N . VAL A 1 382 ? 9.570 13.151 2.676 1.00 75.94 382 VAL A N 1
ATOM 3052 C CA . VAL A 1 382 ? 10.013 12.125 3.626 1.00 75.94 382 VAL A CA 1
ATOM 3053 C C . VAL A 1 382 ? 11.466 11.757 3.318 1.00 75.94 382 VAL A C 1
ATOM 3055 O O . VAL A 1 382 ? 11.782 11.366 2.192 1.00 75.94 382 VAL A O 1
ATOM 3058 N N . GLU A 1 383 ? 12.348 11.874 4.313 1.00 81.88 383 GLU A N 1
ATOM 3059 C CA . GLU A 1 383 ? 13.803 11.716 4.163 1.00 81.88 383 GLU A CA 1
ATOM 3060 C C . GLU A 1 383 ? 14.184 10.378 3.511 1.00 81.88 383 GLU A C 1
ATOM 3062 O O . GLU A 1 383 ? 14.975 10.335 2.567 1.00 81.88 383 GLU A O 1
ATOM 3067 N N . GLU A 1 384 ? 13.547 9.285 3.927 1.00 82.44 384 GLU A N 1
ATOM 3068 C CA . GLU A 1 384 ? 13.788 7.945 3.395 1.00 82.44 384 GLU A CA 1
ATOM 3069 C C . GLU A 1 384 ? 13.482 7.859 1.884 1.00 82.44 384 GLU A C 1
ATOM 3071 O O . GLU A 1 384 ? 14.191 7.187 1.130 1.00 82.44 384 GLU A O 1
ATOM 3076 N N . TYR A 1 385 ? 12.472 8.593 1.403 1.00 86.38 385 TYR A N 1
ATOM 3077 C CA . TYR A 1 385 ? 12.118 8.662 -0.021 1.00 86.38 385 TYR A CA 1
ATOM 3078 C C . TYR A 1 385 ? 13.106 9.523 -0.816 1.00 86.38 385 TYR A C 1
ATOM 3080 O O . TYR A 1 385 ? 13.432 9.196 -1.962 1.00 86.38 385 TYR A O 1
ATOM 3088 N N . MET A 1 386 ? 13.628 10.597 -0.216 1.00 86.88 386 MET A N 1
ATOM 3089 C CA . MET A 1 386 ? 14.687 11.415 -0.818 1.00 86.88 386 MET A CA 1
ATOM 3090 C C . MET A 1 386 ? 15.992 10.620 -0.961 1.00 86.88 386 MET A C 1
ATOM 3092 O O . MET A 1 386 ? 16.642 10.667 -2.013 1.00 86.88 386 MET A O 1
ATOM 3096 N N . ASN A 1 387 ? 16.339 9.832 0.058 1.00 90.38 387 ASN A N 1
ATOM 3097 C CA . ASN A 1 387 ? 17.502 8.945 0.050 1.00 90.38 387 ASN A CA 1
ATOM 3098 C C . ASN A 1 387 ? 17.357 7.849 -1.013 1.00 90.38 387 ASN A C 1
ATOM 3100 O O . ASN A 1 387 ? 18.266 7.650 -1.824 1.00 90.38 387 ASN A O 1
ATOM 3104 N N . LEU A 1 388 ? 16.186 7.206 -1.091 1.00 92.69 388 LEU A N 1
ATOM 3105 C CA . LEU A 1 388 ? 15.881 6.231 -2.141 1.00 92.69 388 LEU A CA 1
ATOM 3106 C C . LEU A 1 388 ? 16.019 6.842 -3.539 1.00 92.69 388 LEU A C 1
ATOM 3108 O O . LEU A 1 388 ? 16.624 6.234 -4.420 1.00 92.69 388 LEU A O 1
ATOM 3112 N N . ARG A 1 389 ? 15.484 8.050 -3.752 1.00 94.25 389 ARG A N 1
ATOM 3113 C CA . ARG A 1 389 ? 15.590 8.753 -5.036 1.00 94.25 389 ARG A CA 1
ATOM 3114 C C . ARG A 1 389 ? 17.042 8.987 -5.434 1.00 94.25 389 ARG A C 1
ATOM 3116 O O . ARG A 1 389 ? 17.395 8.752 -6.589 1.00 94.25 389 ARG A O 1
ATOM 3123 N N . SER A 1 390 ? 17.867 9.442 -4.495 1.00 95.56 390 SER A N 1
ATOM 3124 C CA . SER A 1 390 ? 19.296 9.669 -4.727 1.00 95.56 390 SER A CA 1
ATOM 3125 C C . SER A 1 390 ? 20.004 8.369 -5.112 1.00 95.56 390 SER A C 1
ATOM 3127 O O . SER A 1 390 ? 20.681 8.332 -6.137 1.00 95.56 390 SER A O 1
ATOM 3129 N N . CYS A 1 391 ? 19.749 7.285 -4.372 1.00 96.56 391 CYS A N 1
ATOM 3130 C CA . CYS A 1 391 ? 20.289 5.957 -4.664 1.00 96.56 391 CYS A CA 1
ATOM 3131 C C . CYS A 1 391 ? 19.875 5.448 -6.057 1.00 96.56 391 CYS A C 1
ATOM 3133 O O . CYS A 1 391 ? 20.717 5.000 -6.831 1.00 96.56 391 CYS A O 1
ATOM 3135 N N . VAL A 1 392 ? 18.593 5.559 -6.420 1.00 97.81 392 VAL A N 1
ATOM 3136 C CA . VAL A 1 392 ? 18.096 5.126 -7.737 1.00 97.81 392 VAL A CA 1
ATOM 3137 C C . VAL A 1 392 ? 18.731 5.944 -8.864 1.00 97.81 392 VAL A C 1
ATOM 3139 O O . VAL A 1 392 ? 19.177 5.364 -9.850 1.00 97.81 392 VAL A O 1
ATOM 3142 N N . ASN A 1 393 ? 18.829 7.269 -8.719 1.00 97.62 393 ASN A N 1
ATOM 3143 C CA . ASN A 1 393 ? 19.473 8.125 -9.720 1.00 97.62 393 ASN A CA 1
ATOM 3144 C C . ASN A 1 393 ? 20.954 7.775 -9.910 1.00 97.62 393 ASN A C 1
ATOM 3146 O O . ASN A 1 393 ? 21.4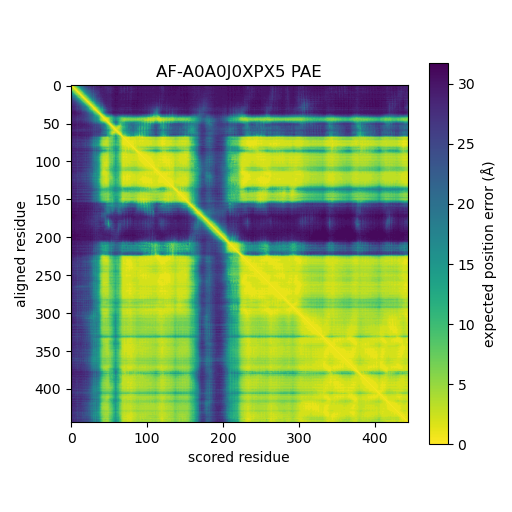27 7.712 -11.045 1.00 97.62 393 ASN A O 1
ATOM 3150 N N . GLU A 1 394 ? 21.675 7.530 -8.813 1.00 98.25 394 GLU A N 1
ATOM 3151 C CA . GLU A 1 394 ? 23.072 7.101 -8.853 1.00 98.25 394 GLU A CA 1
ATOM 3152 C C . GLU A 1 394 ? 23.215 5.757 -9.575 1.00 98.25 394 GLU A C 1
ATOM 3154 O O . GLU A 1 394 ? 24.038 5.635 -10.481 1.00 98.25 394 GLU A O 1
ATOM 3159 N N . LEU A 1 395 ? 22.381 4.766 -9.236 1.00 98.44 395 LEU A N 1
ATOM 3160 C CA . LEU A 1 395 ? 22.397 3.451 -9.880 1.00 98.44 395 LEU A CA 1
ATOM 3161 C C . LEU A 1 395 ? 22.126 3.544 -11.381 1.00 98.44 395 LEU A C 1
ATOM 3163 O O . LEU A 1 395 ? 22.876 2.966 -12.166 1.00 98.44 395 LEU A O 1
ATOM 3167 N N . VAL A 1 396 ? 21.101 4.297 -11.786 1.00 98.62 396 VAL A N 1
ATOM 3168 C CA . VAL A 1 396 ? 20.795 4.527 -13.205 1.00 98.62 396 VAL A CA 1
ATOM 3169 C C . VAL A 1 396 ? 21.987 5.174 -13.907 1.00 98.62 396 VAL A C 1
ATOM 3171 O O . VAL A 1 396 ? 22.412 4.690 -14.955 1.00 98.62 396 VAL A O 1
ATOM 3174 N N . GLY A 1 397 ? 22.553 6.238 -13.329 1.00 98.31 397 GLY A N 1
ATOM 3175 C CA . GLY A 1 397 ? 23.695 6.949 -13.903 1.00 98.31 397 GLY A CA 1
ATOM 3176 C C . GLY A 1 397 ? 24.935 6.065 -14.035 1.00 98.31 397 GLY A C 1
ATOM 3177 O O . GLY A 1 397 ? 25.579 6.065 -15.081 1.00 98.31 397 GLY A O 1
ATOM 3178 N N . ARG A 1 398 ? 25.237 5.267 -13.008 1.00 98.50 398 ARG A N 1
ATOM 3179 C CA . ARG A 1 398 ? 26.378 4.347 -12.977 1.00 98.50 398 ARG A CA 1
ATOM 3180 C C . ARG A 1 398 ? 26.244 3.229 -14.011 1.00 98.50 398 ARG A C 1
ATOM 3182 O O . ARG A 1 398 ? 27.177 3.011 -14.777 1.00 98.50 398 ARG A O 1
ATOM 3189 N N . ILE A 1 399 ? 25.090 2.558 -14.067 1.00 98.62 399 ILE A N 1
ATOM 3190 C CA . ILE A 1 399 ? 24.842 1.463 -15.019 1.00 98.62 399 ILE A CA 1
ATOM 3191 C C . ILE A 1 399 ? 24.843 2.006 -16.452 1.00 98.62 399 ILE A C 1
ATOM 3193 O O . ILE A 1 399 ? 25.537 1.472 -17.315 1.00 98.62 399 ILE A O 1
ATOM 3197 N N . ASN A 1 400 ? 24.143 3.115 -16.712 1.00 98.50 400 ASN A N 1
ATOM 3198 C CA . ASN A 1 400 ? 24.184 3.744 -18.030 1.00 98.50 400 ASN A CA 1
ATOM 3199 C C . ASN A 1 400 ? 25.610 4.184 -18.392 1.00 98.50 400 ASN A C 1
ATOM 3201 O O . ASN A 1 400 ? 26.033 3.939 -19.516 1.00 98.50 400 ASN A O 1
ATOM 3205 N N . GLY A 1 401 ? 26.376 4.763 -17.466 1.00 97.88 401 GLY A N 1
ATOM 3206 C CA . GLY A 1 401 ? 27.767 5.154 -17.710 1.00 97.88 401 GLY A CA 1
ATOM 3207 C C . GLY A 1 401 ? 28.694 3.980 -18.044 1.00 97.88 401 GLY A C 1
ATOM 3208 O O . GLY A 1 401 ? 29.663 4.163 -18.774 1.00 97.88 401 GLY A O 1
ATOM 3209 N N . GLN A 1 402 ? 28.391 2.780 -17.543 1.00 97.94 402 GLN A N 1
ATOM 3210 C CA . GLN A 1 402 ? 29.177 1.573 -17.793 1.00 97.94 402 GLN A CA 1
ATOM 3211 C C . GLN A 1 402 ? 28.854 0.909 -19.138 1.00 97.94 402 GLN A C 1
ATOM 3213 O O . GLN A 1 402 ? 29.762 0.398 -19.789 1.00 97.94 402 GLN A O 1
ATOM 3218 N N . PHE A 1 403 ? 27.580 0.881 -19.535 1.00 98.25 403 PHE A N 1
ATOM 3219 C CA . PHE A 1 403 ? 27.118 0.065 -20.665 1.00 98.25 403 PHE A CA 1
ATOM 3220 C C . PHE A 1 403 ? 26.653 0.869 -21.887 1.00 98.25 403 PHE A C 1
ATOM 3222 O O . PHE A 1 403 ? 26.613 0.307 -22.976 1.00 98.25 403 PHE A O 1
ATOM 3229 N N . SER A 1 404 ? 26.290 2.150 -21.749 1.00 97.62 404 SER A N 1
ATOM 3230 C CA . SER A 1 404 ? 25.755 2.929 -22.881 1.00 97.62 404 SER A CA 1
ATOM 3231 C C . SER A 1 404 ? 26.771 3.087 -24.008 1.00 97.62 404 SER A C 1
ATOM 3233 O O . SER A 1 404 ? 27.974 3.221 -23.782 1.00 97.62 404 SER A O 1
ATOM 3235 N N . THR A 1 405 ? 26.255 3.183 -25.226 1.00 95.44 405 THR A N 1
ATOM 3236 C CA . THR A 1 405 ? 27.010 3.564 -26.423 1.00 95.44 405 THR A CA 1
ATOM 3237 C C . THR A 1 405 ? 26.458 4.887 -26.972 1.00 95.44 405 THR A C 1
ATOM 3239 O O . THR A 1 405 ? 25.438 5.376 -26.479 1.00 95.44 405 THR A O 1
ATOM 3242 N N . PRO A 1 406 ? 27.089 5.526 -27.978 1.00 94.06 406 PRO A N 1
ATOM 3243 C CA . PRO A 1 406 ? 26.573 6.778 -28.543 1.00 94.06 406 PRO A CA 1
ATOM 3244 C C . PRO A 1 406 ? 25.137 6.696 -29.086 1.00 94.06 406 PRO A C 1
ATOM 3246 O O . PRO A 1 406 ? 24.487 7.728 -29.236 1.00 94.06 406 PRO A O 1
ATOM 3249 N N . THR A 1 407 ? 24.650 5.491 -29.392 1.00 91.75 407 THR A N 1
ATOM 3250 C CA . THR A 1 407 ? 23.333 5.247 -29.998 1.00 91.75 407 THR A CA 1
ATOM 3251 C C . THR A 1 407 ? 22.381 4.446 -29.114 1.00 91.75 407 THR A C 1
ATOM 3253 O O . THR A 1 407 ? 21.213 4.311 -29.471 1.00 91.75 407 THR A O 1
ATOM 3256 N N . TRP A 1 408 ? 22.831 3.935 -27.964 1.00 95.94 408 TRP A N 1
ATOM 3257 C CA . TRP A 1 408 ? 22.025 3.077 -27.095 1.00 95.94 408 TRP A CA 1
ATOM 3258 C C . TRP A 1 408 ? 22.232 3.397 -25.614 1.00 95.94 408 TRP A C 1
ATOM 3260 O O . TRP A 1 408 ? 23.349 3.593 -25.140 1.00 95.94 408 TRP A O 1
ATOM 3270 N N . THR A 1 409 ? 21.131 3.424 -24.864 1.00 96.69 409 THR A N 1
ATOM 3271 C CA . THR A 1 409 ? 21.127 3.594 -23.409 1.00 96.69 409 THR A CA 1
ATOM 3272 C C . THR A 1 409 ? 20.344 2.437 -22.790 1.00 96.69 409 THR A C 1
ATOM 3274 O O . THR A 1 409 ? 19.165 2.290 -23.114 1.00 96.69 409 THR A O 1
ATOM 3277 N N . PRO A 1 410 ? 20.947 1.634 -21.897 1.00 97.88 410 PRO A N 1
ATOM 3278 C CA . PRO A 1 410 ? 20.314 0.433 -21.362 1.00 97.88 410 PRO A CA 1
ATOM 3279 C C . PRO A 1 410 ? 19.116 0.735 -20.465 1.00 97.88 410 PRO A C 1
ATOM 3281 O O . PRO A 1 410 ? 18.172 -0.050 -20.443 1.00 97.88 410 PRO A O 1
ATOM 3284 N N . ILE A 1 411 ? 19.139 1.844 -19.718 1.00 98.62 411 ILE A N 1
ATOM 3285 C CA . ILE A 1 411 ? 18.058 2.218 -18.804 1.00 98.62 411 ILE A CA 1
ATOM 3286 C C . ILE A 1 411 ? 17.483 3.583 -19.179 1.00 98.62 411 ILE A C 1
ATOM 3288 O O . ILE A 1 411 ? 18.153 4.614 -19.074 1.00 98.62 411 ILE A O 1
ATOM 3292 N N . VAL A 1 412 ? 16.197 3.599 -19.523 1.00 97.75 412 VAL A N 1
ATOM 3293 C CA . VAL A 1 412 ? 15.384 4.813 -19.645 1.00 97.75 412 VAL A CA 1
ATOM 3294 C C . VAL A 1 412 ? 14.627 5.000 -18.339 1.00 97.75 412 VAL A C 1
ATOM 3296 O O . VAL A 1 412 ? 13.624 4.338 -18.081 1.00 97.75 412 VAL A O 1
ATOM 3299 N N . PHE A 1 413 ? 15.119 5.907 -17.501 1.00 98.19 413 PHE A N 1
ATOM 3300 C CA . PHE A 1 413 ? 14.498 6.228 -16.222 1.00 98.19 413 PHE A CA 1
ATOM 3301 C C . PHE A 1 413 ? 13.632 7.485 -16.330 1.00 98.19 413 PHE A C 1
ATOM 3303 O O . PHE A 1 413 ? 14.093 8.537 -16.776 1.00 98.19 413 PHE A O 1
ATOM 3310 N N . MET A 1 414 ? 12.375 7.386 -15.902 1.00 97.38 414 MET A N 1
ATOM 3311 C CA . MET A 1 414 ? 11.403 8.476 -15.955 1.00 97.38 414 MET A CA 1
ATOM 3312 C C . MET A 1 414 ? 10.819 8.715 -14.566 1.00 97.38 414 MET A C 1
ATOM 3314 O O . MET A 1 414 ? 10.040 7.904 -14.080 1.00 97.38 414 MET A O 1
ATOM 3318 N N . HIS A 1 415 ? 11.151 9.844 -13.940 1.00 95.94 415 HIS A N 1
ATOM 3319 C CA . HIS A 1 415 ? 10.601 10.222 -12.635 1.00 95.94 415 HIS A CA 1
ATOM 3320 C C . HIS A 1 415 ? 9.449 11.227 -12.784 1.00 95.94 415 HIS A C 1
ATOM 3322 O O . HIS A 1 415 ? 9.629 12.429 -12.587 1.00 95.94 415 HIS A O 1
ATOM 3328 N N . ARG A 1 416 ? 8.281 10.739 -13.215 1.00 94.19 416 ARG A N 1
ATOM 3329 C CA . ARG A 1 416 ? 7.055 11.529 -13.423 1.00 94.19 416 ARG A CA 1
ATOM 3330 C C . ARG A 1 416 ? 5.829 10.622 -13.502 1.00 94.19 416 ARG A C 1
ATOM 3332 O O . ARG A 1 416 ? 5.967 9.435 -13.775 1.00 94.19 416 ARG A O 1
ATOM 3339 N N . SER A 1 417 ? 4.641 11.189 -13.325 1.00 92.69 417 SER A N 1
ATOM 3340 C CA . SER A 1 417 ? 3.395 10.523 -13.724 1.00 92.69 417 SER A CA 1
ATOM 3341 C C . SER A 1 417 ? 3.237 10.576 -15.245 1.00 92.69 417 SER A C 1
ATOM 3343 O O . SER A 1 417 ? 3.733 11.503 -15.892 1.00 92.69 417 SER A O 1
ATOM 3345 N N . VAL A 1 418 ? 2.546 9.593 -15.817 1.00 94.38 418 VAL A N 1
ATOM 3346 C CA . VAL A 1 418 ? 2.175 9.580 -17.238 1.00 94.38 418 VAL A CA 1
ATOM 3347 C C . VAL A 1 418 ? 0.660 9.412 -17.374 1.00 94.38 418 VAL A C 1
ATOM 3349 O O . VAL A 1 418 ? 0.059 8.769 -16.510 1.00 94.38 418 VAL A O 1
ATOM 3352 N N . PRO A 1 419 ? 0.040 9.979 -18.423 1.00 96.69 419 PRO A N 1
ATOM 3353 C CA . PRO A 1 419 ? -1.368 9.742 -18.728 1.00 96.69 419 PRO A CA 1
ATOM 3354 C C . PRO A 1 419 ? -1.668 8.265 -19.005 1.00 96.69 419 PRO A C 1
ATOM 3356 O O . PRO A 1 419 ? -0.771 7.487 -19.348 1.00 96.69 419 PRO A O 1
ATOM 3359 N N . PHE A 1 420 ? -2.943 7.895 -18.896 1.00 96.12 420 PHE A N 1
ATOM 3360 C CA . PHE A 1 420 ? -3.414 6.526 -19.103 1.00 96.12 420 PHE A CA 1
ATOM 3361 C C . PHE A 1 420 ? -3.069 5.988 -20.502 1.00 96.12 420 PHE A C 1
ATOM 3363 O O . PHE A 1 420 ? -2.645 4.840 -20.639 1.00 96.12 420 PHE A O 1
ATOM 3370 N N . GLU A 1 421 ? -3.188 6.820 -21.534 1.00 97.38 421 GLU A N 1
ATOM 3371 C CA . GLU A 1 421 ? -2.905 6.479 -22.929 1.00 97.38 421 GLU A CA 1
ATOM 3372 C C . GLU A 1 421 ? -1.426 6.136 -23.137 1.00 97.38 421 GLU A C 1
ATOM 3374 O O . GLU A 1 421 ? -1.096 5.148 -23.793 1.00 97.38 421 GLU A O 1
ATOM 3379 N N . GLU A 1 422 ? -0.530 6.927 -22.535 1.00 97.44 422 GLU A N 1
ATOM 3380 C CA . GLU A 1 422 ? 0.915 6.693 -22.582 1.00 97.44 422 GLU A CA 1
ATOM 3381 C C . GLU A 1 422 ? 1.270 5.398 -21.850 1.00 97.44 422 GLU A C 1
ATOM 3383 O O . GLU A 1 422 ? 1.990 4.564 -22.395 1.00 97.44 422 GLU A O 1
ATOM 3388 N N . LEU A 1 423 ? 0.728 5.194 -20.643 1.00 97.50 423 LEU A N 1
ATOM 3389 C CA . LEU A 1 423 ? 0.958 3.974 -19.869 1.00 97.50 423 LEU A CA 1
ATOM 3390 C C . LEU A 1 423 ? 0.477 2.729 -20.623 1.00 97.50 423 LEU A C 1
ATOM 3392 O O . LEU A 1 423 ? 1.186 1.728 -20.678 1.00 97.50 423 LEU A O 1
ATOM 3396 N N . THR A 1 424 ? -0.703 2.807 -21.239 1.00 98.12 424 THR A N 1
ATOM 3397 C CA . THR A 1 424 ? -1.285 1.713 -22.026 1.00 98.12 424 THR A CA 1
ATOM 3398 C C . THR A 1 424 ? -0.412 1.377 -23.233 1.00 98.12 424 THR A C 1
ATOM 3400 O O . THR A 1 424 ? -0.130 0.203 -23.464 1.00 98.12 424 THR A O 1
ATOM 3403 N N . ALA A 1 425 ? 0.081 2.385 -23.964 1.00 98.25 425 ALA A N 1
ATOM 3404 C CA . ALA A 1 425 ? 1.018 2.168 -25.067 1.00 98.25 425 ALA A CA 1
ATOM 3405 C C . ALA A 1 425 ? 2.325 1.518 -24.585 1.00 98.25 425 ALA A C 1
ATOM 3407 O O . ALA A 1 425 ? 2.828 0.594 -25.216 1.00 98.25 425 ALA A O 1
ATOM 3408 N N . MET A 1 426 ? 2.870 1.969 -23.450 1.00 97.56 426 MET A N 1
ATOM 3409 C CA . MET A 1 426 ? 4.103 1.412 -22.888 1.00 97.56 426 MET A CA 1
ATOM 3410 C C . MET A 1 426 ? 3.930 -0.035 -22.410 1.00 97.56 426 MET A C 1
ATOM 3412 O O . MET A 1 426 ? 4.837 -0.841 -22.606 1.00 97.56 426 MET A O 1
ATOM 3416 N N . TYR A 1 427 ? 2.781 -0.386 -21.823 1.00 98.31 427 TYR A N 1
ATOM 3417 C CA . TYR A 1 427 ? 2.475 -1.775 -21.479 1.00 98.31 427 TYR A CA 1
ATOM 3418 C C . TYR A 1 427 ? 2.310 -2.656 -22.717 1.00 98.31 427 TYR A C 1
ATOM 3420 O O . TYR A 1 427 ? 2.822 -3.770 -22.721 1.00 98.31 427 TYR A O 1
ATOM 3428 N N . ALA A 1 428 ? 1.641 -2.165 -23.764 1.00 97.81 428 ALA A N 1
ATOM 3429 C CA . ALA A 1 428 ? 1.465 -2.910 -25.011 1.00 97.81 428 ALA A CA 1
ATOM 3430 C C . ALA A 1 428 ? 2.790 -3.140 -25.761 1.00 97.81 428 ALA A C 1
ATOM 3432 O O . ALA A 1 428 ? 2.958 -4.176 -26.395 1.00 97.81 428 ALA A O 1
ATOM 3433 N N . LEU A 1 429 ? 3.727 -2.192 -25.658 1.00 97.81 429 LEU A N 1
ATOM 3434 C CA . LEU A 1 429 ? 5.068 -2.279 -26.239 1.00 97.81 429 LEU A CA 1
ATOM 3435 C C . LEU A 1 429 ? 5.955 -3.335 -25.560 1.00 97.81 429 LEU A C 1
ATOM 3437 O O . LEU A 1 429 ? 6.826 -3.913 -26.204 1.00 97.81 429 LEU A O 1
ATOM 3441 N N . ALA A 1 430 ? 5.822 -3.510 -24.245 1.00 98.12 430 ALA A N 1
ATOM 3442 C CA . ALA A 1 430 ? 6.804 -4.242 -23.457 1.00 98.12 430 ALA A CA 1
ATOM 3443 C C . ALA A 1 430 ? 6.744 -5.760 -23.691 1.00 98.12 430 ALA A C 1
ATOM 3445 O O . ALA A 1 430 ? 5.703 -6.389 -23.520 1.00 98.12 430 ALA A O 1
ATOM 3446 N N . ASP A 1 431 ? 7.896 -6.372 -23.971 1.00 98.50 431 ASP A N 1
ATOM 3447 C CA . ASP A 1 431 ? 8.038 -7.831 -24.024 1.00 98.50 431 ASP A CA 1
ATOM 3448 C C . ASP A 1 431 ? 8.008 -8.461 -22.621 1.00 98.50 431 ASP A C 1
ATOM 3450 O O . ASP A 1 431 ? 7.616 -9.617 -22.452 1.00 98.50 431 ASP A O 1
ATOM 3454 N N . VAL A 1 432 ? 8.476 -7.719 -21.611 1.00 98.56 432 VAL A N 1
ATOM 3455 C CA . VAL A 1 432 ? 8.574 -8.175 -20.219 1.00 98.56 432 VAL A CA 1
ATOM 3456 C C . VAL A 1 432 ? 8.120 -7.067 -19.276 1.00 98.56 432 VAL A C 1
ATOM 3458 O O . VAL A 1 432 ? 8.657 -5.963 -19.307 1.00 98.56 432 VAL A O 1
ATOM 3461 N N . CYS A 1 433 ? 7.194 -7.379 -18.370 1.00 98.50 433 CYS A N 1
ATOM 3462 C CA . CYS A 1 433 ? 6.889 -6.536 -17.214 1.00 98.50 433 CYS A CA 1
ATOM 3463 C C . CYS A 1 433 ? 7.650 -7.050 -15.987 1.00 98.50 433 CYS A C 1
ATOM 3465 O O . CYS A 1 433 ? 7.541 -8.225 -15.628 1.00 98.50 433 CYS A O 1
ATOM 3467 N N . LEU A 1 434 ? 8.435 -6.182 -15.350 1.00 98.25 434 LEU A N 1
ATOM 3468 C CA . LEU A 1 434 ? 9.305 -6.536 -14.236 1.00 98.25 434 LEU A CA 1
ATOM 3469 C C . LEU A 1 434 ? 8.805 -5.910 -12.930 1.00 98.25 434 LEU A C 1
ATOM 3471 O O . LEU A 1 434 ? 9.098 -4.751 -12.619 1.00 98.25 434 LEU A O 1
ATOM 3475 N N . VAL A 1 435 ? 8.081 -6.715 -12.151 1.00 98.25 435 VAL A N 1
ATOM 3476 C CA . VAL A 1 435 ? 7.538 -6.369 -10.829 1.00 98.25 435 VAL A CA 1
ATOM 3477 C C . VAL A 1 435 ? 8.330 -7.108 -9.752 1.00 98.25 435 VAL A C 1
ATOM 3479 O O . VAL A 1 435 ? 8.316 -8.335 -9.692 1.00 98.25 435 VAL A O 1
ATOM 3482 N N . THR A 1 436 ? 9.045 -6.365 -8.904 1.00 97.88 436 THR A N 1
ATOM 3483 C CA . THR A 1 436 ? 10.049 -6.924 -7.975 1.00 97.88 436 THR A CA 1
ATOM 3484 C C . THR A 1 436 ? 9.917 -6.376 -6.556 1.00 97.88 436 THR A C 1
ATOM 3486 O O . THR A 1 436 ? 10.916 -6.243 -5.847 1.00 97.88 436 THR A O 1
ATOM 3489 N N . SER A 1 437 ? 8.696 -6.032 -6.140 1.00 97.75 437 SER A N 1
ATOM 3490 C CA . SER A 1 437 ? 8.436 -5.547 -4.785 1.00 97.75 437 SER A CA 1
ATOM 3491 C C . SER A 1 437 ? 8.981 -6.520 -3.734 1.00 97.75 437 SER A C 1
ATOM 3493 O O . SER A 1 437 ? 8.728 -7.723 -3.790 1.00 97.75 437 SER A O 1
ATOM 3495 N N . THR A 1 438 ? 9.697 -5.999 -2.737 1.00 95.75 438 THR A N 1
ATOM 3496 C CA . THR A 1 438 ? 10.165 -6.778 -1.580 1.00 95.75 438 THR A CA 1
ATOM 3497 C C . THR A 1 438 ? 8.986 -7.209 -0.710 1.00 95.75 438 THR A C 1
ATOM 3499 O O . THR A 1 438 ? 8.949 -8.336 -0.209 1.00 95.75 438 THR A O 1
ATOM 3502 N N . ARG A 1 439 ? 8.003 -6.316 -0.555 1.00 95.06 439 ARG A N 1
ATOM 3503 C CA . ARG A 1 439 ? 6.691 -6.548 0.052 1.00 95.06 439 ARG A CA 1
ATOM 3504 C C . ARG A 1 439 ? 5.660 -5.673 -0.643 1.00 95.06 439 ARG A C 1
ATOM 3506 O O . ARG A 1 439 ? 5.896 -4.496 -0.860 1.00 95.06 439 ARG A O 1
ATOM 3513 N N . ASP A 1 440 ? 4.503 -6.236 -0.947 1.00 96.06 440 ASP A N 1
ATOM 3514 C CA . ASP A 1 440 ? 3.373 -5.510 -1.522 1.00 96.06 440 ASP A CA 1
ATOM 3515 C C . ASP A 1 440 ? 2.087 -6.147 -1.002 1.00 96.06 440 ASP A C 1
ATOM 3517 O O . ASP A 1 440 ? 2.072 -7.356 -0.764 1.00 96.06 440 ASP A O 1
ATOM 3521 N N . GLY A 1 441 ? 1.037 -5.355 -0.790 1.00 94.75 441 GLY A N 1
ATOM 3522 C CA . GLY A 1 441 ? -0.259 -5.898 -0.373 1.00 94.75 441 GLY A CA 1
ATOM 3523 C C . GLY A 1 441 ? -0.927 -6.645 -1.524 1.00 94.75 441 GLY A C 1
ATOM 3524 O O . GLY A 1 441 ? -1.275 -7.820 -1.405 1.00 94.75 441 GLY A O 1
ATOM 3525 N N . MET A 1 442 ? -1.045 -5.950 -2.650 1.00 95.94 442 MET A N 1
ATOM 3526 C CA . MET A 1 442 ? -1.373 -6.478 -3.967 1.00 95.94 442 MET A CA 1
ATOM 3527 C C . MET A 1 442 ? -0.769 -5.520 -4.998 1.00 95.94 442 MET A C 1
ATOM 3529 O O . MET A 1 442 ? -0.926 -4.307 -4.868 1.00 95.94 442 MET A O 1
ATOM 3533 N N . ASN A 1 443 ? -0.065 -6.045 -6.000 1.00 96.44 443 ASN A N 1
ATOM 3534 C CA . ASN A 1 443 ? 0.487 -5.241 -7.090 1.00 96.44 443 ASN A CA 1
ATOM 3535 C C . ASN A 1 443 ? -0.470 -5.349 -8.287 1.00 96.44 443 ASN A C 1
ATOM 3537 O O . ASN A 1 443 ? -0.743 -6.468 -8.723 1.00 96.44 443 ASN A O 1
ATOM 3541 N N . LEU A 1 444 ? -1.046 -4.218 -8.708 1.00 94.69 444 LEU A N 1
ATOM 3542 C CA . LEU A 1 444 ? -2.155 -4.145 -9.667 1.00 94.69 444 LEU A CA 1
ATOM 3543 C C . LEU A 1 444 ? -1.715 -3.775 -11.075 1.00 94.69 444 LEU A C 1
ATOM 3545 O O . LEU A 1 444 ? -0.826 -2.899 -11.186 1.00 94.69 444 LEU A O 1
#

pLDDT: mean 77.38, std 26.32, range [23.02, 98.81]

Nearest PDB structures (foldseek):
  5hvm-assembly1_A  TM=9.814E-01  e=3.855E-36  Aspergillus fumigatus Af293
  5hvm-assembly1_B  TM=9.808E-01  e=8.822E-36  Aspergillus fumigatus Af293
  6jbi-assembly1_A  TM=9.749E-01  e=5.080E-36  Pyricularia oryzae 70-15
  6jbr-assembly2_F-2  TM=7.718E-01  e=2.069E-37  Pyricularia oryzae 70-15
  5hvo-assembly1_A  TM=7.928E-01  e=2.971E-35  Aspergillus fumigatus Af293

Solvent-accessible surface area (backbone atoms only — not comparable to full-atom values): 26867 Å² total; per-residue (Å²): 134,85,87,78,83,88,79,85,80,82,85,79,87,73,82,73,81,81,80,76,84,74,81,87,76,72,99,72,70,78,80,69,81,77,79,76,84,58,101,62,81,88,83,85,80,89,86,79,83,88,65,80,47,44,79,43,66,51,98,87,66,52,80,44,80,43,78,32,34,47,68,33,39,49,47,26,40,32,55,74,34,63,89,65,42,64,94,49,76,67,24,53,52,41,48,40,48,52,25,50,48,50,24,54,56,50,54,74,71,63,50,55,56,40,76,46,78,46,70,32,79,76,43,35,48,25,40,34,52,36,47,33,30,42,70,36,59,88,76,49,45,70,69,58,47,57,46,49,51,62,63,49,64,90,60,62,70,66,77,68,64,75,73,80,75,82,73,81,76,88,77,75,84,77,90,78,93,74,93,76,82,87,79,88,79,80,87,80,86,85,83,87,80,92,79,85,89,78,90,74,87,73,90,74,75,89,90,69,54,67,66,56,52,51,22,53,55,33,44,75,65,62,39,52,71,55,44,37,34,38,37,39,62,57,44,46,37,48,43,84,59,46,64,71,45,88,64,46,63,53,45,51,52,9,49,63,48,24,49,34,41,35,19,43,41,63,65,28,42,52,18,48,48,50,31,43,31,75,74,72,70,42,69,66,54,100,54,28,34,70,53,86,94,36,72,26,38,40,46,63,56,66,82,81,80,72,64,60,61,54,68,55,46,49,71,36,68,72,20,43,58,49,31,56,55,50,47,69,73,40,70,76,36,48,34,34,34,28,82,42,58,51,47,86,43,42,24,59,65,58,52,54,50,50,52,51,51,46,45,68,77,40,56,88,44,60,84,34,43,32,38,39,37,37,28,25,78,47,66,74,90,38,68,72,40,47,51,50,50,51,53,47,52,50,50,52,51,52,53,32,71,73,68,42,53,102,87,42,62,46,62,49,76,40,82,46,81,74,57,71,54,58,50,43,23,54,57,74,65,34,78,37,82,60,86,54,50,78,43,69,43,72,88,131

Secondary structure (DSSP, 8-state):
------PPPP-----PPP--------S-----------S------------SSEEEE-TTS-EEEE--HIIIIIHHHHTT-GGG----HHHHHHHHHHHHHHHHHHHHH--TT-EEEEESGGGTTHHHHHHHHHH-GGGS-HHHHHHHHHHHTT--HHHHH-----PPP----------------------------------PPTT--HHHHHHHHHHHTT-TT-EEEEEE-SPPPPHHHHTT-TTHHHHHHHHHTSSEEEESSHHHHHHHHHHIIIII---EETTEEEETTEEEEEEE------HHHHHHHTTSHHHHHHHHHHHHHSTTSEEEEEEEES-GGG-HHHHHHHHHHHHHH-GGGTTTEEEEEEEE---TTSHHHHHHHHHHHHHHHHHHHHH-BTTB-SEEEE-S---HHHHHHHHHH-SEE----SS-S---

Foldseek 3Di:
DDDDDDDDDDDDDDDDPPDPDDDDDDPDDDDDPPPPPPPDDDDDDDDDDPQCWQWDQDPVRDTDTDHACCVQPVVCLLLVNRVSHDDDVVNLLSLLLVLLLSLLVVLVVAAAQAEAEAEAPSNLQNLLLNCCLQVNLVLADPLSNVLVVVSPPPRDLVSSPPPPPPDDPDDDDDDDDDDDDDDDDDDDDDDDDDDDDDDDDDPDDPDDGPSRVSSVVNHVRVRHNYAYEYEHFTAQDALVSLVVDPSSSSSLSSNQSHQEYEAADLVSLVRSQNNCCVPVVFDADSQFGCHSNHTRGYYHDRDDDDCVCLVVLCVDPLLVVLLVVVCVLQVQAAEEEEEEALDVQQCLVVVLVVLLVCCVVCVVRQVHYAYEYEHEYDDCVRPVSVVSVVSNVVSLCVSQVVRPDPSDGRYRYHHHDDDPSNVSSSVVNHPHYDGDGNGGRDDD

Mean predicted aligned error: 13.04 Å

InterPro domains:
  IPR001830 Glycosyl transferase, family 20 [PF00982] (49-134)
  IPR001830 Glycosyl transferase, family 20 [PF00982] (224-444)
  IPR001830 Glycosyl transferase, family 20 [PTHR10788] (67-444)
  IPR001830 Glycosyl transferase, family 20 [cd03788] (43-444)

Organism: NCBI:txid879819

Radius of gyration: 27.52 Å; Cα contacts (8 Å, |Δi|>4): 565; chains: 1; bounding box: 74×92×65 Å